Protein AF-A0A316YXL4-F1 (afdb_monomer)

Secondary structure (DSSP, 8-state):
----PPPHHHHHHHHHHH-GGGG--PPPP-----TTHHHHHHHHHHHHHHHHHHHHHHHHHHHHHHHHGGGS-PPPP---------SS-TTTHHHHHHHHHHHHHHHHHHHHHHHHHHHHHS--PPPSTT----PPP---HHHHHHHHHHHHHHHHHHHHHHHHHHTSS---PPPHHHHHHHHHHHHHHTT----GGGS-TTTHHHHHHHHHTTTTSPPPPHHHHHHHS-GGGTHHHHHHHHHHTT------SSS---------------SEEE-TT----HHHHHHHTTS--SEEE-TT-GGG-STTTHHHHHHHHHHH-TT--EEE-TT---S-HHHHHHHHHHH-TT--EEE-TT-TT--HHHHHHHTSSS-S-TT--EEE-TT-TTTS-HHHHHHHHHHHHHHHTS-BTTB-HHHHHHHHHHHHHHHHHHHHHHHHHTT-S-PPP---------PPPP------B-TTT--B--HHHHHHHHHHHHHHTTS-S-TTTGGGT--

pLDDT: mean 70.02, std 17.42, range [36.0, 95.75]

Radius of gyration: 32.8 Å; Cα contacts (8 Å, |Δi|>4): 434; chains: 1; bounding box: 102×80×100 Å

InterPro domains:
  IPR032675 Leucine-rich repeat domain superfamily [G3DSA:3.80.10.10] (214-410)

Solvent-accessible surface area (backbone atoms only — not comparable to full-atom values): 30570 Å² total; per-residue (Å²): 135,86,81,79,70,85,52,72,68,58,51,51,50,53,53,55,69,74,39,75,80,72,80,74,69,81,77,81,79,92,69,93,79,65,89,67,57,62,59,56,54,51,54,52,50,53,53,53,52,54,55,53,51,55,52,52,49,51,54,50,51,53,52,54,55,57,60,61,63,68,77,76,70,81,81,83,88,81,89,82,89,86,85,92,78,93,81,90,64,84,75,63,60,62,57,53,54,54,51,50,52,49,53,49,52,51,52,51,53,50,51,53,54,51,51,56,50,51,66,68,70,48,70,88,72,76,76,76,88,81,56,101,63,79,82,79,75,86,71,62,71,67,64,55,54,54,52,50,52,51,53,52,50,49,50,52,36,46,54,49,52,51,55,61,47,71,69,65,74,69,82,70,76,70,54,74,64,54,50,50,44,49,36,51,46,55,44,40,49,69,71,47,88,53,73,56,82,74,55,55,77,87,49,37,64,54,42,40,43,48,56,28,73,40,59,88,56,73,44,49,41,45,69,55,50,59,59,60,45,65,70,80,54,52,68,55,49,68,56,51,57,62,55,62,78,74,61,100,77,86,85,70,87,83,64,81,84,74,78,83,82,70,83,68,75,88,71,88,61,76,38,64,47,55,45,24,30,19,45,45,43,66,72,54,50,65,53,63,32,77,49,83,33,30,32,43,31,44,18,35,29,58,65,26,82,50,100,79,50,37,50,55,48,54,28,53,47,28,52,49,22,53,62,21,31,32,42,31,39,10,28,38,69,54,96,51,45,65,64,29,50,56,42,33,27,75,22,22,56,48,25,27,32,41,31,42,12,35,13,75,61,50,40,66,67,56,53,49,59,48,66,35,100,68,48,47,39,86,46,56,78,42,78,41,58,55,76,14,63,65,79,41,55,80,74,49,54,71,62,39,64,68,54,50,52,62,64,30,65,64,55,51,96,90,46,58,57,46,47,39,19,54,48,24,49,52,53,49,51,52,50,54,52,49,52,52,50,52,70,64,63,74,78,81,75,80,81,82,85,78,90,76,91,77,93,75,96,70,84,79,76,79,86,73,78,75,72,56,51,40,92,87,77,67,45,78,46,59,69,68,57,56,51,52,49,52,56,50,50,71,68,54,73,84,59,99,77,68,90,78,62,64,68,71,80,79,111

Foldseek 3Di:
DDPDDDDPVVVVVVVCVVDVPVVDDPDDPPDDDDPPVVVVVVVVVVVVVVVVVVVVVVVVVVVVVVVVVVVPDDDDDDDDDDDDDDDDDPPVVVVVVVVVVVVVVVVVVVVVVVVVVVCVPPPDDPPPPPDPDDDDDDDDPVVVVVVVVVVVLLVVLQVVVVVLVVVLPPPDDDPPLLSVLSSLQLCQLVVHPRVLVPQPLVCLQVSQVSLLLPLVGRARAQVNVVSSDDCVLCVVVVVVVVVVVPDPDDDDPVPDDDDPPPDQDPPPDDLADERHSHQHELVSLLSVLSDQHAHYEHFLHPNQVDQPCNLVSLLSSLQSHQNHQYYEHALPEYPCPLSSVLSNLVSHLNHQEYEHAQYQPDAPVSVCVCPPPPNSHPRHNYYHHHNHPRVADPVRSVVCVVVLSVVLPPADPRHNRSSSNVSSVVVVVVVVVVVVVVVVPVPDDDDDDDDDDDDDDDDDDPPPPDFDADPVPRDGDDPVVVVVVVVVCVVPVPDPDDPPPPVPPRD

Nearest PDB structures (foldseek):
  8bya-assembly1_E  TM=7.756E-01  e=2.614E-02  Homo sapiens
  6brp-assembly1_B  TM=5.977E-01  e=8.532E-02  Oryza sativa Japonica Group

Mean predicted aligned error: 18.35 Å

Sequence (507 aa):
MSSHGPTMEERERALTALIPSLARRPAPDDGQRGAGDGSQRLAARLAKMRIEDRRRLRNLEGRASSSSSLLQQQPGSSSVVGGAFPGSETLALMGDEERATRRQREQEALARRRNVLRSRFAGPLPPGSWLDEEPPRPGTPERKEQNQGWDQRRKRALSRSVRHMLGDGDGRLPSLVDAALLAIVDDASSGAEADLEWIPPHLQPRLMALSGRLAQGRPLTDAVLRRLLPPSLHSLEEQVEHERGSSSRADSWEDDEAPLSRSTTRATGSRLLDLSFSSASHATLSRLLGVHLRILSLAGSELIKGDGPASRTVALVAGACPQLEQLSLAGLETSSGLALLRKLCRATPRLASLDLSHCDWVDGTLVACLFSEHSAWPRLQSLYLVGCASFYGHEQLAAHDSTAAELALQPSPLFVGPWHAHHAANSRRRRQAKSRAQAQGTGWEEGPGSSSSSSSSSRSPASSSYPTRCTVTGKRVEAHQWERARALDAVSCSAPRDRAMFCQVYF

Structure (mmCIF, N/CA/C/O backbone):
data_AF-A0A316YXL4-F1
#
_entry.id   AF-A0A316YXL4-F1
#
loop_
_atom_site.group_PDB
_atom_site.id
_atom_site.type_symbol
_atom_site.label_atom_id
_atom_site.label_alt_id
_atom_site.label_comp_id
_atom_site.label_asym_id
_atom_site.label_entity_id
_atom_site.label_seq_id
_atom_site.pdbx_PDB_ins_code
_atom_site.Cartn_x
_atom_site.Cartn_y
_atom_site.Cartn_z
_atom_site.occupancy
_atom_site.B_iso_or_equiv
_atom_site.auth_seq_id
_atom_site.auth_comp_id
_atom_site.auth_asym_id
_atom_site.auth_atom_id
_atom_site.pdbx_PDB_model_num
ATOM 1 N N . MET A 1 1 ? 44.176 1.477 -20.687 1.00 43.44 1 MET A N 1
ATOM 2 C CA . MET A 1 1 ? 44.137 0.622 -19.484 1.00 43.44 1 MET A CA 1
ATOM 3 C C . MET A 1 1 ? 42.715 0.113 -19.348 1.00 43.44 1 MET A C 1
ATOM 5 O O . MET A 1 1 ? 41.837 0.896 -19.013 1.00 43.44 1 MET A O 1
ATOM 9 N N . SER A 1 2 ? 42.463 -1.134 -19.743 1.00 45.53 2 SER A N 1
ATOM 10 C CA . SER A 1 2 ? 41.120 -1.721 -19.714 1.00 45.53 2 SER A CA 1
ATOM 11 C C . SER A 1 2 ? 40.763 -2.070 -18.274 1.00 45.53 2 SER A C 1
ATOM 13 O O . SER A 1 2 ? 41.329 -2.998 -17.702 1.00 45.53 2 SER A O 1
ATOM 15 N N . SER A 1 3 ? 39.864 -1.298 -17.667 1.00 50.97 3 SER A N 1
ATOM 16 C CA . SER A 1 3 ? 39.318 -1.591 -16.345 1.00 50.97 3 SER A CA 1
ATOM 17 C C . SER A 1 3 ? 38.290 -2.715 -16.471 1.00 50.97 3 SER A C 1
ATOM 19 O O . SER A 1 3 ? 37.108 -2.467 -16.712 1.00 50.97 3 SER A O 1
ATOM 21 N N . HIS A 1 4 ? 38.737 -3.962 -16.346 1.00 65.56 4 HIS A N 1
ATOM 22 C CA . HIS A 1 4 ? 37.819 -5.070 -16.122 1.00 65.56 4 HIS A CA 1
ATOM 23 C C . HIS A 1 4 ? 37.229 -4.920 -14.719 1.00 65.56 4 HIS A C 1
ATOM 25 O O . HIS A 1 4 ? 37.944 -4.980 -13.722 1.00 65.56 4 HIS A O 1
ATOM 31 N N . GLY A 1 5 ? 35.929 -4.631 -14.657 1.00 73.88 5 GLY A N 1
ATOM 32 C CA . GLY A 1 5 ? 35.193 -4.613 -13.399 1.00 73.88 5 GLY A CA 1
ATOM 33 C C . GLY A 1 5 ? 35.144 -6.009 -12.762 1.00 73.88 5 GLY A C 1
ATOM 34 O O . GLY A 1 5 ? 35.319 -7.004 -13.467 1.00 73.88 5 GLY A O 1
ATOM 35 N N . PRO A 1 6 ? 34.881 -6.087 -11.446 1.00 73.69 6 PRO A N 1
ATOM 36 C CA . PRO A 1 6 ? 34.881 -7.345 -10.712 1.00 73.69 6 PRO A CA 1
ATOM 37 C C . PRO A 1 6 ? 33.815 -8.295 -11.254 1.00 73.69 6 PRO A C 1
ATOM 39 O O . PRO A 1 6 ? 32.668 -7.892 -11.505 1.00 73.69 6 PRO A O 1
ATOM 42 N N . THR A 1 7 ? 34.223 -9.548 -11.418 1.00 84.31 7 THR A N 1
ATOM 43 C CA . THR A 1 7 ? 33.405 -10.651 -11.923 1.00 84.31 7 THR A CA 1
ATOM 44 C C . THR A 1 7 ? 32.266 -10.981 -10.951 1.00 84.31 7 THR A C 1
ATOM 46 O O . THR A 1 7 ? 32.306 -10.644 -9.767 1.00 84.31 7 THR A O 1
ATOM 49 N N . MET A 1 8 ? 31.205 -11.624 -11.446 1.00 68.44 8 MET A N 1
ATOM 50 C CA . MET A 1 8 ? 30.026 -11.983 -10.641 1.00 68.44 8 MET A CA 1
ATOM 51 C C . MET A 1 8 ? 30.396 -12.825 -9.409 1.00 68.44 8 MET A C 1
ATOM 53 O O . MET A 1 8 ? 29.872 -12.577 -8.327 1.00 68.44 8 MET A O 1
ATOM 57 N N . GLU A 1 9 ? 31.364 -13.736 -9.548 1.00 75.25 9 GLU A N 1
ATOM 58 C CA . GLU A 1 9 ? 31.869 -14.544 -8.433 1.00 75.25 9 GLU A CA 1
ATOM 59 C C . GLU A 1 9 ? 32.553 -13.706 -7.346 1.00 75.25 9 GLU A C 1
ATOM 61 O O . GLU A 1 9 ? 32.429 -14.006 -6.159 1.00 75.25 9 GLU A O 1
ATOM 66 N N . GLU A 1 10 ? 33.266 -12.640 -7.720 1.00 83.38 10 GLU A N 1
ATOM 67 C CA . GLU A 1 10 ? 33.895 -11.732 -6.753 1.00 83.38 10 GLU A CA 1
ATOM 68 C C . GLU A 1 10 ? 32.840 -10.923 -5.993 1.00 83.38 10 GLU A C 1
ATOM 70 O O . GLU A 1 10 ? 32.983 -10.699 -4.790 1.00 83.38 10 GLU A O 1
ATOM 75 N N . ARG A 1 11 ? 31.739 -10.552 -6.660 1.00 79.56 11 ARG A N 1
ATOM 76 C CA . ARG A 1 11 ? 30.602 -9.872 -6.021 1.00 79.56 11 ARG A CA 1
ATOM 77 C C . ARG A 1 11 ? 29.832 -10.803 -5.083 1.00 79.56 11 ARG A C 1
ATOM 79 O O . ARG A 1 11 ? 29.515 -10.394 -3.970 1.00 79.56 11 ARG A O 1
ATOM 86 N N . GLU A 1 12 ? 29.575 -12.049 -5.481 1.00 71.12 12 GLU A N 1
ATOM 87 C CA . GLU A 1 12 ? 28.927 -13.040 -4.611 1.00 71.12 12 GLU A CA 1
ATOM 88 C C . GLU A 1 12 ? 29.800 -13.412 -3.410 1.00 71.12 12 GLU A C 1
ATOM 90 O O . GLU A 1 12 ? 29.291 -13.462 -2.287 1.00 71.12 12 GLU A O 1
ATOM 95 N N . ARG A 1 13 ? 31.118 -13.592 -3.586 1.00 77.06 13 ARG A N 1
ATOM 96 C CA . ARG A 1 13 ? 32.030 -13.802 -2.446 1.00 77.06 13 ARG A CA 1
ATOM 97 C C . ARG A 1 13 ? 32.037 -12.604 -1.500 1.00 77.06 13 ARG A C 1
ATOM 99 O O . ARG A 1 13 ? 31.983 -12.808 -0.289 1.00 77.06 13 ARG A O 1
ATOM 106 N N . ALA A 1 14 ? 32.042 -11.376 -2.023 1.00 76.75 14 ALA A N 1
ATOM 107 C CA . ALA A 1 14 ? 31.980 -10.168 -1.198 1.00 76.75 14 ALA A CA 1
ATOM 108 C C . ALA A 1 14 ? 30.661 -10.067 -0.409 1.00 76.75 14 ALA A C 1
ATOM 110 O O . ALA A 1 14 ? 30.678 -9.759 0.782 1.00 76.75 14 ALA A O 1
ATOM 111 N N . LEU A 1 15 ? 29.523 -10.394 -1.031 1.00 67.81 15 LEU A N 1
ATOM 112 C CA . LEU A 1 15 ? 28.217 -10.413 -0.361 1.00 67.81 15 LEU A CA 1
ATOM 113 C C . LEU A 1 15 ? 28.115 -11.524 0.694 1.00 67.81 15 LEU A C 1
ATOM 115 O O . LEU A 1 15 ? 27.575 -11.298 1.775 1.00 67.81 15 LEU A O 1
ATOM 119 N N . THR A 1 16 ? 28.680 -12.701 0.417 1.00 71.31 16 THR A N 1
ATOM 120 C CA . THR A 1 16 ? 28.692 -13.830 1.362 1.00 71.31 16 THR A CA 1
ATOM 121 C C . THR A 1 16 ? 29.597 -13.546 2.567 1.00 71.31 16 THR A C 1
ATOM 123 O O . THR A 1 16 ? 29.278 -13.949 3.683 1.00 71.31 16 THR A O 1
ATOM 126 N N . ALA A 1 17 ? 30.691 -12.801 2.370 1.00 71.88 17 ALA A N 1
ATOM 127 C CA . ALA A 1 17 ? 31.569 -12.347 3.449 1.00 71.88 17 ALA A CA 1
ATOM 128 C C . ALA A 1 17 ? 30.927 -11.258 4.333 1.00 71.88 17 ALA A C 1
ATOM 130 O O . ALA A 1 17 ? 31.188 -11.213 5.533 1.00 71.88 17 ALA A O 1
ATOM 131 N N . LEU A 1 18 ? 30.071 -10.401 3.762 1.00 67.81 18 LEU A N 1
ATOM 132 C CA . LEU A 1 18 ? 29.404 -9.303 4.475 1.00 67.81 18 LEU A CA 1
ATOM 133 C C . LEU A 1 18 ? 28.186 -9.743 5.302 1.00 67.81 18 LEU A C 1
ATOM 135 O O . LEU A 1 18 ? 27.762 -9.006 6.191 1.00 67.81 18 LEU A O 1
ATOM 139 N N . ILE A 1 19 ? 27.622 -10.930 5.048 1.00 63.91 19 ILE A N 1
ATOM 140 C CA . ILE A 1 19 ? 26.409 -11.411 5.726 1.00 63.91 19 ILE A CA 1
ATOM 141 C C . ILE A 1 19 ? 26.666 -12.796 6.358 1.00 63.91 19 ILE A C 1
ATOM 143 O O . ILE A 1 19 ? 26.285 -13.825 5.793 1.00 63.91 19 ILE A O 1
ATOM 147 N N . PRO A 1 20 ? 27.258 -12.858 7.572 1.00 54.78 20 PRO A N 1
ATOM 148 C CA . PRO A 1 20 ? 27.559 -14.117 8.269 1.00 54.78 20 PRO A CA 1
ATOM 149 C C . PRO A 1 20 ? 26.338 -15.020 8.530 1.00 54.78 20 PRO A C 1
ATOM 151 O O . PRO A 1 20 ? 26.484 -16.213 8.793 1.00 54.78 20 PRO A O 1
ATOM 154 N N . SER A 1 21 ? 25.119 -14.476 8.455 1.00 46.03 21 SER A N 1
ATOM 155 C CA . SER A 1 21 ? 23.865 -15.202 8.683 1.00 46.03 21 SER A CA 1
ATOM 156 C C . SER A 1 21 ? 23.426 -16.102 7.519 1.00 46.03 21 SER A C 1
ATOM 158 O O . SER A 1 21 ? 22.577 -16.967 7.733 1.00 46.03 21 SER A O 1
ATOM 160 N N . LEU A 1 22 ? 24.012 -15.974 6.321 1.00 46.12 22 LEU A N 1
ATOM 161 C CA . LEU A 1 22 ? 23.696 -16.842 5.173 1.00 46.12 22 LEU A CA 1
ATOM 162 C C . LEU A 1 22 ? 24.467 -18.176 5.180 1.00 46.12 22 LEU A C 1
ATOM 164 O O . LEU A 1 22 ? 24.037 -19.133 4.543 1.00 46.12 22 LEU A O 1
ATOM 168 N N . ALA A 1 23 ? 25.553 -18.287 5.952 1.00 49.38 23 ALA A N 1
ATOM 169 C CA . ALA A 1 23 ? 26.423 -19.469 5.976 1.00 49.38 23 ALA A CA 1
ATOM 170 C C . ALA A 1 23 ? 25.894 -20.652 6.821 1.00 49.38 23 ALA A C 1
ATOM 172 O O . ALA A 1 23 ? 26.519 -21.709 6.869 1.00 49.38 23 ALA A O 1
ATOM 173 N N . ARG A 1 24 ? 24.749 -20.512 7.506 1.00 41.34 24 ARG A N 1
ATOM 174 C CA . ARG A 1 24 ? 24.174 -21.563 8.367 1.00 41.34 24 ARG A CA 1
ATOM 175 C C . ARG A 1 24 ? 22.785 -21.983 7.905 1.00 41.34 24 ARG A C 1
ATOM 177 O O . ARG A 1 24 ? 21.792 -21.747 8.590 1.00 41.34 24 ARG A O 1
ATOM 184 N N . ARG A 1 25 ? 22.709 -22.678 6.775 1.00 36.03 25 ARG A N 1
ATOM 185 C CA . ARG A 1 25 ? 21.564 -23.549 6.498 1.00 36.03 25 ARG A CA 1
ATOM 186 C C . ARG A 1 25 ? 22.096 -24.948 6.188 1.00 36.03 25 ARG A C 1
ATOM 188 O O . ARG A 1 25 ? 22.620 -25.144 5.097 1.00 36.03 25 ARG A O 1
ATOM 195 N N . PRO A 1 26 ? 22.053 -25.893 7.147 1.00 43.34 26 PRO A N 1
ATOM 196 C CA . PRO A 1 26 ? 22.452 -27.265 6.866 1.00 43.34 26 PRO A CA 1
ATOM 197 C C . PRO A 1 26 ? 21.530 -27.821 5.779 1.00 43.34 26 PRO A C 1
ATOM 199 O O . PRO A 1 26 ? 20.313 -27.615 5.829 1.00 43.34 26 PRO A O 1
ATOM 202 N N . ALA A 1 27 ? 22.130 -28.461 4.776 1.00 41.31 27 ALA A N 1
ATOM 203 C CA . ALA A 1 27 ? 21.404 -29.162 3.730 1.00 41.31 27 ALA A CA 1
ATOM 204 C C . ALA A 1 27 ? 20.430 -30.166 4.378 1.00 41.31 27 ALA A C 1
ATOM 206 O O . ALA A 1 27 ? 20.815 -30.836 5.340 1.00 41.31 27 ALA A O 1
ATOM 207 N N . PRO A 1 28 ? 19.165 -30.238 3.930 1.00 46.84 28 PRO A N 1
ATOM 208 C CA . PRO A 1 28 ? 18.241 -31.231 4.447 1.00 46.84 28 PRO A CA 1
ATOM 209 C C . PRO A 1 28 ? 18.713 -32.622 4.015 1.00 46.84 28 PRO A C 1
ATOM 211 O O . PRO A 1 28 ? 18.838 -32.891 2.825 1.00 46.84 28 PRO A O 1
ATOM 214 N N . ASP A 1 29 ? 18.984 -33.479 5.000 1.00 48.00 29 ASP A N 1
ATOM 215 C CA . ASP A 1 29 ? 19.214 -34.910 4.812 1.00 48.00 29 ASP A CA 1
ATOM 216 C C . ASP A 1 29 ? 18.008 -35.533 4.092 1.00 48.00 29 ASP A C 1
ATOM 218 O O . ASP A 1 29 ? 16.891 -35.573 4.625 1.00 48.00 29 ASP A O 1
ATOM 222 N N . ASP A 1 30 ? 18.249 -36.040 2.885 1.00 48.72 30 ASP A N 1
ATOM 223 C CA . ASP A 1 30 ? 17.309 -36.827 2.091 1.00 48.72 30 ASP A CA 1
ATOM 224 C C . ASP A 1 30 ? 17.119 -38.219 2.721 1.00 48.72 30 ASP A C 1
ATOM 226 O O . ASP A 1 30 ? 17.653 -39.235 2.278 1.00 48.72 30 ASP A O 1
ATOM 230 N N . GLY A 1 31 ? 16.344 -38.267 3.805 1.00 48.66 31 GLY A N 1
ATOM 231 C CA . GLY A 1 31 ? 15.948 -39.490 4.496 1.00 48.66 31 GLY A CA 1
ATOM 232 C C . GLY A 1 31 ? 14.489 -39.851 4.230 1.00 48.66 31 GLY A C 1
ATOM 233 O O . GLY A 1 31 ? 13.583 -39.346 4.893 1.00 48.66 31 GLY A O 1
ATOM 234 N N . GLN A 1 32 ? 14.264 -40.773 3.291 1.00 52.94 32 GLN A N 1
ATOM 235 C CA . GLN A 1 32 ? 13.006 -41.493 3.056 1.00 52.94 32 GLN A CA 1
ATOM 236 C C . GLN A 1 32 ? 12.260 -41.829 4.364 1.00 52.94 32 GLN A C 1
ATOM 238 O O . GLN A 1 32 ? 12.699 -42.700 5.112 1.00 52.94 32 GLN A O 1
ATOM 243 N N . ARG A 1 33 ? 11.093 -41.217 4.618 1.00 48.25 33 ARG A N 1
ATOM 244 C CA . ARG A 1 33 ? 10.068 -41.750 5.542 1.00 48.25 33 ARG A CA 1
ATOM 245 C C . ARG A 1 33 ? 8.695 -41.099 5.312 1.00 48.25 33 ARG A C 1
ATOM 247 O O . ARG A 1 33 ? 8.451 -39.963 5.693 1.00 48.25 33 ARG A O 1
ATOM 254 N N . GLY A 1 34 ? 7.771 -41.885 4.751 1.00 55.94 34 GLY A N 1
ATOM 255 C CA . GLY A 1 34 ? 6.351 -41.855 5.130 1.00 55.94 34 GLY A CA 1
ATOM 256 C C . GLY A 1 34 ? 5.418 -40.839 4.458 1.00 55.94 34 GLY A C 1
ATOM 257 O O . GLY A 1 34 ? 4.739 -40.090 5.154 1.00 55.94 34 GLY A O 1
ATOM 258 N N . ALA A 1 35 ? 5.251 -40.894 3.132 1.00 55.66 35 ALA A N 1
ATOM 259 C CA . ALA A 1 35 ? 4.221 -40.126 2.408 1.00 55.66 35 ALA A CA 1
ATOM 260 C C . ALA A 1 35 ? 2.755 -40.443 2.822 1.00 55.66 35 ALA A C 1
ATOM 262 O O . ALA A 1 35 ? 1.835 -39.725 2.436 1.00 55.66 35 ALA A O 1
ATOM 263 N N . GLY A 1 36 ? 2.515 -41.484 3.629 1.00 55.84 36 GLY A N 1
ATOM 264 C CA . GLY A 1 36 ? 1.174 -41.866 4.098 1.00 55.84 36 GLY A CA 1
ATOM 265 C C . GLY A 1 36 ? 0.672 -41.124 5.346 1.00 55.84 36 GLY A C 1
ATOM 266 O O . GLY A 1 36 ? -0.538 -40.996 5.532 1.00 55.84 36 GLY A O 1
ATOM 267 N N . ASP A 1 37 ? 1.567 -40.594 6.188 1.00 63.22 37 ASP A N 1
ATOM 268 C CA . ASP A 1 37 ? 1.182 -40.101 7.523 1.00 63.22 37 ASP A CA 1
ATOM 269 C C . ASP A 1 37 ? 0.648 -38.652 7.490 1.00 63.22 37 ASP A C 1
ATOM 271 O O . ASP A 1 37 ? -0.190 -38.240 8.295 1.00 63.22 37 ASP A O 1
ATOM 275 N N . GLY A 1 38 ? 1.055 -37.867 6.486 1.00 76.19 38 GLY A N 1
ATOM 276 C CA . GLY A 1 38 ? 0.594 -36.485 6.308 1.00 76.19 38 GLY A CA 1
ATOM 277 C C . GLY A 1 38 ? -0.897 -36.378 5.968 1.00 76.19 38 GLY A C 1
ATOM 278 O O . GLY A 1 38 ? -1.596 -35.518 6.508 1.00 76.19 38 GLY A O 1
ATOM 279 N N . SER A 1 39 ? -1.404 -37.286 5.127 1.00 72.75 39 SER A N 1
ATOM 280 C CA . SER A 1 39 ? -2.815 -37.300 4.716 1.00 72.75 39 SER A CA 1
ATOM 281 C C . SER A 1 39 ? -3.740 -37.651 5.887 1.00 72.75 39 SER A C 1
ATOM 283 O O . SER A 1 39 ? -4.734 -36.963 6.131 1.00 72.75 39 SER A O 1
ATOM 285 N N . GLN A 1 40 ? -3.359 -38.647 6.696 1.00 77.81 40 GLN A N 1
ATOM 286 C CA . GLN A 1 40 ? -4.131 -39.050 7.875 1.00 77.81 40 GLN A CA 1
ATOM 287 C C . GLN A 1 40 ? -4.148 -37.954 8.951 1.00 77.81 40 GLN A C 1
ATOM 289 O O . GLN A 1 40 ? -5.202 -37.659 9.521 1.00 77.81 40 GLN A O 1
ATOM 294 N N . ARG A 1 41 ? -3.020 -37.263 9.169 1.00 81.50 41 ARG A N 1
ATOM 295 C CA . ARG A 1 41 ? -2.952 -36.111 10.086 1.00 81.50 41 ARG A CA 1
ATOM 296 C C . ARG A 1 41 ? -3.825 -34.945 9.627 1.00 81.50 41 ARG A C 1
ATOM 298 O O . ARG A 1 41 ? -4.457 -34.291 10.460 1.00 81.50 41 ARG A O 1
ATOM 305 N N . LEU A 1 42 ? -3.892 -34.685 8.322 1.00 81.94 42 LEU A N 1
ATOM 306 C CA . LEU A 1 42 ? -4.711 -33.607 7.763 1.00 81.94 42 LEU A CA 1
ATOM 307 C C . LEU A 1 42 ? -6.209 -33.945 7.840 1.00 81.94 42 LEU A C 1
ATOM 309 O O . LEU A 1 42 ? -7.003 -33.104 8.270 1.00 81.94 42 LEU A O 1
ATOM 313 N N . ALA A 1 43 ? -6.585 -35.193 7.546 1.00 86.56 43 ALA A N 1
ATOM 314 C CA . ALA A 1 43 ? -7.951 -35.689 7.712 1.00 86.56 43 ALA A CA 1
ATOM 315 C C . ALA A 1 43 ? -8.419 -35.621 9.179 1.00 86.56 43 ALA A C 1
ATOM 317 O O . ALA A 1 43 ? -9.512 -35.117 9.456 1.00 86.56 43 ALA A O 1
ATOM 318 N N . ALA A 1 44 ? -7.571 -36.027 10.130 1.00 87.81 44 ALA A N 1
ATOM 319 C CA . ALA A 1 44 ? -7.860 -35.926 11.562 1.00 87.81 44 ALA A CA 1
ATOM 320 C C . ALA A 1 44 ? -8.033 -34.464 12.021 1.00 87.81 44 ALA A C 1
ATOM 322 O O . ALA A 1 44 ? -8.939 -34.148 12.798 1.00 87.81 44 ALA A O 1
ATOM 323 N N . ARG A 1 45 ? -7.216 -33.540 11.493 1.00 92.31 45 ARG A N 1
ATOM 324 C CA . ARG A 1 45 ? -7.347 -32.096 11.756 1.00 92.31 45 ARG A CA 1
ATOM 325 C C . ARG A 1 45 ? -8.670 -31.532 11.238 1.00 92.31 45 ARG A C 1
ATOM 327 O O . ARG A 1 45 ? -9.336 -30.793 11.963 1.00 92.31 45 ARG A O 1
ATOM 334 N N . LEU A 1 46 ? -9.075 -31.900 10.021 1.00 90.94 46 LEU A N 1
ATOM 335 C CA . LEU A 1 46 ? -10.352 -31.477 9.436 1.00 90.94 46 LEU A CA 1
ATOM 336 C C . LEU A 1 46 ? -11.551 -32.026 10.219 1.00 90.94 46 LEU A C 1
ATOM 338 O O . LEU A 1 46 ? -12.507 -31.290 10.466 1.00 90.94 46 LEU A O 1
ATOM 342 N N . ALA A 1 47 ? -11.493 -33.285 10.661 1.00 92.38 47 ALA A N 1
ATOM 343 C CA . ALA A 1 47 ? -12.534 -33.879 11.497 1.00 92.38 47 ALA A CA 1
ATOM 344 C C . ALA A 1 47 ? -12.683 -33.129 12.832 1.00 92.38 47 ALA A C 1
ATOM 346 O O . ALA A 1 47 ? -13.798 -32.777 13.220 1.00 92.38 47 ALA A O 1
ATOM 347 N N . LYS A 1 48 ? -11.562 -32.792 13.487 1.00 95.19 48 LYS A N 1
ATOM 348 C CA . LYS A 1 48 ? -11.564 -32.014 14.734 1.00 95.19 48 LYS A CA 1
ATOM 349 C C . LYS A 1 48 ? -12.159 -30.614 14.544 1.00 95.19 48 LYS A C 1
ATOM 351 O O . LYS A 1 48 ? -12.968 -30.190 15.365 1.00 95.19 48 LYS A O 1
ATOM 356 N N . MET A 1 49 ? -11.828 -29.921 13.449 1.00 88.81 49 MET A N 1
ATOM 357 C CA . MET A 1 49 ? -12.412 -28.603 13.153 1.00 88.81 49 MET A CA 1
ATOM 358 C C . MET A 1 49 ? -13.925 -28.673 12.912 1.00 88.81 49 MET A C 1
ATOM 360 O O . MET A 1 49 ? -14.651 -27.829 13.425 1.00 88.81 49 MET A O 1
ATOM 364 N N . ARG A 1 50 ? -14.425 -29.699 12.208 1.00 94.69 50 ARG A N 1
ATOM 365 C CA . ARG A 1 50 ? -15.874 -29.878 11.974 1.00 94.69 50 ARG A CA 1
ATOM 366 C C . ARG A 1 50 ? -16.660 -30.118 13.264 1.00 94.69 50 ARG A C 1
ATOM 368 O O . ARG A 1 50 ? -17.792 -29.653 13.385 1.00 94.69 50 ARG A O 1
ATOM 375 N N . ILE A 1 51 ? -16.080 -30.850 14.217 1.00 94.75 51 ILE A N 1
ATOM 376 C CA . ILE A 1 51 ? -16.699 -31.083 15.531 1.00 94.75 51 ILE A CA 1
ATOM 377 C C . ILE A 1 51 ? -16.787 -29.768 16.315 1.00 94.75 51 ILE A C 1
ATOM 379 O O . ILE A 1 51 ? -17.844 -29.453 16.862 1.00 94.75 51 ILE A O 1
ATOM 383 N N . GLU A 1 52 ? -15.708 -28.983 16.324 1.00 94.19 52 GLU A N 1
ATOM 384 C CA . GLU A 1 52 ? -15.665 -27.691 17.015 1.00 94.19 52 GLU A CA 1
ATOM 385 C C . GLU A 1 52 ? -16.667 -26.690 16.415 1.00 94.19 52 GLU A C 1
ATOM 387 O O . GLU A 1 52 ? -17.391 -26.021 17.151 1.00 94.19 52 GLU A O 1
ATOM 392 N N . ASP A 1 53 ? -16.791 -26.642 15.087 1.00 91.44 53 ASP A N 1
ATOM 393 C CA . ASP A 1 53 ? -17.758 -25.768 14.411 1.00 91.44 53 ASP A CA 1
ATOM 394 C C . ASP A 1 53 ? -19.210 -26.149 14.724 1.00 91.44 53 ASP A C 1
ATOM 396 O O . ASP A 1 53 ? -20.026 -25.284 15.046 1.00 91.44 53 ASP A O 1
ATOM 400 N N . ARG A 1 54 ? -19.539 -27.449 14.745 1.00 93.50 54 ARG A N 1
ATOM 401 C CA . ARG A 1 54 ? -20.868 -27.913 15.188 1.00 93.50 54 ARG A CA 1
ATOM 402 C C . ARG A 1 54 ? -21.162 -27.511 16.632 1.00 93.50 54 ARG A C 1
ATOM 404 O O . ARG A 1 54 ? -22.306 -27.198 16.955 1.00 93.50 54 ARG A O 1
ATOM 411 N N . ARG A 1 55 ? -20.149 -27.504 17.502 1.00 94.69 55 ARG A N 1
ATOM 412 C CA . ARG A 1 55 ? -20.295 -27.054 18.893 1.00 94.69 55 ARG A CA 1
ATOM 413 C C . ARG A 1 55 ? -20.553 -25.547 18.972 1.00 94.69 55 ARG A C 1
ATOM 415 O O . ARG A 1 55 ? -21.414 -25.122 19.738 1.00 94.69 55 ARG A O 1
ATOM 422 N N . ARG A 1 56 ? -19.864 -24.747 18.151 1.00 91.94 56 ARG A N 1
ATOM 423 C CA . ARG A 1 56 ? -20.091 -23.294 18.043 1.00 91.94 56 ARG A CA 1
ATOM 424 C C . ARG A 1 56 ? -21.500 -22.971 17.552 1.00 91.94 56 ARG A C 1
ATOM 426 O O . ARG A 1 56 ? -22.135 -22.096 18.132 1.00 91.94 56 ARG A O 1
ATOM 433 N N . LEU A 1 57 ? -22.001 -23.701 16.555 1.00 92.31 57 LEU A N 1
ATOM 434 C CA . LEU A 1 57 ? -23.361 -23.517 16.038 1.00 92.31 57 LEU A CA 1
ATOM 435 C C . LEU A 1 57 ? -24.427 -23.806 17.102 1.00 92.31 57 LEU A C 1
ATOM 437 O O . LEU A 1 57 ? -25.273 -22.950 17.337 1.00 92.31 57 LEU A O 1
ATOM 441 N N . ARG A 1 58 ? -24.319 -24.917 17.847 1.00 93.06 58 ARG A N 1
ATOM 442 C CA . ARG A 1 58 ? -25.251 -25.199 18.959 1.00 93.06 58 ARG A CA 1
ATOM 443 C C . ARG A 1 58 ? -25.224 -24.124 20.046 1.00 93.06 58 ARG A C 1
ATOM 445 O O . ARG A 1 58 ? -26.264 -23.771 20.590 1.00 93.06 58 ARG A O 1
ATOM 452 N N . ASN A 1 59 ? -24.047 -23.579 20.363 1.00 89.06 59 ASN A N 1
ATOM 453 C CA . ASN A 1 59 ? -23.934 -22.499 21.347 1.00 89.06 59 ASN A CA 1
ATOM 454 C C . ASN A 1 59 ? -24.594 -21.196 20.860 1.00 89.06 59 ASN A C 1
ATOM 456 O O . ASN A 1 59 ? -25.149 -20.451 21.669 1.00 89.06 59 ASN A O 1
ATOM 460 N N . LEU A 1 60 ? -24.538 -20.910 19.555 1.00 86.81 60 LEU A N 1
ATOM 461 C CA . LEU A 1 60 ? -25.224 -19.762 18.958 1.00 86.81 60 LEU A CA 1
ATOM 462 C C . LEU A 1 60 ? -26.744 -19.963 18.930 1.00 86.81 60 LEU A C 1
ATOM 464 O O . LEU A 1 60 ? -27.475 -19.046 19.294 1.00 86.81 60 LEU A O 1
ATOM 468 N N . GLU A 1 61 ? -27.214 -21.161 18.580 1.00 89.06 61 GLU A N 1
ATOM 469 C CA . GLU A 1 61 ? -28.639 -21.523 18.606 1.00 89.06 61 GLU A CA 1
ATOM 470 C C . GLU A 1 61 ? -29.219 -21.468 20.027 1.00 89.06 61 GLU A C 1
ATOM 472 O O . GLU A 1 61 ? -30.302 -20.916 20.235 1.00 89.06 61 GLU A O 1
ATOM 477 N N . GLY A 1 62 ? -28.470 -21.950 21.026 1.00 87.75 62 GLY A N 1
ATOM 478 C CA . GLY A 1 62 ? -28.851 -21.840 22.435 1.00 87.75 62 GLY A CA 1
ATOM 479 C C . GLY A 1 62 ? -28.992 -20.384 22.883 1.00 87.75 62 GLY A C 1
ATOM 480 O O . GLY A 1 62 ? -29.984 -20.023 23.510 1.00 87.75 62 GLY A O 1
ATOM 481 N N . ARG A 1 63 ? -28.056 -19.512 22.482 1.00 83.06 63 ARG A N 1
ATOM 482 C CA . ARG A 1 63 ? -28.126 -18.072 22.780 1.00 83.06 63 ARG A CA 1
ATOM 483 C C . ARG A 1 63 ? -29.294 -17.371 22.089 1.00 83.06 63 ARG A C 1
ATOM 485 O O . ARG A 1 63 ? -29.955 -16.560 22.729 1.00 83.06 63 ARG A O 1
ATOM 492 N N . ALA A 1 64 ? -29.561 -17.695 20.824 1.00 77.88 64 ALA A N 1
ATOM 493 C CA . ALA A 1 64 ? -30.689 -17.134 20.080 1.00 77.88 64 ALA A CA 1
ATOM 494 C C . ALA A 1 64 ? -32.040 -17.543 20.694 1.00 77.88 64 ALA A C 1
ATOM 496 O O . ALA A 1 64 ? -32.954 -16.723 20.804 1.00 77.88 64 ALA A O 1
ATOM 497 N N . SER A 1 65 ? -32.138 -18.789 21.167 1.00 80.88 65 SER A N 1
ATOM 498 C CA . SER A 1 65 ? -33.334 -19.306 21.840 1.00 80.88 65 SER A CA 1
ATOM 499 C C . SER A 1 65 ? -33.563 -18.620 23.193 1.00 80.88 65 SER A C 1
ATOM 501 O O . SER A 1 65 ? -34.684 -18.224 23.505 1.00 80.88 65 SER A O 1
ATOM 503 N N . SER A 1 66 ? -32.498 -18.379 23.966 1.00 79.31 66 SER A N 1
ATOM 504 C CA . SER A 1 66 ? -32.578 -17.645 25.238 1.00 79.31 66 SER A CA 1
ATOM 505 C C . SER A 1 66 ? -32.964 -16.172 25.064 1.00 79.31 66 SER A C 1
ATOM 507 O O . SER A 1 66 ? -33.716 -15.641 25.876 1.00 79.31 66 SER A O 1
ATOM 509 N N . SER A 1 67 ? -32.503 -15.503 24.001 1.00 71.38 67 SER A N 1
ATOM 510 C CA . SER A 1 67 ? -32.867 -14.103 23.736 1.00 71.38 67 SER A CA 1
ATOM 511 C C . SER A 1 67 ? -34.311 -13.933 23.256 1.00 71.38 67 SER A C 1
ATOM 513 O O . SER A 1 67 ? -34.912 -12.890 23.498 1.00 71.38 67 SER A O 1
ATOM 515 N N . SER A 1 68 ? -34.897 -14.958 22.625 1.00 64.06 68 SER A N 1
ATOM 516 C CA . SER A 1 68 ? -36.298 -14.918 22.181 1.00 64.06 68 SER A CA 1
ATOM 517 C C . SER A 1 68 ? -37.293 -15.055 23.340 1.00 64.06 68 SER A C 1
ATOM 519 O O . SER A 1 68 ? -38.412 -14.561 23.242 1.00 64.06 68 SER A O 1
ATOM 521 N N . SER A 1 69 ? -36.888 -15.681 24.449 1.00 59.50 69 SER A N 1
ATOM 522 C CA . SER A 1 69 ? -37.722 -15.860 25.647 1.00 59.50 69 SER A CA 1
ATOM 523 C C . SER A 1 69 ? -37.896 -14.579 26.477 1.00 59.50 69 SER A C 1
ATOM 525 O O . SER A 1 69 ? -38.822 -14.505 27.280 1.00 59.50 69 SER A O 1
ATOM 527 N N . LEU A 1 70 ? -37.020 -13.583 26.318 1.00 56.31 70 LEU A N 1
ATOM 528 C CA . LEU A 1 70 ? -36.991 -12.375 27.159 1.00 56.31 70 LEU A CA 1
ATOM 529 C C . LEU A 1 70 ? -37.859 -11.223 26.628 1.00 56.31 70 LEU A C 1
ATOM 531 O O . LEU A 1 70 ? -38.070 -10.244 27.334 1.00 56.31 70 LEU A O 1
ATOM 535 N N . LEU A 1 71 ? -38.401 -11.347 25.414 1.00 56.28 71 LEU A N 1
ATOM 536 C CA . LEU A 1 71 ? -39.299 -10.352 24.811 1.00 56.28 71 LEU A CA 1
ATOM 537 C C . LEU A 1 71 ? -40.793 -10.658 25.024 1.00 56.28 71 LEU A C 1
ATOM 539 O O . LEU A 1 71 ? -41.638 -9.905 24.550 1.00 56.28 71 LEU A O 1
ATOM 543 N N . GLN A 1 72 ? -41.131 -11.726 25.757 1.00 55.03 72 GLN A N 1
ATOM 544 C CA . GLN A 1 72 ? -42.516 -12.131 26.031 1.00 55.03 72 GLN A CA 1
ATOM 545 C C . GLN A 1 72 ? -42.890 -12.034 27.521 1.00 55.03 72 GLN A C 1
ATOM 547 O O . GLN A 1 72 ? -43.667 -12.832 28.034 1.00 55.03 72 GLN A O 1
ATOM 552 N N . GLN A 1 73 ? -42.353 -11.036 28.226 1.00 45.62 73 GLN A N 1
ATOM 553 C CA . GLN A 1 73 ? -42.908 -10.566 29.498 1.00 45.62 73 GLN A CA 1
ATOM 554 C C . GLN A 1 73 ? -43.222 -9.074 29.378 1.00 45.62 73 GLN A C 1
ATOM 556 O O . GLN A 1 73 ? -42.356 -8.220 29.550 1.00 45.62 73 GLN A O 1
ATOM 561 N N . GLN A 1 74 ? -44.476 -8.766 29.039 1.00 46.56 74 GLN A N 1
ATOM 562 C CA . GLN A 1 74 ? -45.030 -7.428 29.228 1.00 46.56 74 GLN A CA 1
ATOM 563 C C . GLN A 1 74 ? -45.274 -7.188 30.726 1.00 46.56 74 GLN A C 1
ATOM 565 O O . GLN A 1 74 ? -45.895 -8.037 31.370 1.00 46.56 74 GLN A O 1
ATOM 570 N N . PRO A 1 75 ? -44.852 -6.045 31.292 1.00 48.53 75 PRO A N 1
ATOM 571 C CA . PRO A 1 75 ? -45.321 -5.619 32.597 1.00 48.53 75 PRO A CA 1
ATOM 572 C C . PRO A 1 75 ? -46.708 -4.979 32.466 1.00 48.53 75 PRO A C 1
ATOM 574 O O . PRO A 1 75 ? -46.948 -4.121 31.616 1.00 48.53 75 PRO A O 1
ATOM 577 N N . GLY A 1 76 ? -47.616 -5.436 33.326 1.00 42.59 76 GLY A N 1
ATOM 578 C CA . GLY A 1 76 ? -48.972 -4.930 33.453 1.00 42.59 76 GLY A CA 1
ATOM 579 C C . GLY A 1 76 ? -49.015 -3.447 33.815 1.00 42.59 76 GLY A C 1
ATOM 580 O O . GLY A 1 76 ? -48.263 -2.946 34.647 1.00 42.59 76 GLY A O 1
ATOM 581 N N . SER A 1 77 ? -49.950 -2.780 33.157 1.00 44.50 77 SER A N 1
ATOM 582 C CA . SER A 1 77 ? -50.425 -1.419 33.349 1.00 44.50 77 SER A CA 1
ATOM 583 C C . SER A 1 77 ? -50.860 -1.121 34.788 1.00 44.50 77 SER A C 1
ATOM 585 O O . SER A 1 77 ? -51.776 -1.766 35.301 1.00 44.50 77 SER A O 1
ATOM 587 N N . SER A 1 78 ? -50.298 -0.071 35.389 1.00 43.56 78 SER A N 1
ATOM 588 C CA . SER A 1 78 ? -50.873 0.609 36.553 1.00 43.56 78 SER A CA 1
ATOM 589 C C . SER A 1 78 ? -51.251 2.042 36.183 1.00 43.56 78 SER A C 1
ATOM 591 O O . SER A 1 78 ? -50.401 2.859 35.832 1.00 43.56 78 SER A O 1
ATOM 593 N N . SER A 1 79 ? -52.549 2.313 36.267 1.00 44.25 79 SER A N 1
ATOM 594 C CA . SER A 1 79 ? -53.203 3.609 36.131 1.00 44.25 79 SER A CA 1
ATOM 595 C C . SER A 1 79 ? -52.759 4.601 37.208 1.00 44.25 79 SER A C 1
ATOM 597 O O . SER A 1 79 ? -52.838 4.281 38.395 1.00 44.25 79 SER A O 1
ATOM 599 N N . VAL A 1 80 ? -52.426 5.833 36.819 1.00 43.91 80 VAL A N 1
ATOM 600 C CA . VAL A 1 80 ? -52.507 6.998 37.710 1.00 43.91 80 VAL A CA 1
ATOM 601 C C . VAL A 1 80 ? -53.320 8.081 37.010 1.00 43.91 80 VAL A C 1
ATOM 603 O O . VAL A 1 80 ? -53.019 8.496 35.895 1.00 43.91 80 VAL A O 1
ATOM 606 N N . VAL A 1 81 ? -54.398 8.463 37.686 1.00 47.38 81 VAL A N 1
ATOM 607 C CA . VAL A 1 81 ? -55.363 9.506 37.341 1.00 47.38 81 VAL A CA 1
ATOM 608 C C . VAL A 1 81 ? -54.821 10.858 37.803 1.00 47.38 81 VAL A C 1
ATOM 610 O O . VAL A 1 81 ? -54.351 10.961 38.934 1.00 47.38 81 VAL A O 1
ATOM 613 N N . GLY A 1 82 ? -54.995 11.904 36.991 1.00 42.25 82 GLY A N 1
ATOM 614 C CA . GLY A 1 82 ? -55.130 13.267 37.509 1.00 42.25 82 GLY A CA 1
ATOM 615 C C . GLY A 1 82 ? -54.529 14.365 36.636 1.00 42.25 82 GLY A C 1
ATOM 616 O O . GLY A 1 82 ? -53.334 14.363 36.373 1.00 42.25 82 GLY A O 1
ATOM 617 N N . GLY A 1 83 ? -55.356 15.357 36.294 1.00 40.28 83 GLY A N 1
ATOM 618 C CA . GLY A 1 83 ? -54.889 16.708 35.968 1.00 40.28 83 GLY A CA 1
ATOM 619 C C . GLY A 1 83 ? -55.409 17.264 34.651 1.00 40.28 83 GLY A C 1
ATOM 620 O O . GLY A 1 83 ? -54.767 17.132 33.620 1.00 40.28 83 GLY A O 1
ATOM 621 N N . ALA A 1 84 ? -56.569 17.912 34.705 1.00 50.62 84 ALA A N 1
ATOM 622 C CA . ALA A 1 84 ? -57.199 18.602 33.591 1.00 50.62 84 ALA A CA 1
ATOM 623 C C . ALA A 1 84 ? -56.479 19.914 33.225 1.00 50.62 84 ALA A C 1
ATOM 625 O O . ALA A 1 84 ? -56.288 20.764 34.089 1.00 50.62 84 ALA A O 1
ATOM 626 N N . PHE A 1 85 ? -56.205 20.111 31.933 1.00 45.03 85 PHE A N 1
ATOM 627 C CA . PHE A 1 85 ? -56.101 21.422 31.283 1.00 45.03 85 PHE A CA 1
ATOM 628 C C . PHE A 1 85 ? -56.657 21.300 29.853 1.00 45.03 85 PHE A C 1
ATOM 630 O O . PHE A 1 85 ? -56.130 20.507 29.073 1.00 45.03 85 PHE A O 1
ATOM 637 N N . PRO A 1 86 ? -57.722 22.032 29.475 1.00 56.44 86 PRO A N 1
ATOM 638 C CA . PRO A 1 86 ? -58.219 22.035 28.110 1.00 56.44 86 PRO A CA 1
ATOM 639 C C . PRO A 1 86 ? -57.644 23.240 27.362 1.00 56.44 86 PRO A C 1
ATOM 641 O O . PRO A 1 86 ? -58.023 24.381 27.616 1.00 56.44 86 PRO A O 1
ATOM 644 N N . GLY A 1 87 ? -56.743 22.993 26.416 1.00 51.03 87 GLY A N 1
ATOM 645 C CA . GLY A 1 87 ? -56.359 24.012 25.445 1.00 51.03 87 GLY A CA 1
ATOM 646 C C . GLY A 1 87 ? -55.025 23.735 24.772 1.00 51.03 87 GLY A C 1
ATOM 647 O O . GLY A 1 87 ? -53.983 23.933 25.379 1.00 51.03 87 GLY A O 1
ATOM 648 N N . SER A 1 88 ? -55.077 23.390 23.482 1.00 50.22 88 SER A N 1
ATOM 649 C CA . SER A 1 88 ? -53.950 23.469 22.536 1.00 50.22 88 SER A CA 1
ATOM 650 C C . SER A 1 88 ? -52.967 22.283 22.441 1.00 50.22 88 SER A C 1
ATOM 652 O O . SER A 1 88 ? -51.773 22.505 22.264 1.00 50.22 88 SER A O 1
ATOM 654 N N . GLU A 1 89 ? -53.437 21.029 22.439 1.00 50.84 89 GLU A N 1
ATOM 655 C CA . GLU A 1 89 ? -52.583 19.851 22.132 1.00 50.84 89 GLU A CA 1
ATOM 656 C C . GLU A 1 89 ? -52.965 19.063 20.863 1.00 50.84 89 GLU A C 1
ATOM 658 O O . GLU A 1 89 ? -52.232 18.178 20.424 1.00 50.84 89 GLU A O 1
ATOM 663 N N . THR A 1 90 ? -54.064 19.400 20.186 1.00 53.75 90 THR A N 1
ATOM 664 C CA . THR A 1 90 ? -54.597 18.568 19.090 1.00 53.75 90 THR A CA 1
ATOM 665 C C . THR A 1 90 ? -53.852 18.675 17.753 1.00 53.75 90 THR A C 1
ATOM 667 O O . THR A 1 90 ? -54.144 17.904 16.845 1.00 53.75 90 THR A O 1
ATOM 670 N N . LEU A 1 91 ? -52.877 19.580 17.610 1.00 54.16 91 LEU A N 1
ATOM 671 C CA . LEU A 1 91 ? -52.085 19.734 16.375 1.00 54.16 91 LEU A CA 1
ATOM 672 C C . LEU A 1 91 ? -50.682 19.107 16.441 1.00 54.16 91 LEU A C 1
ATOM 674 O O . LEU A 1 91 ? -50.065 18.910 15.397 1.00 54.16 91 LEU A O 1
ATOM 678 N N . ALA A 1 92 ? -50.181 18.751 17.629 1.00 54.94 92 ALA A N 1
ATOM 679 C CA . ALA A 1 92 ? -48.861 18.127 17.772 1.00 54.94 92 ALA A CA 1
ATOM 680 C C . ALA A 1 92 ? -48.896 16.600 17.561 1.00 54.94 92 ALA A C 1
ATOM 682 O O . ALA A 1 92 ? -47.934 16.029 17.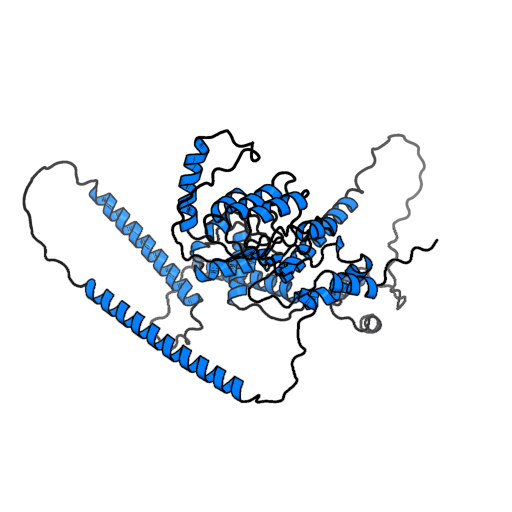053 1.00 54.94 92 ALA A O 1
ATOM 683 N N . LEU A 1 93 ? -50.024 15.945 17.864 1.00 55.25 93 LEU A N 1
ATOM 684 C CA . LEU A 1 93 ? -50.160 14.484 17.785 1.00 55.25 93 LEU A CA 1
ATOM 685 C C . LEU A 1 93 ? -50.263 13.933 16.348 1.00 55.25 93 LEU A C 1
ATOM 687 O O . LEU A 1 93 ? -49.789 12.828 16.096 1.00 55.25 93 LEU A O 1
ATOM 691 N N . MET 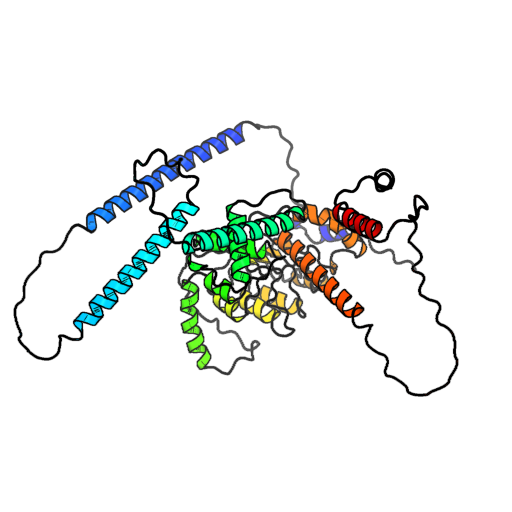A 1 94 ? -50.783 14.700 15.378 1.00 60.06 94 MET A N 1
ATOM 692 C CA . MET A 1 94 ? -50.824 14.255 13.969 1.00 60.06 94 MET A CA 1
ATOM 693 C C . MET A 1 94 ? -49.428 14.166 13.328 1.00 60.06 94 MET A C 1
ATOM 695 O O . MET A 1 94 ? -49.190 13.314 12.473 1.00 60.06 94 MET A O 1
ATOM 699 N N . GLY A 1 95 ? -48.481 15.009 13.756 1.00 68.50 95 GLY A N 1
ATOM 700 C CA . GLY A 1 95 ? -47.126 15.014 13.200 1.00 68.50 95 GLY A CA 1
ATOM 701 C C . GLY A 1 95 ? -46.303 13.781 13.584 1.00 68.50 95 GLY A C 1
ATOM 702 O O . GLY A 1 95 ? -45.420 13.368 12.828 1.00 68.50 95 GLY A O 1
ATOM 703 N N . ASP A 1 96 ? -46.590 13.167 14.731 1.00 73.56 96 ASP A N 1
ATOM 704 C CA . ASP A 1 96 ? -45.833 12.012 15.214 1.00 73.56 96 ASP A CA 1
ATOM 705 C C . ASP A 1 96 ? -46.310 10.691 14.597 1.00 73.56 96 ASP A C 1
ATOM 707 O O . ASP A 1 96 ? -45.474 9.836 14.290 1.00 73.56 96 ASP A O 1
ATOM 711 N N . GLU A 1 97 ? -47.601 10.553 14.279 1.00 80.19 97 GLU A N 1
ATOM 712 C CA . GLU A 1 97 ? -48.099 9.419 13.484 1.00 80.19 97 GLU A CA 1
ATOM 713 C C . GLU A 1 97 ? -47.567 9.447 12.045 1.00 80.19 97 GLU A C 1
ATOM 715 O O . GLU A 1 97 ? -47.174 8.412 11.496 1.00 80.19 97 GLU A O 1
ATOM 720 N N . GLU A 1 98 ? -47.468 10.626 11.429 1.00 82.81 98 GLU A N 1
ATOM 721 C CA . GLU A 1 98 ? -46.936 10.744 10.069 1.00 82.81 98 GLU A CA 1
ATOM 722 C C . GLU A 1 98 ? -45.425 10.443 10.020 1.00 82.81 98 GLU A C 1
ATOM 724 O O . GLU A 1 98 ? -44.933 9.757 9.118 1.00 82.81 98 GLU A O 1
ATOM 729 N N . ARG A 1 99 ? -44.669 10.850 11.048 1.00 82.44 99 ARG A N 1
ATOM 730 C CA . ARG A 1 99 ? -43.254 10.464 11.193 1.00 82.44 99 ARG A CA 1
ATOM 731 C C . ARG A 1 99 ? -43.091 8.970 11.467 1.00 82.44 99 ARG A C 1
ATOM 733 O O . ARG A 1 99 ? -42.166 8.361 10.925 1.00 82.44 99 ARG A O 1
ATOM 740 N N . ALA A 1 100 ? -43.962 8.368 12.278 1.00 82.56 100 ALA A N 1
ATOM 741 C CA . ALA A 1 100 ? -43.926 6.938 12.576 1.00 82.56 100 ALA A CA 1
ATOM 742 C C . ALA A 1 100 ? -44.237 6.095 11.330 1.00 82.56 100 ALA A C 1
ATOM 744 O O . ALA A 1 100 ? -43.479 5.182 10.997 1.00 82.56 100 ALA A O 1
ATOM 745 N N . THR A 1 101 ? -45.280 6.456 10.580 1.00 87.38 101 THR A N 1
ATOM 746 C CA . THR A 1 101 ? -45.642 5.783 9.323 1.00 87.38 101 THR A CA 1
ATOM 747 C C . THR A 1 101 ? -44.577 5.974 8.243 1.00 87.38 101 THR A C 1
ATOM 749 O O . THR A 1 101 ? -44.272 5.030 7.510 1.00 87.38 101 THR A O 1
ATOM 752 N N . ARG A 1 102 ? -43.927 7.145 8.171 1.00 88.62 102 ARG A N 1
ATOM 753 C CA . ARG A 1 102 ? -42.791 7.375 7.265 1.00 88.62 102 ARG A CA 1
ATOM 754 C C . ARG A 1 102 ? -41.582 6.507 7.620 1.00 88.62 102 ARG A C 1
ATOM 756 O O . ARG A 1 102 ? -41.059 5.829 6.738 1.00 88.62 102 ARG A O 1
ATOM 763 N N . ARG A 1 103 ? -41.201 6.432 8.901 1.00 89.31 103 ARG A N 1
ATOM 764 C CA . ARG A 1 103 ? -40.130 5.533 9.377 1.00 89.31 103 ARG A CA 1
ATOM 765 C C . ARG A 1 103 ? -40.461 4.066 9.112 1.00 89.31 103 ARG A C 1
ATOM 767 O O . ARG A 1 103 ? -39.581 3.309 8.714 1.00 89.31 103 ARG A O 1
ATOM 774 N N . GLN A 1 104 ? -41.721 3.668 9.280 1.00 91.50 104 GLN A N 1
ATOM 775 C CA . GLN A 1 104 ? -42.168 2.307 8.995 1.00 91.50 104 GLN A CA 1
ATOM 776 C C . GLN A 1 104 ? -42.077 1.986 7.497 1.00 91.50 104 GLN A C 1
ATOM 778 O O . GLN A 1 104 ? -41.551 0.937 7.133 1.00 91.50 104 GLN A O 1
ATOM 783 N N . ARG A 1 105 ? -42.504 2.902 6.616 1.00 92.12 105 ARG A N 1
ATOM 784 C CA . ARG A 1 105 ? -42.366 2.746 5.157 1.00 92.12 105 ARG A CA 1
ATOM 785 C C . ARG A 1 105 ? -40.902 2.677 4.722 1.00 92.12 105 ARG A C 1
ATOM 787 O O . ARG A 1 105 ? -40.566 1.853 3.873 1.00 92.12 105 ARG A O 1
ATOM 794 N N . GLU A 1 106 ? -40.033 3.492 5.316 1.00 89.50 106 GLU A N 1
ATOM 795 C CA . GLU A 1 106 ? -38.587 3.456 5.071 1.00 89.50 106 GLU A CA 1
ATOM 796 C C . GLU A 1 106 ? -37.975 2.127 5.539 1.00 89.50 106 GLU A C 1
ATOM 798 O O . GLU A 1 106 ? -37.275 1.470 4.767 1.00 89.50 106 GLU A O 1
ATOM 803 N N . GLN A 1 107 ? -38.310 1.654 6.744 1.00 89.12 107 GLN A N 1
ATOM 804 C CA . GLN A 1 107 ? -37.865 0.347 7.242 1.00 89.12 107 GLN A CA 1
ATOM 805 C C . GLN A 1 107 ? -38.360 -0.812 6.370 1.00 89.12 107 GLN A C 1
ATOM 807 O O . GLN A 1 107 ? -37.602 -1.738 6.078 1.00 89.12 107 GLN A O 1
ATOM 812 N N . GLU A 1 108 ? -39.604 -0.761 5.902 1.00 91.56 108 GLU A N 1
ATOM 813 C CA . GLU A 1 108 ? -40.179 -1.795 5.047 1.00 91.56 108 GLU A CA 1
ATOM 814 C C . GLU A 1 108 ? -39.566 -1.773 3.633 1.00 91.56 108 GLU A C 1
ATOM 816 O O . GLU A 1 108 ? -39.307 -2.821 3.033 1.00 91.56 108 GLU A O 1
ATOM 821 N N . ALA A 1 109 ? -39.250 -0.588 3.099 1.00 84.62 109 ALA A N 1
ATOM 822 C CA . ALA A 1 109 ? -38.490 -0.439 1.859 1.00 84.62 109 ALA A CA 1
ATOM 823 C C . ALA A 1 109 ? -37.063 -1.003 1.992 1.00 84.62 109 ALA A C 1
ATOM 825 O O . ALA A 1 109 ? -36.604 -1.733 1.104 1.00 84.62 109 ALA A O 1
ATOM 826 N N . LEU A 1 110 ? -36.391 -0.747 3.119 1.00 82.81 110 LEU A N 1
ATOM 827 C CA . LEU A 1 110 ? -35.077 -1.313 3.437 1.00 82.81 110 LEU A CA 1
ATOM 828 C C . LEU A 1 110 ? -35.141 -2.841 3.583 1.00 82.81 110 LEU A C 1
ATOM 830 O O . LEU A 1 110 ? -34.292 -3.548 3.035 1.00 82.81 110 LEU A O 1
ATOM 834 N N . ALA A 1 111 ? -36.174 -3.376 4.240 1.00 79.25 111 ALA A N 1
ATOM 835 C CA . ALA A 1 111 ? -36.388 -4.817 4.379 1.00 79.25 111 ALA A CA 1
ATOM 836 C C . ALA A 1 111 ? -36.614 -5.497 3.018 1.00 79.25 111 ALA A C 1
ATOM 838 O O . ALA A 1 111 ? -35.997 -6.529 2.728 1.00 79.25 111 ALA A O 1
ATOM 839 N N . ARG A 1 112 ? -37.425 -4.887 2.140 1.00 85.38 112 ARG A N 1
ATOM 840 C CA . ARG A 1 112 ? -37.635 -5.360 0.763 1.00 85.38 112 ARG A CA 1
ATOM 841 C C . ARG A 1 112 ? -36.332 -5.363 -0.040 1.00 85.38 112 ARG A C 1
ATOM 843 O O . ARG A 1 112 ? -36.017 -6.376 -0.668 1.00 85.38 112 ARG A O 1
ATOM 850 N N . ARG A 1 113 ? -35.531 -4.291 0.025 1.00 72.12 113 ARG A N 1
ATOM 851 C CA . ARG A 1 113 ? -34.203 -4.238 -0.625 1.00 72.12 113 ARG A CA 1
ATOM 852 C C . ARG A 1 113 ? -33.256 -5.315 -0.083 1.00 72.12 113 ARG A C 1
ATOM 854 O O . ARG A 1 113 ? -32.615 -6.012 -0.872 1.00 72.12 113 ARG A O 1
ATOM 861 N N . ARG A 1 114 ? -33.229 -5.531 1.238 1.00 73.00 114 ARG A N 1
ATOM 862 C CA . ARG A 1 114 ? -32.409 -6.571 1.885 1.00 73.00 114 ARG A CA 1
ATOM 863 C C . ARG A 1 114 ? -32.778 -7.979 1.416 1.00 73.00 114 ARG A C 1
ATOM 865 O O . ARG A 1 114 ? -31.885 -8.788 1.167 1.00 73.00 114 ARG A O 1
ATOM 872 N N . ASN A 1 115 ? -34.069 -8.274 1.269 1.00 70.38 115 ASN A N 1
ATOM 873 C CA . ASN A 1 115 ? -34.535 -9.583 0.804 1.00 70.38 115 ASN A CA 1
ATOM 874 C C . ASN A 1 115 ? -34.175 -9.836 -0.667 1.00 70.38 115 ASN A C 1
ATOM 876 O O . ASN A 1 115 ? -33.725 -10.933 -0.997 1.00 70.38 115 ASN A O 1
ATOM 880 N N . VAL A 1 116 ? -34.255 -8.814 -1.529 1.00 72.25 116 VAL A N 1
ATOM 881 C CA . VAL A 1 116 ? -33.788 -8.914 -2.924 1.00 72.25 116 VAL A CA 1
ATOM 882 C C . VAL A 1 116 ? -32.295 -9.243 -2.974 1.00 72.25 116 VAL A C 1
ATOM 884 O O . VAL A 1 116 ? -31.889 -10.134 -3.713 1.00 72.25 116 VAL A O 1
ATOM 887 N N . LEU A 1 117 ? -31.465 -8.599 -2.153 1.00 65.06 117 LEU A N 1
ATOM 888 C CA . LEU A 1 117 ? -30.029 -8.890 -2.120 1.00 65.06 117 LEU A CA 1
ATOM 889 C C . LEU A 1 117 ? -29.723 -10.273 -1.527 1.00 65.06 117 LEU A C 1
ATOM 891 O O . LEU A 1 117 ? -28.915 -11.002 -2.092 1.00 65.06 117 LEU A O 1
ATOM 895 N N . ARG A 1 118 ? -30.412 -10.699 -0.459 1.00 64.62 118 ARG A N 1
ATOM 896 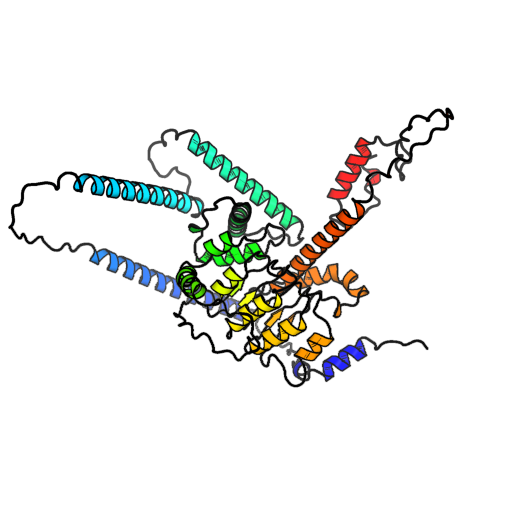C CA . ARG A 1 118 ? -30.270 -12.068 0.075 1.00 64.62 118 ARG A CA 1
ATOM 897 C C . ARG A 1 118 ? -30.597 -13.129 -0.972 1.00 64.62 118 ARG A C 1
ATOM 899 O O . ARG A 1 118 ? -29.831 -14.076 -1.114 1.00 64.62 118 ARG A O 1
ATOM 906 N N . SER A 1 119 ? -31.658 -12.926 -1.753 1.00 62.72 119 SER A N 1
ATOM 907 C CA . SER A 1 119 ? -31.998 -13.818 -2.870 1.00 62.72 119 SER A CA 1
ATOM 908 C C . SER A 1 119 ? -30.961 -13.812 -4.004 1.00 62.72 119 SER A C 1
ATOM 910 O O . SER A 1 119 ? -30.889 -14.769 -4.763 1.00 62.72 119 SER A O 1
ATOM 912 N N . ARG A 1 120 ? -30.129 -12.762 -4.108 1.00 60.84 120 ARG A N 1
ATOM 913 C CA . ARG A 1 120 ? -29.042 -12.643 -5.098 1.00 60.84 120 ARG A CA 1
ATOM 914 C C . ARG A 1 120 ? -27.714 -13.267 -4.642 1.00 60.84 120 ARG A C 1
ATOM 916 O O . ARG A 1 120 ? -26.875 -13.543 -5.495 1.00 60.84 120 ARG A O 1
ATOM 923 N N . PHE A 1 121 ? -27.507 -13.452 -3.334 1.00 55.06 121 PHE A N 1
ATOM 924 C CA . PHE A 1 121 ? -26.271 -14.010 -2.755 1.00 55.06 121 PHE A CA 1
ATOM 925 C C . PHE A 1 121 ? -26.426 -15.432 -2.201 1.00 55.06 121 PHE A C 1
ATOM 927 O O . PHE A 1 121 ? -25.425 -16.136 -2.068 1.00 55.06 121 PHE A O 1
ATOM 934 N N . ALA A 1 122 ? -27.645 -15.876 -1.891 1.00 46.06 122 ALA A N 1
ATOM 935 C CA . ALA A 1 122 ? -27.915 -17.297 -1.726 1.00 46.06 122 ALA A CA 1
ATOM 936 C C . ALA A 1 122 ? -27.783 -17.967 -3.105 1.00 46.06 122 ALA A C 1
ATOM 938 O O . ALA A 1 122 ? -28.260 -17.421 -4.098 1.00 46.06 122 ALA A O 1
ATOM 939 N N . GLY A 1 123 ? -27.088 -19.107 -3.186 1.00 47.34 123 GLY A N 1
ATOM 940 C CA . GLY A 1 123 ? -26.982 -19.901 -4.417 1.00 47.34 123 GLY A CA 1
ATOM 941 C C . GLY A 1 123 ? -28.355 -20.283 -4.996 1.00 47.34 123 GLY A C 1
ATOM 942 O O . GLY A 1 123 ? -29.378 -19.953 -4.397 1.00 47.34 123 GLY A O 1
ATOM 943 N N . PRO A 1 124 ? -28.402 -20.968 -6.154 1.00 42.84 124 PRO A N 1
ATOM 944 C CA . PRO A 1 124 ? -29.651 -21.229 -6.864 1.00 42.84 124 PRO A CA 1
ATOM 945 C C . PRO A 1 124 ? -30.685 -21.849 -5.921 1.00 42.84 124 PRO A C 1
ATOM 947 O O . PRO A 1 124 ? -30.503 -22.960 -5.423 1.00 42.84 124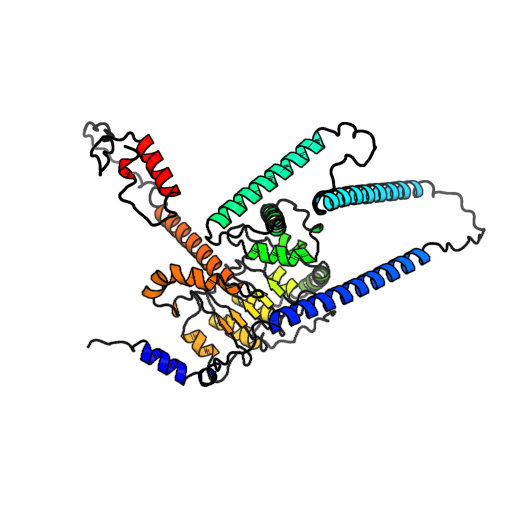 PRO A O 1
ATOM 950 N N . LEU A 1 125 ? -31.757 -21.100 -5.659 1.00 44.00 125 LEU A N 1
ATOM 951 C CA . LEU A 1 125 ? -32.970 -21.656 -5.080 1.00 44.00 125 LEU A CA 1
ATOM 952 C C . LEU A 1 125 ? -33.461 -22.761 -6.032 1.00 44.00 125 LEU A C 1
ATOM 954 O O . LEU A 1 125 ? -33.369 -22.582 -7.253 1.00 44.00 125 LEU A O 1
ATOM 958 N N . PRO A 1 126 ? -33.939 -23.905 -5.509 1.00 40.44 126 PRO A N 1
ATOM 959 C CA . PRO A 1 126 ? -34.504 -24.957 -6.344 1.00 40.44 126 PRO A CA 1
ATOM 960 C C . PRO A 1 126 ? -35.631 -24.384 -7.223 1.00 40.44 126 PRO A C 1
ATOM 962 O O . PRO A 1 126 ? -36.263 -23.395 -6.835 1.00 40.44 126 PRO A O 1
ATOM 965 N N . PRO A 1 127 ? -35.864 -24.954 -8.420 1.00 46.84 127 PRO A N 1
ATOM 966 C CA . PRO A 1 127 ? -36.862 -24.446 -9.353 1.00 46.84 127 PRO A CA 1
ATOM 967 C C . PRO A 1 127 ? -38.221 -24.301 -8.661 1.00 46.84 127 PRO A C 1
ATOM 969 O O . PRO A 1 127 ? -38.624 -25.166 -7.885 1.00 46.84 127 PRO A O 1
ATOM 972 N N . GLY A 1 128 ? -38.912 -23.194 -8.954 1.00 45.03 128 GLY A N 1
ATOM 973 C CA . GLY A 1 128 ? -40.145 -22.730 -8.300 1.00 45.03 128 GLY A CA 1
ATOM 974 C C . GLY A 1 128 ? -41.372 -23.645 -8.407 1.00 45.03 128 GLY A C 1
ATOM 975 O O . GLY A 1 128 ? -42.474 -23.200 -8.139 1.00 45.03 128 GLY A O 1
ATOM 976 N N . SER A 1 129 ? -41.200 -24.916 -8.762 1.00 40.31 129 SER A N 1
ATOM 977 C CA . SER A 1 129 ? -42.236 -25.952 -8.808 1.00 40.31 129 SER A CA 1
ATOM 978 C C . SER A 1 129 ? -42.665 -26.500 -7.433 1.00 40.31 129 SER A C 1
ATOM 980 O O . SER A 1 129 ? -43.354 -27.508 -7.389 1.00 40.31 129 SER A O 1
ATOM 982 N N . TRP A 1 130 ? -42.204 -25.924 -6.315 1.00 45.34 130 TRP A N 1
ATOM 983 C CA . TRP A 1 130 ? -42.493 -26.409 -4.946 1.00 45.34 130 TRP A CA 1
ATOM 984 C C . TRP A 1 130 ? -43.228 -25.381 -4.070 1.00 45.34 130 TRP A C 1
ATOM 986 O O . TRP A 1 130 ? -43.439 -25.618 -2.884 1.00 45.34 130 TRP A O 1
ATOM 996 N N . LEU A 1 131 ? -43.621 -24.242 -4.640 1.00 40.91 131 LEU A N 1
ATOM 997 C CA . LEU A 1 131 ? -44.531 -23.300 -3.999 1.00 40.91 131 LEU A CA 1
ATOM 998 C C . LEU A 1 131 ? -45.765 -23.188 -4.892 1.00 40.91 131 LEU A C 1
ATOM 1000 O O . LEU A 1 131 ? -45.714 -22.525 -5.925 1.00 40.91 131 LEU A O 1
ATOM 1004 N N . ASP A 1 132 ? -46.851 -23.849 -4.488 1.00 43.09 132 ASP A N 1
ATOM 1005 C CA . ASP A 1 132 ? -48.207 -23.566 -4.969 1.00 43.09 132 ASP A CA 1
ATOM 1006 C C . ASP A 1 132 ? -48.649 -22.191 -4.432 1.00 43.09 132 ASP A C 1
ATOM 1008 O O . ASP A 1 132 ? -49.520 -22.081 -3.574 1.00 43.09 132 ASP A O 1
ATOM 1012 N N . GLU A 1 133 ? -48.012 -21.121 -4.906 1.00 41.56 133 GLU A N 1
ATOM 1013 C CA . GLU A 1 13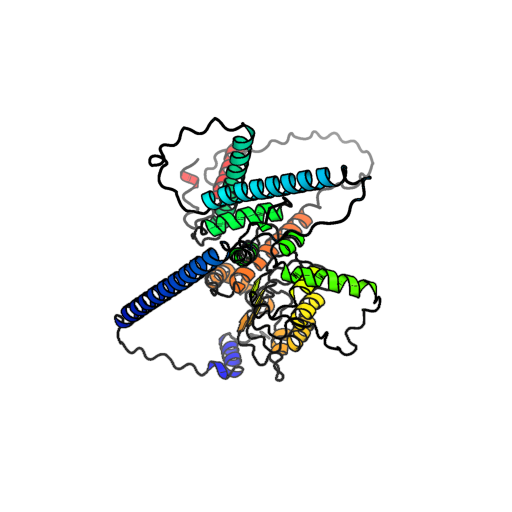3 ? -48.546 -19.766 -4.792 1.00 41.56 133 GLU A CA 1
ATOM 1014 C C . GLU A 1 133 ? -48.696 -19.153 -6.184 1.00 41.56 133 GLU A C 1
ATOM 1016 O O . GLU A 1 133 ? -47.846 -19.319 -7.062 1.00 41.56 133 GLU A O 1
ATOM 1021 N N . GLU A 1 134 ? -49.830 -18.475 -6.364 1.00 39.84 134 GLU A N 1
ATOM 1022 C CA . GLU A 1 134 ? -50.298 -17.848 -7.597 1.00 39.84 134 GLU A CA 1
ATOM 1023 C C . GLU A 1 134 ? -49.198 -17.131 -8.401 1.00 39.84 134 GLU A C 1
ATOM 1025 O O . GLU A 1 134 ? -48.301 -16.495 -7.834 1.00 39.84 134 GLU A O 1
ATOM 1030 N N . PRO A 1 135 ? -49.299 -17.137 -9.745 1.00 41.03 135 PRO A N 1
ATOM 1031 C CA . PRO A 1 135 ? -48.363 -16.419 -10.594 1.00 41.03 135 PRO A CA 1
ATOM 1032 C C . PRO A 1 135 ? -48.306 -14.932 -10.198 1.00 41.03 135 PRO A C 1
ATOM 1034 O O . PRO A 1 135 ? -49.348 -14.281 -10.059 1.00 41.03 135 PRO A O 1
ATOM 1037 N N . PRO A 1 136 ? -47.103 -14.348 -10.047 1.00 44.66 136 PRO A N 1
ATOM 1038 C CA . PRO A 1 136 ? -46.973 -12.959 -9.649 1.00 44.66 136 PRO A CA 1
ATOM 1039 C C . PRO A 1 136 ? -47.590 -12.060 -10.721 1.00 44.66 136 PRO A C 1
ATOM 1041 O O . PRO A 1 136 ? -47.245 -12.145 -11.904 1.00 44.66 136 PRO A O 1
ATOM 1044 N N . ARG A 1 137 ? -48.491 -11.167 -10.291 1.00 53.06 137 ARG A N 1
ATOM 1045 C CA . ARG A 1 137 ? -49.079 -10.122 -11.139 1.00 53.06 137 ARG A CA 1
ATOM 1046 C C . ARG A 1 137 ? -47.972 -9.377 -11.902 1.00 53.06 137 ARG A C 1
ATOM 1048 O O . ARG A 1 137 ? -46.923 -9.093 -11.313 1.00 53.06 137 ARG A O 1
ATOM 1055 N N . PRO A 1 138 ? -48.182 -9.042 -13.189 1.00 50.19 138 PRO A N 1
ATOM 1056 C CA . PRO A 1 138 ? -47.179 -8.386 -14.018 1.00 50.19 138 PRO A CA 1
ATOM 1057 C C . PRO A 1 138 ? -46.725 -7.078 -13.361 1.00 50.19 138 PRO A C 1
ATOM 1059 O O . PRO A 1 138 ? -47.470 -6.106 -13.275 1.00 50.19 138 PRO A O 1
ATOM 1062 N N . GLY A 1 139 ? -45.490 -7.088 -12.855 1.00 50.25 139 GLY A N 1
ATOM 1063 C CA . GLY A 1 139 ? -44.851 -5.918 -12.269 1.00 50.25 139 GLY A CA 1
ATOM 1064 C C . GLY A 1 139 ? -44.663 -4.806 -13.300 1.00 50.25 139 GLY A C 1
ATOM 1065 O O . GLY A 1 139 ? -44.457 -5.069 -14.487 1.00 50.25 139 GLY A O 1
ATOM 1066 N N . THR A 1 140 ? -44.719 -3.571 -12.810 1.00 53.22 140 THR A N 1
ATOM 1067 C CA . THR A 1 140 ? -44.561 -2.327 -13.567 1.00 53.22 140 THR A CA 1
ATOM 1068 C C . THR A 1 140 ? -43.301 -2.326 -14.454 1.00 53.22 140 THR A C 1
ATOM 1070 O O . THR A 1 140 ? -42.266 -2.884 -14.064 1.00 53.22 140 THR A O 1
ATOM 1073 N N . PRO A 1 141 ? -43.359 -1.709 -15.653 1.00 62.56 141 PRO A N 1
ATOM 1074 C CA . PRO A 1 141 ? -42.267 -1.720 -16.635 1.00 62.56 141 PRO A CA 1
ATOM 1075 C C . PRO A 1 141 ? -40.929 -1.196 -16.081 1.00 62.56 141 PRO A C 1
ATOM 1077 O O . PRO A 1 141 ? -39.880 -1.747 -16.420 1.00 62.56 141 PRO A O 1
ATOM 1080 N N . GLU A 1 142 ? -40.952 -0.255 -15.131 1.00 55.69 142 GLU A N 1
ATOM 1081 C CA . GLU A 1 142 ? -39.749 0.294 -14.481 1.00 55.69 142 GLU A CA 1
ATOM 1082 C C . GLU A 1 142 ? -38.847 -0.776 -13.848 1.00 55.69 142 GLU A C 1
ATOM 1084 O O . GLU A 1 142 ? -37.618 -0.693 -13.910 1.00 55.69 142 GLU A O 1
ATOM 1089 N N . ARG A 1 143 ? -39.424 -1.834 -13.261 1.00 53.56 143 ARG A N 1
ATOM 1090 C CA . ARG A 1 143 ? -38.632 -2.858 -12.559 1.00 53.56 143 ARG A CA 1
ATOM 1091 C C . ARG A 1 143 ? -37.875 -3.770 -13.528 1.00 53.56 143 ARG A C 1
ATOM 1093 O O . ARG A 1 143 ? -36.834 -4.324 -13.167 1.00 53.56 143 ARG A O 1
ATOM 1100 N N . LYS A 1 144 ? -38.380 -3.933 -14.758 1.00 65.12 144 LYS A N 1
ATOM 1101 C CA . LYS A 1 144 ? -37.696 -4.688 -15.819 1.00 65.12 144 LYS A CA 1
ATOM 1102 C C . LYS A 1 144 ? -36.542 -3.879 -16.406 1.00 65.12 144 LYS A C 1
ATOM 1104 O O . LYS A 1 144 ? -35.459 -4.438 -16.565 1.00 65.12 144 LYS A O 1
ATOM 1109 N N . GLU A 1 145 ? -36.732 -2.582 -16.640 1.00 67.00 145 GLU A N 1
ATOM 1110 C CA . GLU A 1 145 ? -35.674 -1.698 -17.150 1.00 67.00 145 GLU A CA 1
ATOM 1111 C C . GLU A 1 145 ? -34.511 -1.569 -16.162 1.00 67.00 145 GLU A C 1
ATOM 1113 O O . GLU A 1 145 ? -33.346 -1.712 -16.543 1.00 67.00 145 GLU A O 1
ATOM 1118 N N . GLN A 1 146 ? -34.811 -1.413 -14.869 1.00 65.69 146 GLN A N 1
ATOM 1119 C CA . GLN A 1 146 ? -33.774 -1.300 -13.847 1.00 65.69 146 GLN A CA 1
ATOM 1120 C C . GLN A 1 146 ? -32.939 -2.589 -13.742 1.00 65.69 146 GLN A C 1
ATOM 1122 O O . GLN A 1 146 ? -31.710 -2.529 -13.719 1.00 65.69 146 GLN A O 1
ATOM 1127 N N . ASN A 1 147 ? -33.576 -3.768 -13.760 1.00 64.12 147 ASN A N 1
ATOM 1128 C CA . ASN A 1 147 ? -32.863 -5.051 -13.735 1.00 64.12 147 ASN A CA 1
ATOM 1129 C C . ASN A 1 147 ? -32.038 -5.300 -15.014 1.00 64.12 147 ASN A C 1
ATOM 1131 O O . ASN A 1 147 ? -30.912 -5.789 -14.915 1.00 64.12 147 ASN A O 1
ATOM 1135 N N . GLN A 1 148 ? -32.535 -4.912 -16.196 1.00 73.31 148 GLN A N 1
ATOM 1136 C CA . GLN A 1 148 ? -31.771 -5.018 -17.448 1.00 73.31 148 GLN A CA 1
ATOM 1137 C C . GLN A 1 148 ? -30.533 -4.113 -17.454 1.00 73.31 148 GLN A C 1
ATOM 1139 O O . GLN A 1 148 ? -29.466 -4.533 -17.910 1.00 73.31 148 GLN A O 1
ATOM 1144 N N . GLY A 1 149 ? -30.644 -2.899 -16.906 1.00 74.69 149 GLY A N 1
ATOM 1145 C CA . GLY A 1 149 ? -29.508 -1.993 -16.745 1.00 74.69 149 GLY A CA 1
ATOM 1146 C C . GLY A 1 149 ? -28.407 -2.595 -15.867 1.00 74.69 149 GLY A C 1
ATOM 1147 O O . GLY A 1 149 ? -27.228 -2.541 -16.225 1.00 74.69 149 GLY A O 1
ATOM 1148 N N . TRP A 1 150 ? -28.782 -3.234 -14.756 1.00 63.50 150 TRP A N 1
ATOM 1149 C CA . TRP A 1 150 ? -27.844 -3.931 -13.871 1.00 63.50 150 TRP A CA 1
ATOM 1150 C C . TRP A 1 150 ? -27.161 -5.120 -14.550 1.00 63.50 150 TRP A C 1
ATOM 1152 O O . TRP A 1 150 ? -25.939 -5.252 -14.461 1.00 63.50 150 TRP A O 1
ATOM 1162 N N . ASP A 1 151 ? -27.907 -5.947 -15.281 1.00 70.94 151 ASP A N 1
ATOM 1163 C CA . ASP A 1 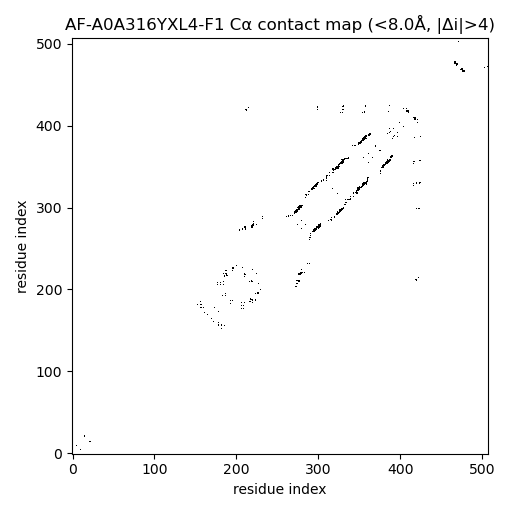151 ? -27.330 -7.082 -16.005 1.00 70.94 151 ASP A CA 1
ATOM 1164 C C . ASP A 1 151 ? -26.379 -6.634 -17.119 1.00 70.94 151 ASP A C 1
ATOM 1166 O O . ASP A 1 151 ? -25.324 -7.242 -17.314 1.00 70.94 151 ASP A O 1
ATOM 1170 N N . GLN A 1 152 ? -26.690 -5.543 -17.826 1.00 71.94 152 GLN A N 1
ATOM 1171 C CA . GLN A 1 152 ? -25.782 -4.969 -18.821 1.00 71.94 152 GLN A CA 1
ATOM 1172 C C . GLN A 1 152 ? -24.510 -4.399 -18.184 1.00 71.94 152 GLN A C 1
ATOM 1174 O O . GLN A 1 152 ? -23.418 -4.641 -18.704 1.00 71.94 152 GLN A O 1
ATOM 1179 N N . ARG A 1 153 ? -24.612 -3.690 -17.052 1.00 68.12 153 ARG A N 1
ATOM 1180 C CA . ARG A 1 153 ? -23.437 -3.199 -16.305 1.00 68.12 153 ARG A CA 1
ATOM 1181 C C . ARG A 1 153 ? -22.573 -4.355 -15.820 1.00 68.12 153 ARG A C 1
ATOM 1183 O O . ARG A 1 153 ? -21.374 -4.365 -16.091 1.00 68.12 153 ARG A O 1
ATOM 1190 N N . ARG A 1 154 ? -23.186 -5.388 -15.233 1.00 64.12 154 ARG A N 1
ATOM 1191 C CA . ARG A 1 154 ? -22.502 -6.609 -14.790 1.00 64.12 154 ARG A CA 1
ATOM 1192 C C . ARG A 1 154 ? -21.802 -7.314 -15.949 1.00 64.12 154 ARG A C 1
ATOM 1194 O O . ARG A 1 15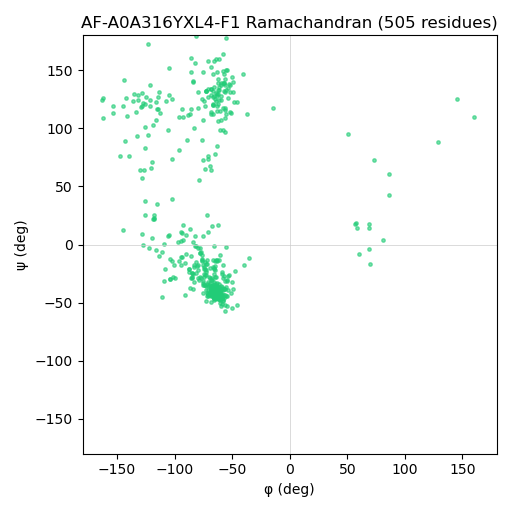4 ? -20.631 -7.653 -15.827 1.00 64.12 154 ARG A O 1
ATOM 1201 N N . LYS A 1 155 ? -22.470 -7.475 -17.097 1.00 72.19 155 LYS A N 1
ATOM 1202 C CA . LYS A 1 155 ? -21.866 -8.047 -18.313 1.00 72.19 155 LYS A CA 1
ATOM 1203 C C . LYS A 1 155 ? -20.701 -7.203 -18.828 1.00 72.19 155 LYS A C 1
ATOM 1205 O O . LYS A 1 155 ? -19.685 -7.774 -19.214 1.00 72.19 155 LYS A O 1
ATOM 1210 N N . ARG A 1 156 ? -20.798 -5.868 -18.812 1.00 71.44 156 ARG A N 1
ATOM 1211 C CA . ARG A 1 156 ? -19.708 -4.963 -19.230 1.00 71.44 156 ARG A CA 1
ATOM 1212 C C . ARG A 1 156 ? -18.521 -5.009 -18.273 1.00 71.44 156 ARG A C 1
ATOM 1214 O O . ARG A 1 156 ? -17.390 -5.047 -18.747 1.00 71.44 156 ARG A O 1
ATOM 1221 N N . ALA A 1 157 ? -18.764 -5.016 -16.964 1.00 61.25 157 ALA A N 1
ATOM 1222 C CA . ALA A 1 157 ? -17.723 -5.135 -15.947 1.00 61.25 157 ALA A CA 1
ATOM 1223 C C . ALA A 1 157 ? -17.026 -6.498 -16.032 1.00 61.25 157 ALA A C 1
ATOM 1225 O O . ALA A 1 157 ? -15.803 -6.549 -16.104 1.00 61.25 157 ALA A O 1
ATOM 1226 N N . LEU A 1 158 ? -17.793 -7.588 -16.161 1.00 64.12 158 LEU A N 1
ATOM 1227 C CA . LEU A 1 158 ? -17.258 -8.927 -16.414 1.00 64.12 158 LEU A CA 1
ATOM 1228 C C . LEU A 1 158 ? -16.453 -8.969 -17.712 1.00 64.12 158 LEU A C 1
ATOM 1230 O O . LEU A 1 158 ? -15.335 -9.456 -17.710 1.00 64.12 158 LEU A O 1
ATOM 1234 N N . SER A 1 159 ? -16.962 -8.404 -18.807 1.00 70.94 159 SER A N 1
ATOM 1235 C CA . SER A 1 159 ? -16.261 -8.404 -20.100 1.00 70.94 159 SER A CA 1
ATOM 1236 C C . SER A 1 159 ? -14.971 -7.582 -20.079 1.00 70.94 159 SER A C 1
ATOM 1238 O O . SER A 1 159 ? -14.023 -7.928 -20.781 1.00 70.94 159 SER A O 1
ATOM 1240 N N . ARG A 1 160 ? -14.930 -6.483 -19.312 1.00 67.38 160 ARG A N 1
ATOM 1241 C CA . ARG A 1 160 ? -13.718 -5.676 -19.107 1.00 67.38 160 ARG A CA 1
ATOM 1242 C C . ARG A 1 160 ? -12.731 -6.402 -18.203 1.00 67.38 160 ARG A C 1
ATOM 1244 O O . ARG A 1 160 ? -11.578 -6.543 -18.582 1.00 67.38 160 ARG A O 1
ATOM 1251 N N . SER A 1 161 ? -13.193 -6.925 -17.071 1.00 60.16 161 SER A N 1
ATOM 1252 C CA . SER A 1 161 ? -12.369 -7.685 -16.129 1.00 60.16 161 SER A CA 1
ATOM 1253 C C . SER A 1 161 ? -11.775 -8.933 -16.794 1.00 60.16 161 SER A C 1
ATOM 1255 O O . SER A 1 161 ? -10.566 -9.117 -16.764 1.00 60.16 161 SER A O 1
ATOM 1257 N N . VAL A 1 162 ? -12.579 -9.710 -17.527 1.00 65.12 162 VAL A N 1
ATOM 1258 C CA . VAL A 1 162 ? -12.120 -10.864 -18.317 1.00 65.12 162 VAL A CA 1
ATOM 1259 C C . VAL A 1 162 ? -11.112 -10.445 -19.391 1.00 65.12 162 VAL A C 1
ATOM 1261 O O . VAL A 1 162 ? -10.091 -11.107 -19.527 1.00 65.12 162 VAL A O 1
ATOM 1264 N N . ARG A 1 163 ? -11.318 -9.329 -20.111 1.00 68.50 163 ARG A N 1
ATOM 1265 C CA . ARG A 1 163 ? -10.319 -8.821 -21.075 1.00 68.50 163 ARG A CA 1
ATOM 1266 C C . ARG A 1 163 ? -9.006 -8.407 -20.416 1.00 68.50 163 ARG A C 1
ATOM 1268 O O . ARG A 1 163 ? -7.952 -8.695 -20.967 1.00 68.50 163 ARG A O 1
ATOM 1275 N N . HIS A 1 164 ? -9.068 -7.744 -19.264 1.00 63.81 164 HIS A N 1
ATOM 1276 C CA . HIS A 1 164 ? -7.871 -7.344 -18.527 1.00 63.81 164 HIS A CA 1
ATOM 1277 C C . HIS A 1 164 ? -7.099 -8.556 -18.001 1.00 63.81 164 HIS A C 1
ATOM 1279 O O . HIS A 1 164 ? -5.877 -8.541 -18.045 1.00 63.81 164 HIS A O 1
ATOM 1285 N N . MET A 1 165 ? -7.792 -9.617 -17.579 1.00 61.38 165 MET A N 1
ATOM 1286 C CA . MET A 1 165 ? -7.134 -10.801 -17.023 1.00 61.38 165 MET A CA 1
ATOM 1287 C C . MET A 1 165 ? -6.678 -11.820 -18.069 1.00 61.38 165 MET A C 1
ATOM 1289 O O . MET A 1 165 ? -5.676 -12.490 -17.856 1.00 61.38 165 MET A O 1
ATOM 1293 N N . LEU A 1 166 ? -7.352 -11.917 -19.221 1.00 60.00 166 LEU A N 1
ATOM 1294 C CA . LEU A 1 166 ? -6.856 -12.717 -20.349 1.00 60.00 166 LEU A CA 1
ATOM 1295 C C . LEU A 1 166 ? -5.544 -12.156 -20.927 1.00 60.00 166 LEU A C 1
ATOM 1297 O O . LEU A 1 166 ? -4.826 -12.886 -21.601 1.00 60.00 166 LEU A O 1
ATOM 1301 N N . GLY A 1 167 ? -5.219 -10.887 -20.651 1.00 61.56 167 GLY A N 1
ATOM 1302 C CA . GLY A 1 167 ? -3.933 -10.285 -21.006 1.00 61.56 167 GLY A CA 1
ATOM 1303 C C . GLY A 1 167 ? -2.776 -10.634 -20.061 1.00 61.56 167 GLY A C 1
ATOM 1304 O O . GLY A 1 167 ? -1.632 -10.550 -20.492 1.00 61.56 167 GLY A O 1
ATOM 1305 N N . ASP A 1 168 ? -3.049 -11.044 -18.815 1.00 56.12 168 ASP A N 1
ATOM 1306 C CA . ASP A 1 168 ? -2.025 -11.273 -17.772 1.00 56.12 168 ASP A CA 1
ATOM 1307 C C . ASP A 1 168 ? -1.470 -12.715 -17.755 1.00 56.12 168 ASP A C 1
ATOM 1309 O O . ASP A 1 168 ? -0.724 -13.082 -16.856 1.00 56.12 168 ASP A O 1
ATOM 1313 N N . GLY A 1 169 ? -1.811 -13.558 -18.739 1.00 60.56 169 GLY A N 1
ATOM 1314 C CA . GLY A 1 169 ? -1.213 -14.892 -18.937 1.00 60.56 169 GLY A CA 1
ATOM 1315 C C . GLY A 1 169 ? -1.566 -15.961 -17.889 1.00 60.56 169 GLY A C 1
ATOM 1316 O O . GLY A 1 169 ? -1.444 -17.150 -18.167 1.00 60.56 169 GLY A O 1
ATOM 1317 N N . ASP A 1 170 ? -2.085 -15.568 -16.727 1.00 57.03 170 ASP A N 1
ATOM 1318 C CA . ASP A 1 170 ? -2.236 -16.451 -15.564 1.00 57.03 170 ASP A CA 1
ATOM 1319 C C . ASP A 1 170 ? -3.406 -17.449 -15.660 1.00 57.03 170 ASP A C 1
ATOM 1321 O O . ASP A 1 170 ? -3.551 -18.334 -14.815 1.00 57.03 170 ASP A O 1
ATOM 1325 N N . GLY A 1 171 ? -4.276 -17.321 -16.672 1.00 66.12 171 GLY A N 1
ATOM 1326 C CA . GLY A 1 171 ? -5.346 -18.275 -17.016 1.00 66.12 171 GLY A CA 1
ATOM 1327 C C . GLY A 1 171 ? -6.415 -18.537 -15.939 1.00 66.12 171 GLY A C 1
ATOM 1328 O O . GLY A 1 171 ? -7.424 -19.192 -16.208 1.00 66.12 171 GLY A O 1
ATOM 1329 N N . ARG A 1 172 ? -6.238 -18.034 -14.714 1.00 72.25 172 ARG A N 1
ATOM 1330 C CA . ARG A 1 172 ? -7.150 -18.236 -13.590 1.00 72.25 172 ARG A CA 1
ATOM 1331 C C . ARG A 1 172 ? -8.244 -17.187 -13.624 1.00 72.25 172 ARG A C 1
ATOM 1333 O O . ARG A 1 172 ? -8.020 -16.005 -13.380 1.00 72.25 172 ARG A O 1
ATOM 1340 N N . LEU A 1 173 ? -9.460 -17.648 -13.897 1.00 72.69 173 LEU A N 1
ATOM 1341 C CA . LEU A 1 173 ? -10.646 -16.815 -13.775 1.00 72.69 173 LEU A CA 1
ATOM 1342 C C . LEU A 1 173 ? -10.821 -16.371 -12.313 1.00 72.69 173 LEU A C 1
ATOM 1344 O O . LEU A 1 173 ? -10.568 -17.158 -11.393 1.00 72.69 173 LEU A O 1
ATOM 1348 N N . PRO A 1 174 ? -11.263 -15.125 -12.078 1.00 76.81 174 PRO A N 1
ATOM 1349 C CA . PRO A 1 174 ? -11.471 -14.634 -10.732 1.00 76.81 174 PRO A CA 1
ATOM 1350 C C . PRO A 1 174 ? -12.660 -15.387 -10.141 1.00 76.81 174 PRO A C 1
ATOM 1352 O O . PRO A 1 174 ? -13.565 -15.820 -10.866 1.00 76.81 174 PRO A O 1
ATOM 1355 N N . SER A 1 175 ? -12.700 -15.530 -8.817 1.00 85.38 175 SER A N 1
ATOM 1356 C CA . SER A 1 175 ? -13.915 -16.061 -8.204 1.00 85.38 175 SER A CA 1
ATOM 1357 C C . SER A 1 175 ? -15.101 -15.158 -8.573 1.00 85.38 175 SER A C 1
ATOM 1359 O O . SER A 1 175 ? -14.943 -13.949 -8.755 1.00 85.38 175 SER A O 1
ATOM 1361 N N . LEU A 1 176 ? -16.308 -15.722 -8.671 1.00 84.50 176 LEU A N 1
ATOM 1362 C CA . LEU A 1 176 ? -17.513 -14.940 -8.979 1.00 84.50 176 LEU A CA 1
ATOM 1363 C C . LEU A 1 176 ? -17.698 -13.758 -8.006 1.00 84.50 176 LEU A C 1
ATOM 1365 O O . LEU A 1 176 ? -18.205 -12.707 -8.394 1.00 84.50 176 LEU A O 1
ATOM 1369 N N . VAL A 1 177 ? -17.254 -13.933 -6.755 1.00 86.50 177 VAL A N 1
ATOM 1370 C CA . VAL A 1 177 ? -17.242 -12.892 -5.721 1.00 86.50 177 VAL A CA 1
ATOM 1371 C C . VAL A 1 177 ? -16.276 -11.772 -6.089 1.00 86.50 177 VAL A C 1
ATOM 1373 O O . VAL A 1 177 ? -16.673 -10.613 -6.052 1.00 86.50 177 VAL A O 1
ATOM 1376 N N . ASP A 1 178 ? -15.047 -12.098 -6.492 1.00 85.12 178 ASP A N 1
ATOM 1377 C CA . ASP A 1 178 ? -14.073 -11.090 -6.920 1.00 85.12 178 ASP A CA 1
ATOM 1378 C C . ASP A 1 178 ? -14.605 -10.320 -8.124 1.00 85.12 178 ASP A C 1
ATOM 1380 O O .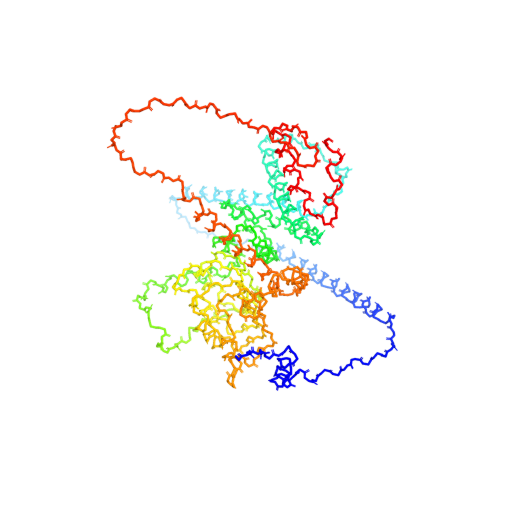 ASP A 1 178 ? -14.638 -9.098 -8.102 1.00 85.12 178 ASP A O 1
ATOM 1384 N N . ALA A 1 179 ? -15.143 -11.013 -9.127 1.00 84.19 179 ALA A N 1
ATOM 1385 C CA . ALA A 1 179 ? -15.719 -10.366 -10.299 1.00 84.19 179 ALA A CA 1
ATOM 1386 C C . ALA A 1 179 ? -16.878 -9.404 -9.956 1.00 84.19 179 ALA A C 1
ATOM 1388 O O . ALA A 1 179 ? -17.011 -8.344 -10.569 1.00 84.19 179 ALA A O 1
ATOM 1389 N N . ALA A 1 180 ? -17.709 -9.749 -8.966 1.00 87.31 180 ALA A N 1
ATOM 1390 C CA . ALA A 1 180 ? -18.777 -8.877 -8.480 1.00 87.31 180 ALA A CA 1
ATOM 1391 C C . ALA A 1 180 ? -18.233 -7.665 -7.705 1.00 87.31 180 ALA A C 1
ATOM 1393 O O . ALA A 1 180 ? -18.676 -6.546 -7.949 1.00 87.31 180 ALA A O 1
ATOM 1394 N N . LEU A 1 181 ? -17.255 -7.866 -6.814 1.00 88.62 181 LEU A N 1
ATOM 1395 C CA . LEU A 1 181 ? -16.604 -6.773 -6.081 1.00 88.62 181 LEU A CA 1
ATOM 1396 C C . LEU A 1 181 ? -15.897 -5.805 -7.035 1.00 88.62 181 LEU A C 1
ATOM 1398 O O . LEU A 1 181 ? -15.973 -4.597 -6.850 1.00 88.62 181 LEU A O 1
ATOM 1402 N N . LEU A 1 182 ? -15.279 -6.325 -8.092 1.00 84.81 182 LEU A N 1
ATOM 1403 C CA . LEU A 1 182 ? -14.628 -5.529 -9.127 1.00 84.81 182 LEU A CA 1
ATOM 1404 C C . LEU A 1 182 ? -15.610 -4.685 -9.936 1.00 84.81 182 LEU A C 1
ATOM 1406 O O . LEU A 1 182 ? -15.308 -3.538 -10.253 1.00 84.81 182 LEU A O 1
ATOM 1410 N N . ALA A 1 183 ? -16.799 -5.215 -10.231 1.00 85.12 183 ALA A N 1
ATOM 1411 C CA . ALA A 1 183 ? -17.860 -4.426 -10.849 1.00 85.12 183 ALA A CA 1
ATOM 1412 C C . ALA A 1 183 ? -18.313 -3.275 -9.937 1.00 85.12 183 ALA A C 1
ATOM 1414 O O . ALA A 1 183 ? -18.492 -2.157 -10.411 1.00 85.12 183 ALA A O 1
ATOM 1415 N N . ILE A 1 184 ? -18.434 -3.534 -8.630 1.00 87.62 184 ILE A N 1
ATOM 1416 C CA . ILE A 1 184 ? -18.778 -2.504 -7.640 1.00 87.62 184 ILE A CA 1
ATOM 1417 C C . ILE A 1 184 ? -17.680 -1.434 -7.565 1.00 87.62 184 ILE A C 1
ATOM 1419 O O . ILE A 1 184 ? -17.996 -0.252 -7.483 1.00 87.62 184 ILE A O 1
ATOM 1423 N N . VAL A 1 185 ? -16.404 -1.829 -7.630 1.00 84.94 185 VAL A N 1
ATOM 1424 C CA . VAL A 1 185 ? -15.271 -0.889 -7.647 1.00 84.94 185 VAL A CA 1
ATOM 1425 C C . VAL A 1 185 ? -15.284 -0.016 -8.899 1.00 84.94 185 VAL A C 1
ATOM 1427 O O . VAL A 1 185 ? -15.124 1.191 -8.773 1.00 84.94 185 VAL A O 1
ATOM 1430 N N . ASP A 1 186 ? -15.497 -0.585 -10.091 1.00 84.69 186 ASP A N 1
ATOM 1431 C CA . ASP A 1 186 ? -15.553 0.198 -11.340 1.00 84.69 186 ASP A CA 1
ATOM 1432 C C . ASP A 1 186 ? -16.696 1.226 -11.299 1.00 84.69 186 ASP A C 1
ATOM 1434 O O . ASP A 1 186 ? -16.498 2.392 -11.647 1.00 84.69 186 ASP A O 1
ATOM 1438 N N . ASP A 1 187 ? -17.867 0.820 -10.796 1.00 85.25 187 ASP A N 1
ATOM 1439 C CA . ASP A 1 187 ? -19.007 1.718 -10.608 1.00 85.25 187 ASP A CA 1
ATOM 1440 C C . ASP A 1 187 ? -18.689 2.810 -9.569 1.00 85.25 187 ASP A C 1
ATOM 1442 O O . ASP A 1 187 ? -18.900 3.992 -9.846 1.00 85.25 187 ASP A O 1
ATOM 1446 N N . ALA A 1 188 ? -18.101 2.465 -8.419 1.00 85.12 188 ALA A N 1
ATOM 1447 C CA . ALA A 1 188 ? -17.736 3.431 -7.378 1.00 85.12 188 ALA A CA 1
ATOM 1448 C C . ALA A 1 188 ? -16.664 4.433 -7.845 1.00 85.12 188 ALA A C 1
ATOM 1450 O O . ALA A 1 188 ? -16.780 5.638 -7.616 1.00 85.12 188 ALA A O 1
ATOM 1451 N N . SER A 1 189 ? -15.644 3.964 -8.567 1.00 81.88 189 SER A N 1
ATOM 1452 C CA . SER A 1 189 ? -14.586 4.813 -9.130 1.00 81.88 189 SER A CA 1
ATOM 1453 C C . SER A 1 189 ? -15.067 5.678 -10.303 1.00 81.88 189 SER A C 1
ATOM 1455 O O . SER A 1 189 ? -14.373 6.610 -10.719 1.00 81.88 189 SER A O 1
ATOM 1457 N N . SER A 1 190 ? -16.248 5.401 -10.862 1.00 82.94 190 SER A N 1
ATOM 1458 C CA . SER A 1 190 ? -16.869 6.256 -11.879 1.00 82.94 190 SER A CA 1
ATOM 1459 C C . SER A 1 190 ? -17.542 7.506 -11.298 1.00 82.94 190 SER A C 1
ATOM 1461 O O . SER A 1 190 ? -17.944 8.378 -12.065 1.00 82.94 190 SER A O 1
ATOM 1463 N N . GLY A 1 191 ? -17.630 7.619 -9.966 1.00 78.25 191 GLY A N 1
ATOM 1464 C CA . GLY A 1 191 ? -18.357 8.693 -9.287 1.00 78.25 191 GLY A CA 1
ATOM 1465 C C . GLY A 1 191 ? -19.863 8.446 -9.208 1.00 78.25 191 GLY A C 1
ATOM 1466 O O . GLY A 1 191 ? -20.592 9.301 -8.713 1.00 78.25 191 GLY A O 1
ATOM 1467 N N . ALA A 1 192 ? -20.342 7.284 -9.667 1.00 79.50 192 ALA A N 1
ATOM 1468 C CA . ALA A 1 192 ? -21.684 6.843 -9.332 1.00 79.50 192 ALA A CA 1
ATOM 1469 C C . ALA A 1 192 ? -21.766 6.657 -7.814 1.00 79.50 192 ALA A C 1
ATOM 1471 O O . ALA A 1 192 ? -20.836 6.124 -7.202 1.00 79.50 192 ALA A O 1
ATOM 1472 N N . GLU A 1 193 ? -22.882 7.068 -7.211 1.00 73.19 193 GLU A N 1
ATOM 1473 C CA . GLU A 1 193 ? -23.219 6.681 -5.844 1.00 73.19 193 GLU A CA 1
ATOM 1474 C C . GLU A 1 193 ? -23.458 5.170 -5.810 1.00 73.19 193 GLU A C 1
ATOM 1476 O O . GLU A 1 193 ? -24.580 4.676 -5.851 1.00 73.19 193 GLU A O 1
ATOM 1481 N N . ALA A 1 194 ? -22.372 4.406 -5.817 1.00 74.69 194 ALA A N 1
ATOM 1482 C CA . ALA A 1 194 ? -22.425 3.017 -5.445 1.00 74.69 194 ALA A CA 1
ATOM 1483 C C . ALA A 1 194 ? -22.814 2.999 -3.968 1.00 74.69 194 ALA A C 1
ATOM 1485 O O . ALA A 1 194 ? -22.151 3.634 -3.137 1.00 74.69 194 ALA A O 1
ATOM 1486 N N . ASP A 1 195 ? -23.887 2.280 -3.647 1.00 81.75 195 ASP A N 1
ATOM 1487 C CA . ASP A 1 195 ? -24.298 2.058 -2.269 1.00 81.75 195 ASP A CA 1
ATOM 1488 C C . ASP A 1 195 ? -23.285 1.102 -1.592 1.00 81.75 195 ASP A C 1
ATOM 1490 O O . ASP A 1 195 ? -23.529 -0.090 -1.383 1.00 81.75 195 ASP A O 1
ATOM 1494 N N . LEU A 1 196 ? -22.091 1.617 -1.292 1.00 86.44 196 LEU A N 1
ATOM 1495 C CA . LEU A 1 196 ? -20.987 0.878 -0.671 1.00 86.44 196 LEU A CA 1
ATOM 1496 C C . LEU A 1 196 ? -21.327 0.431 0.757 1.00 86.44 196 LEU A C 1
ATOM 1498 O O . LEU A 1 196 ? -20.744 -0.528 1.259 1.00 86.44 196 LEU A O 1
ATOM 1502 N N . GLU A 1 197 ? -22.317 1.079 1.373 1.00 85.12 197 GLU A N 1
ATOM 1503 C CA . GLU A 1 197 ? -22.857 0.755 2.696 1.00 85.12 197 GLU A CA 1
ATOM 1504 C C . GLU A 1 197 ? -23.406 -0.677 2.784 1.00 85.12 197 GLU A C 1
ATOM 1506 O O . GLU A 1 197 ? -23.420 -1.272 3.861 1.00 85.12 197 GLU A O 1
ATOM 1511 N N . TRP A 1 198 ? -23.818 -1.275 1.658 1.00 83.69 198 TRP A N 1
ATOM 1512 C CA . TRP A 1 198 ? -24.336 -2.648 1.643 1.00 83.69 198 TRP A CA 1
ATOM 1513 C C . TRP A 1 198 ? -23.258 -3.713 1.521 1.00 83.69 198 TRP A C 1
ATOM 1515 O O . TRP A 1 198 ? -23.576 -4.898 1.653 1.00 83.69 198 TRP A O 1
ATOM 1525 N N . ILE A 1 199 ? -22.006 -3.336 1.244 1.00 88.94 199 ILE A N 1
ATOM 1526 C CA . ILE A 1 199 ? -20.921 -4.311 1.192 1.00 88.94 199 ILE A CA 1
ATOM 1527 C C . ILE A 1 199 ? -20.724 -4.843 2.613 1.00 88.94 199 ILE A C 1
ATOM 1529 O O . ILE A 1 199 ? -20.401 -4.068 3.516 1.00 88.94 199 ILE A O 1
ATOM 1533 N N . PRO A 1 200 ? -20.876 -6.162 2.838 1.00 89.62 200 PRO A N 1
ATOM 1534 C CA . PRO A 1 200 ? -20.626 -6.744 4.143 1.00 89.62 200 PRO A CA 1
ATOM 1535 C C . PRO A 1 200 ? -19.235 -6.345 4.666 1.00 89.62 200 PRO A C 1
ATOM 1537 O O . PRO A 1 200 ? -18.269 -6.441 3.905 1.00 89.62 200 PRO A O 1
ATOM 1540 N N . PRO A 1 201 ? -19.080 -5.986 5.954 1.00 84.44 201 PRO A N 1
ATOM 1541 C CA . PRO A 1 201 ? -17.804 -5.506 6.496 1.00 84.44 201 PRO A CA 1
ATOM 1542 C C . PRO A 1 201 ? -16.621 -6.456 6.262 1.00 84.44 201 PRO A C 1
ATOM 1544 O O . PRO A 1 201 ? -15.492 -6.023 6.073 1.00 84.44 201 PRO A O 1
ATOM 1547 N N . HIS A 1 202 ? -16.869 -7.767 6.206 1.00 85.19 202 HIS A N 1
ATOM 1548 C CA . HIS A 1 202 ? -15.833 -8.766 5.925 1.00 85.19 202 HIS A CA 1
ATOM 1549 C C . HIS A 1 202 ? -15.359 -8.783 4.457 1.00 85.19 202 HIS A C 1
ATOM 1551 O O . HIS A 1 202 ? -14.305 -9.347 4.168 1.00 85.19 202 HIS A O 1
ATOM 1557 N N . LEU A 1 203 ? -16.114 -8.183 3.529 1.00 89.12 203 LEU A N 1
ATOM 1558 C CA . LEU A 1 203 ? -15.743 -8.034 2.119 1.00 89.12 203 LEU A CA 1
ATOM 1559 C C . LEU A 1 203 ? -15.074 -6.691 1.817 1.00 89.12 203 LEU A C 1
ATOM 1561 O O . LEU A 1 203 ? -14.397 -6.598 0.799 1.00 89.12 203 LEU A O 1
ATOM 1565 N N . GLN A 1 204 ? -15.198 -5.680 2.683 1.00 88.19 204 GLN A N 1
ATOM 1566 C CA . GLN A 1 204 ? -14.560 -4.372 2.478 1.00 88.19 204 GLN A CA 1
ATOM 1567 C C . GLN A 1 204 ? -13.025 -4.475 2.356 1.00 88.19 204 GLN A C 1
ATOM 1569 O O . GLN A 1 204 ? -12.491 -3.942 1.383 1.00 88.19 204 GLN A O 1
ATOM 1574 N N . PRO A 1 205 ? -12.293 -5.225 3.215 1.00 82.62 205 PRO A N 1
ATOM 1575 C CA . PRO A 1 205 ? -10.850 -5.407 3.045 1.00 82.62 205 PRO A CA 1
ATOM 1576 C C . PRO A 1 205 ? -10.498 -6.115 1.739 1.00 82.62 205 PRO A C 1
ATOM 1578 O O . PRO A 1 205 ? -9.523 -5.759 1.086 1.00 82.62 205 PRO A O 1
ATOM 1581 N N . ARG A 1 206 ? -11.312 -7.099 1.331 1.00 85.81 206 ARG A N 1
ATOM 1582 C CA . ARG A 1 206 ? -11.122 -7.813 0.064 1.00 85.81 206 ARG A CA 1
ATOM 1583 C C . ARG A 1 206 ? -11.362 -6.892 -1.125 1.00 85.81 206 ARG A C 1
ATOM 1585 O O . ARG A 1 206 ? -10.610 -6.964 -2.082 1.00 85.81 206 ARG A O 1
ATOM 1592 N N . LEU A 1 207 ? -12.363 -6.018 -1.063 1.00 88.25 207 LEU A N 1
ATOM 1593 C CA . LEU A 1 207 ? -12.640 -5.032 -2.102 1.00 88.25 207 LEU A CA 1
ATOM 1594 C C . LEU A 1 207 ? -11.516 -3.995 -2.212 1.00 88.25 207 LEU A C 1
ATOM 1596 O O . LEU A 1 207 ? -11.076 -3.717 -3.322 1.00 88.25 207 LEU A O 1
ATOM 1600 N N . MET A 1 208 ? -11.003 -3.487 -1.086 1.00 83.69 208 MET A N 1
ATOM 1601 C CA . MET A 1 208 ? -9.831 -2.601 -1.079 1.00 83.69 208 MET A CA 1
ATOM 1602 C C . MET A 1 208 ? -8.603 -3.308 -1.666 1.00 83.69 208 MET A C 1
ATOM 1604 O O . MET A 1 208 ? -7.989 -2.792 -2.598 1.00 83.69 208 MET A O 1
ATOM 1608 N N . ALA A 1 209 ? -8.314 -4.538 -1.235 1.00 78.81 209 ALA A N 1
ATOM 1609 C CA . ALA A 1 209 ? -7.220 -5.329 -1.795 1.00 78.81 209 ALA A CA 1
ATOM 1610 C C . ALA A 1 209 ? -7.405 -5.604 -3.297 1.00 78.81 209 ALA A C 1
ATOM 1612 O O . ALA A 1 209 ? -6.445 -5.533 -4.052 1.00 78.81 209 ALA A O 1
ATOM 1613 N N . LEU A 1 210 ? -8.629 -5.888 -3.757 1.00 81.75 210 LEU A N 1
ATOM 1614 C CA . LEU A 1 210 ? -8.946 -6.077 -5.177 1.00 81.75 210 LEU A CA 1
ATOM 1615 C C . LEU A 1 210 ? -8.794 -4.790 -5.989 1.00 81.75 210 LEU A C 1
ATOM 1617 O O . LEU A 1 210 ? -8.368 -4.850 -7.137 1.00 81.75 210 LEU A O 1
ATOM 1621 N N . SER A 1 211 ? -9.127 -3.640 -5.404 1.00 80.44 211 SER A N 1
ATOM 1622 C CA . SER A 1 211 ? -8.953 -2.343 -6.056 1.00 80.44 211 SER A CA 1
ATOM 1623 C C . SER A 1 211 ? -7.473 -2.005 -6.256 1.00 80.44 211 SER A C 1
ATOM 1625 O O . SER A 1 211 ? -7.096 -1.579 -7.346 1.00 80.44 211 SER A O 1
ATOM 1627 N N . GLY A 1 212 ? -6.622 -2.314 -5.268 1.00 68.69 212 GLY A N 1
ATOM 1628 C CA . GLY A 1 212 ? -5.169 -2.243 -5.417 1.00 68.69 212 GLY A CA 1
ATOM 1629 C C . GLY A 1 212 ? -4.662 -3.270 -6.427 1.00 68.69 212 GLY A C 1
ATOM 1630 O O . GLY A 1 212 ? -3.948 -2.914 -7.361 1.00 68.69 212 GLY A O 1
ATOM 1631 N N . ARG A 1 213 ? -5.145 -4.517 -6.327 1.00 67.62 213 ARG A N 1
ATOM 1632 C CA . ARG A 1 213 ? -4.881 -5.629 -7.258 1.00 67.62 213 ARG A CA 1
ATOM 1633 C C . ARG A 1 213 ? -5.431 -5.461 -8.669 1.00 67.62 213 ARG A C 1
ATOM 1635 O O . ARG A 1 213 ? -5.238 -6.337 -9.495 1.00 67.62 213 ARG A O 1
ATOM 1642 N N . LEU A 1 214 ? -6.127 -4.386 -8.990 1.00 64.38 214 LEU A N 1
ATOM 1643 C CA . LEU A 1 214 ? -6.489 -4.082 -10.368 1.00 64.38 214 LEU A CA 1
ATOM 1644 C C . LEU A 1 214 ? -6.031 -2.682 -10.737 1.00 64.38 214 LEU A C 1
ATOM 1646 O O . LEU A 1 214 ? -6.712 -2.030 -11.512 1.00 64.38 214 LEU A O 1
ATOM 1650 N N . ALA A 1 215 ? -4.867 -2.243 -10.256 1.00 53.22 215 ALA A N 1
ATOM 1651 C CA . ALA A 1 215 ? -4.144 -1.009 -10.603 1.00 53.22 215 ALA A CA 1
ATOM 1652 C C . ALA A 1 215 ? -4.209 -0.505 -12.069 1.00 53.22 215 ALA A C 1
ATOM 1654 O O . ALA A 1 215 ? -3.780 0.605 -12.368 1.00 53.22 215 ALA A O 1
ATOM 1655 N N . GLN A 1 216 ? -4.702 -1.304 -13.019 1.00 59.09 216 GLN A N 1
ATOM 1656 C CA . GLN A 1 216 ? -5.079 -0.848 -14.356 1.00 59.09 216 GLN A CA 1
ATOM 1657 C C . GLN A 1 216 ? -6.381 -0.013 -14.399 1.00 59.09 216 GLN A C 1
ATOM 1659 O O . GLN A 1 216 ? -6.596 0.702 -15.379 1.00 59.09 216 GLN A O 1
ATOM 1664 N N . GLY A 1 217 ? -7.253 -0.134 -13.396 1.00 66.38 217 GLY A N 1
ATOM 1665 C CA . GLY A 1 217 ? -8.503 0.603 -13.233 1.00 66.38 217 GLY A CA 1
ATOM 1666 C C . GLY A 1 217 ? -8.299 1.993 -12.628 1.00 66.38 217 GLY A C 1
ATOM 1667 O O . GLY A 1 217 ? -7.182 2.413 -12.333 1.00 66.38 217 GLY A O 1
ATOM 1668 N N . ARG A 1 218 ? -9.394 2.740 -12.464 1.00 75.69 218 ARG A N 1
ATOM 1669 C CA . ARG A 1 218 ? -9.344 4.048 -11.799 1.00 75.69 218 ARG A CA 1
ATOM 1670 C C . ARG A 1 218 ? -9.034 3.857 -10.306 1.00 75.69 218 ARG A C 1
ATOM 1672 O O . ARG A 1 218 ? -9.682 3.007 -9.688 1.00 75.69 218 ARG A O 1
ATOM 1679 N N . PRO A 1 219 ? -8.101 4.640 -9.733 1.00 79.00 219 PRO A N 1
ATOM 1680 C CA . PRO A 1 219 ? -7.771 4.562 -8.314 1.00 79.00 219 PRO A CA 1
ATOM 1681 C C . PRO A 1 219 ? -9.023 4.799 -7.464 1.00 79.00 219 PRO A C 1
ATOM 1683 O O . PRO A 1 219 ? -9.897 5.581 -7.854 1.00 79.00 219 PRO A O 1
ATOM 1686 N N . LEU A 1 220 ? -9.114 4.142 -6.302 1.00 82.75 220 LEU A N 1
ATOM 1687 C CA . LEU A 1 220 ? -10.175 4.458 -5.346 1.00 82.75 220 LEU A CA 1
ATOM 1688 C C . LEU A 1 220 ? -10.050 5.921 -4.933 1.00 82.75 220 LEU A C 1
ATOM 1690 O O . LEU A 1 220 ? -9.000 6.348 -4.440 1.00 82.75 220 LEU A O 1
ATOM 1694 N N . THR A 1 221 ? -11.135 6.665 -5.123 1.00 85.69 221 THR A N 1
ATOM 1695 C CA . THR A 1 221 ? -11.215 8.057 -4.700 1.00 85.69 221 THR A CA 1
ATOM 1696 C C . THR A 1 221 ? -11.296 8.146 -3.181 1.00 85.69 221 THR A C 1
ATOM 1698 O O . THR A 1 221 ? -11.728 7.219 -2.492 1.00 85.69 221 THR A O 1
ATOM 1701 N N . ASP A 1 222 ? -10.918 9.304 -2.651 1.00 84.12 222 ASP A N 1
ATOM 1702 C CA . ASP A 1 222 ? -10.946 9.577 -1.216 1.00 84.12 222 ASP A CA 1
ATOM 1703 C C . ASP A 1 222 ? -12.345 9.382 -0.602 1.00 84.12 222 ASP A C 1
ATOM 1705 O O . ASP A 1 222 ? -12.485 8.817 0.479 1.00 84.12 222 ASP A O 1
ATOM 1709 N N . ALA A 1 223 ? -13.396 9.776 -1.330 1.00 85.81 223 ALA A N 1
ATOM 1710 C CA . ALA A 1 223 ? -14.784 9.598 -0.910 1.00 85.81 223 ALA A CA 1
ATOM 1711 C C . ALA A 1 223 ? -15.182 8.116 -0.807 1.00 85.81 223 ALA A C 1
ATOM 1713 O O . ALA A 1 223 ? -15.855 7.717 0.144 1.00 85.81 223 ALA A O 1
ATOM 1714 N N . VAL A 1 224 ? -14.738 7.290 -1.760 1.00 88.00 224 VAL A N 1
ATOM 1715 C CA . VAL A 1 224 ? -14.997 5.844 -1.754 1.00 88.00 224 VAL A CA 1
ATOM 1716 C C . VAL A 1 224 ? -14.251 5.170 -0.609 1.00 88.00 224 VAL A C 1
ATOM 1718 O O . VAL A 1 224 ? -14.840 4.359 0.102 1.00 88.00 224 VAL A O 1
ATOM 1721 N N . LEU A 1 225 ? -12.991 5.549 -0.377 1.00 87.31 225 LEU A N 1
ATOM 1722 C CA . LEU A 1 225 ? -12.229 5.062 0.771 1.00 87.31 225 LEU A CA 1
ATOM 1723 C C . LEU A 1 225 ? -12.937 5.391 2.083 1.00 87.31 225 LEU A C 1
ATOM 1725 O O . LEU A 1 225 ? -13.148 4.487 2.880 1.00 87.31 225 LEU A O 1
ATOM 1729 N N . ARG A 1 226 ? -13.381 6.638 2.281 1.00 86.44 226 ARG A N 1
ATOM 1730 C CA . ARG A 1 226 ? -14.132 7.029 3.485 1.00 86.44 226 ARG A CA 1
ATOM 1731 C C . ARG A 1 226 ? -15.356 6.140 3.713 1.00 86.44 226 ARG A C 1
ATOM 1733 O O . ARG A 1 226 ? -15.542 5.672 4.821 1.00 86.44 226 ARG A O 1
ATOM 1740 N N . ARG A 1 227 ? -16.138 5.830 2.674 1.00 87.75 227 ARG A N 1
ATOM 1741 C CA . ARG A 1 227 ? -17.318 4.948 2.796 1.00 87.75 227 ARG A CA 1
ATOM 1742 C C . ARG A 1 227 ? -16.972 3.479 3.080 1.00 87.75 227 ARG A C 1
ATOM 1744 O O . ARG A 1 227 ? -17.776 2.768 3.675 1.00 87.75 227 ARG A O 1
ATOM 1751 N N . LEU A 1 228 ? -15.813 3.003 2.626 1.00 86.31 228 LEU A N 1
ATOM 1752 C CA . LEU A 1 228 ? -15.360 1.622 2.841 1.00 86.31 228 LEU A CA 1
ATOM 1753 C C . LEU A 1 228 ? -14.720 1.400 4.210 1.00 86.31 228 LEU A C 1
ATOM 1755 O O . LEU A 1 228 ? -14.512 0.253 4.608 1.00 86.31 228 LEU A O 1
ATOM 1759 N N . LEU A 1 229 ? -14.372 2.477 4.905 1.00 84.12 229 LEU A N 1
ATOM 1760 C CA . LEU A 1 229 ? -13.712 2.406 6.191 1.00 84.12 229 LEU A CA 1
ATOM 1761 C C . LEU A 1 229 ? -14.728 2.255 7.325 1.00 84.12 229 LEU A C 1
ATOM 1763 O O . LEU A 1 229 ? -15.855 2.738 7.227 1.00 84.12 229 LEU A O 1
ATOM 1767 N N . PRO A 1 230 ? -14.360 1.560 8.417 1.00 80.81 230 PRO A N 1
ATOM 1768 C CA . PRO A 1 230 ? -15.270 1.370 9.533 1.00 80.81 230 PRO A CA 1
ATOM 1769 C C . PRO A 1 230 ? -15.774 2.713 10.093 1.00 80.81 230 PRO A C 1
ATOM 1771 O O . PRO A 1 230 ? -14.951 3.600 10.334 1.00 80.81 230 PRO A O 1
ATOM 1774 N N . PRO A 1 231 ? -17.078 2.841 10.419 1.00 76.12 231 PRO A N 1
ATOM 1775 C CA . PRO A 1 231 ? -17.673 4.056 10.991 1.00 76.12 231 PRO A CA 1
ATOM 1776 C C . PRO A 1 231 ? -16.953 4.545 12.257 1.00 76.12 231 PRO A C 1
ATOM 1778 O O . PRO A 1 231 ? -16.904 5.739 12.533 1.00 76.12 231 PRO A O 1
ATOM 1781 N N . SER A 1 232 ? -16.310 3.640 13.003 1.00 72.19 232 SER A N 1
ATOM 1782 C CA . SER A 1 232 ? -15.495 3.979 14.175 1.00 72.19 232 SER A CA 1
ATOM 1783 C C . SER A 1 232 ? -14.334 4.933 13.873 1.00 72.19 232 SER A C 1
ATOM 1785 O O . SER A 1 232 ? -13.872 5.619 14.777 1.00 72.19 232 SER A O 1
ATOM 1787 N N . LEU A 1 233 ? -13.857 4.983 12.625 1.00 68.38 233 LEU A N 1
ATOM 1788 C CA . LEU A 1 233 ? -12.815 5.922 12.202 1.00 68.38 233 LEU A CA 1
ATOM 1789 C C . LEU A 1 233 ? -13.370 7.323 11.901 1.00 68.38 233 LEU A C 1
ATOM 1791 O O . LEU A 1 233 ? -12.607 8.283 11.924 1.00 68.38 233 LEU A O 1
ATOM 1795 N N . HIS A 1 234 ? -14.682 7.458 11.684 1.00 68.62 234 HIS A N 1
ATOM 1796 C CA . HIS A 1 234 ? -15.330 8.749 11.437 1.00 68.62 234 HIS A CA 1
ATOM 1797 C C . HIS A 1 234 ? -15.581 9.538 12.721 1.00 68.62 234 HIS A C 1
ATOM 1799 O O . HIS A 1 234 ? -15.536 10.757 12.699 1.00 68.62 234 HIS A O 1
ATOM 1805 N N . SER A 1 235 ? -15.766 8.880 13.870 1.00 64.06 235 SER A N 1
ATOM 1806 C CA . SER A 1 235 ? -15.961 9.599 15.141 1.00 64.06 235 SER A CA 1
ATOM 1807 C C . SER A 1 235 ? -14.727 10.410 15.572 1.00 64.06 235 SER A C 1
ATOM 1809 O O . SER A 1 235 ? -14.863 11.361 16.333 1.00 64.06 235 SER A O 1
ATOM 1811 N N . LEU A 1 236 ? -13.531 10.062 15.078 1.00 59.94 236 LEU A N 1
ATOM 1812 C CA . LEU A 1 236 ? -12.314 10.862 15.267 1.00 59.94 236 LEU A CA 1
ATOM 1813 C C . LEU A 1 236 ? -12.278 12.116 14.371 1.00 59.94 236 LEU A C 1
ATOM 1815 O O . LEU A 1 236 ? -11.489 13.021 14.632 1.00 59.94 236 LEU A O 1
ATOM 1819 N N . GLU A 1 237 ? -13.094 12.167 13.315 1.00 60.56 237 GLU A N 1
ATOM 1820 C CA . GLU A 1 237 ? -13.139 13.258 12.334 1.00 60.56 237 GLU A CA 1
ATOM 1821 C C . GLU A 1 237 ? -13.689 14.542 12.964 1.00 60.56 237 GLU A C 1
ATOM 1823 O O . GLU A 1 237 ? -13.020 15.573 12.920 1.00 60.56 237 GLU A O 1
ATOM 1828 N N . GLU A 1 238 ? -14.832 14.448 13.653 1.00 64.69 238 GLU A N 1
ATOM 1829 C CA . GLU A 1 238 ? -15.454 15.588 14.343 1.00 64.69 238 GLU A CA 1
ATOM 1830 C C . GLU A 1 238 ? -14.545 16.169 15.435 1.00 64.69 238 GLU A C 1
ATOM 1832 O O . GLU A 1 238 ? -14.498 17.381 15.635 1.00 64.69 238 GLU A O 1
ATOM 1837 N N . GLN A 1 239 ? -13.762 15.318 16.104 1.00 61.69 239 GLN A N 1
ATOM 1838 C CA . GLN A 1 239 ? -12.854 15.748 17.167 1.00 61.69 239 GLN A CA 1
ATOM 1839 C C . GLN A 1 239 ? -11.648 16.534 16.630 1.00 61.69 239 GLN A C 1
ATOM 1841 O O . GLN A 1 239 ? -11.282 17.565 17.191 1.00 61.69 239 GLN A O 1
ATOM 1846 N N . VAL A 1 240 ? -11.043 16.086 15.524 1.00 62.84 240 VAL A N 1
ATOM 1847 C CA . VAL A 1 240 ? -9.843 16.730 14.956 1.00 62.84 240 VAL A CA 1
ATOM 1848 C C . VAL A 1 240 ? -10.175 18.040 14.239 1.00 62.84 240 VAL A C 1
ATOM 1850 O O . VAL A 1 240 ? -9.375 18.976 14.281 1.00 62.84 240 VAL A O 1
ATOM 1853 N N . GLU A 1 241 ? -11.332 18.137 13.580 1.00 65.56 241 GLU A N 1
ATOM 1854 C CA . GLU A 1 241 ? -11.757 19.397 12.956 1.00 65.56 241 GLU A CA 1
ATOM 1855 C C . GLU A 1 241 ? -12.040 20.486 14.000 1.00 65.56 241 GLU A C 1
ATOM 1857 O O . GLU A 1 241 ? -11.714 21.651 13.764 1.00 65.56 241 GLU A O 1
ATOM 1862 N N . HIS A 1 242 ? -12.527 20.106 15.186 1.00 64.88 242 HIS A N 1
ATOM 1863 C CA . HIS A 1 242 ? -12.713 21.035 16.300 1.00 64.88 242 HIS A CA 1
ATOM 1864 C C . HIS A 1 242 ? -11.379 21.575 16.847 1.00 64.88 242 HIS A C 1
ATOM 1866 O O . HIS A 1 242 ? -11.263 22.763 17.138 1.00 64.88 242 HIS A O 1
ATOM 1872 N N . GLU A 1 243 ? -10.337 20.739 16.915 1.00 59.03 243 GLU A N 1
ATOM 1873 C CA . GLU A 1 243 ? -9.000 21.155 17.370 1.00 59.03 243 GLU A CA 1
ATOM 1874 C C . GLU A 1 243 ? -8.255 22.009 16.327 1.00 59.03 243 GLU A C 1
ATOM 1876 O O . GLU A 1 243 ? -7.553 22.962 16.676 1.00 59.03 243 GLU A O 1
ATOM 1881 N N . ARG A 1 244 ? -8.435 21.726 15.028 1.00 56.62 244 ARG A N 1
ATOM 1882 C CA . ARG A 1 244 ? -7.782 22.480 13.940 1.00 56.62 244 ARG A CA 1
ATOM 1883 C C . ARG A 1 244 ? -8.237 23.929 13.822 1.00 56.62 244 ARG A C 1
ATOM 1885 O O . ARG A 1 244 ? -7.458 24.749 13.340 1.00 56.62 244 ARG A O 1
ATOM 1892 N N . GLY A 1 245 ? -9.445 24.255 14.278 1.00 57.88 245 GLY A N 1
ATOM 1893 C CA . GLY A 1 245 ? -9.924 25.638 14.335 1.00 57.88 245 GLY A CA 1
ATOM 1894 C C . GLY A 1 245 ? -9.114 26.537 15.279 1.00 57.88 245 GLY A C 1
ATOM 1895 O O . GLY A 1 245 ? -9.231 27.755 15.191 1.00 57.88 245 GLY A O 1
ATOM 1896 N N . SER A 1 246 ? -8.272 25.965 16.154 1.00 51.91 246 SER A N 1
ATOM 1897 C CA . SER A 1 246 ? -7.653 26.697 17.263 1.00 51.91 246 SER A CA 1
ATOM 1898 C C . SER A 1 246 ? -6.134 26.930 17.166 1.00 51.91 246 SER A C 1
ATOM 1900 O O . SER A 1 246 ? -5.605 27.647 18.015 1.00 51.91 246 SER A O 1
ATOM 1902 N N . SER A 1 247 ? -5.392 26.388 16.187 1.00 46.25 247 SER A N 1
ATOM 1903 C CA . SER A 1 247 ? -3.919 26.546 16.176 1.00 46.25 247 SER A CA 1
ATOM 1904 C C . SER A 1 247 ? -3.296 26.728 14.783 1.00 46.25 247 SER A C 1
ATOM 1906 O O . SER A 1 247 ? -2.820 25.785 14.150 1.00 46.25 247 SER A O 1
ATOM 1908 N N . SER A 1 248 ? -3.208 27.981 14.334 1.00 43.22 248 SER A N 1
ATOM 1909 C CA . SER A 1 248 ? -2.447 28.415 13.149 1.00 43.22 248 SER A CA 1
ATOM 1910 C C . SER A 1 248 ? -0.936 28.540 13.438 1.00 43.22 248 SER A C 1
ATOM 1912 O O . SER A 1 248 ? -0.343 29.606 13.265 1.00 43.22 248 SER A O 1
ATOM 1914 N N . ARG A 1 249 ? -0.289 27.473 13.923 1.00 48.47 249 ARG A N 1
ATOM 1915 C CA . ARG A 1 249 ? 1.163 27.475 14.182 1.00 48.47 249 ARG A CA 1
ATOM 1916 C C . ARG A 1 249 ? 1.756 26.085 13.950 1.00 48.47 249 ARG A C 1
ATOM 1918 O O . ARG A 1 249 ? 1.998 25.344 14.891 1.00 48.47 249 ARG A O 1
ATOM 1925 N N . ALA A 1 250 ? 1.931 25.705 12.687 1.00 45.97 250 ALA A N 1
ATOM 1926 C CA . ALA A 1 250 ? 2.433 24.384 12.318 1.00 45.97 250 ALA A CA 1
ATOM 1927 C C . ALA A 1 250 ? 3.415 24.471 11.146 1.00 45.97 250 ALA A C 1
ATOM 1929 O O . ALA A 1 250 ? 3.055 24.112 10.031 1.00 45.97 250 ALA A O 1
ATOM 1930 N N . ASP A 1 251 ? 4.648 24.916 11.401 1.00 43.44 251 ASP A N 1
ATOM 1931 C CA . ASP A 1 251 ? 5.724 24.766 10.406 1.00 43.44 251 ASP A CA 1
ATOM 1932 C C . ASP A 1 251 ? 7.130 24.499 10.967 1.00 43.44 251 ASP A C 1
ATOM 1934 O O . ASP A 1 251 ? 8.093 24.482 10.211 1.00 43.44 251 ASP A O 1
ATOM 1938 N N . SER A 1 252 ? 7.261 24.165 12.255 1.00 45.59 252 SER A N 1
ATOM 1939 C CA . SER A 1 252 ? 8.519 23.634 12.796 1.00 45.59 252 SER A CA 1
ATOM 1940 C C . SER A 1 252 ? 8.297 22.203 13.277 1.00 45.59 252 SER A C 1
ATOM 1942 O O . SER A 1 252 ? 7.587 21.978 14.249 1.00 45.59 252 SER A O 1
ATOM 1944 N N . TRP A 1 253 ? 8.828 21.233 12.528 1.00 51.34 253 TRP A N 1
ATOM 1945 C CA . TRP A 1 253 ? 8.843 19.799 12.882 1.00 51.34 253 TRP A CA 1
ATOM 1946 C C . TRP A 1 253 ? 10.239 19.340 13.322 1.00 51.34 253 TRP A C 1
ATOM 1948 O O . TRP A 1 253 ? 10.475 18.142 13.467 1.00 51.34 253 TRP A O 1
ATOM 1958 N N . GLU A 1 254 ? 11.172 20.283 13.473 1.00 46.69 254 GLU A N 1
ATOM 1959 C CA . GLU A 1 254 ? 12.477 20.041 14.097 1.00 46.69 254 GLU A CA 1
ATOM 1960 C C . GLU A 1 254 ? 12.472 20.378 15.595 1.00 46.69 254 GLU A C 1
ATOM 1962 O O . GLU A 1 254 ? 13.391 19.967 16.295 1.00 46.69 254 GLU A O 1
ATOM 1967 N N . ASP A 1 255 ? 11.423 21.038 16.100 1.00 45.19 255 ASP A N 1
ATOM 1968 C CA . ASP A 1 255 ? 11.258 21.304 17.528 1.00 45.19 255 ASP A CA 1
ATOM 1969 C C . ASP A 1 255 ? 10.528 20.132 18.206 1.00 45.19 255 ASP A C 1
ATOM 1971 O O . ASP A 1 255 ? 9.360 19.855 17.932 1.00 45.19 255 ASP A O 1
ATOM 1975 N N . ASP A 1 256 ? 11.282 19.433 19.051 1.00 42.44 256 ASP A N 1
ATOM 1976 C CA . ASP A 1 256 ? 10.965 18.268 19.879 1.00 42.44 256 ASP A CA 1
ATOM 1977 C C . ASP A 1 256 ? 9.476 17.907 20.094 1.00 42.44 256 ASP A C 1
ATOM 1979 O O . ASP A 1 256 ? 8.682 18.600 20.732 1.00 42.44 256 ASP A O 1
ATOM 1983 N N . GLU A 1 257 ? 9.152 16.711 19.598 1.00 41.88 257 GLU A N 1
ATOM 1984 C CA . GLU A 1 257 ? 7.886 15.986 19.676 1.00 41.88 257 GLU A CA 1
ATOM 1985 C C . GLU A 1 257 ? 7.374 15.783 21.116 1.00 41.88 257 GLU A C 1
ATOM 1987 O O . GLU A 1 257 ? 7.883 14.952 21.873 1.00 41.88 257 GLU A O 1
ATOM 1992 N N . ALA A 1 258 ? 6.258 16.431 21.456 1.00 42.81 258 ALA A N 1
ATOM 1993 C CA . ALA A 1 258 ? 5.350 15.896 22.464 1.00 42.81 258 ALA A CA 1
ATOM 1994 C C . ALA A 1 258 ? 4.485 14.804 21.800 1.00 42.81 258 ALA A C 1
ATOM 1996 O O . ALA A 1 258 ? 3.715 15.118 20.886 1.00 42.81 258 ALA A O 1
ATOM 1997 N N . PRO A 1 259 ? 4.561 13.528 22.224 1.00 49.28 259 PRO A N 1
ATOM 1998 C CA . PRO A 1 259 ? 3.739 12.478 21.645 1.00 49.28 259 PRO A CA 1
ATOM 1999 C C . PRO A 1 259 ? 2.265 12.791 21.918 1.00 49.28 259 PRO A C 1
ATOM 2001 O O . PRO A 1 259 ? 1.820 12.790 23.070 1.00 49.28 259 PRO A O 1
ATOM 2004 N N . LEU A 1 260 ? 1.501 13.050 20.852 1.00 49.22 260 LEU A N 1
ATOM 2005 C CA . LEU A 1 260 ? 0.046 13.178 20.902 1.00 49.22 260 LEU A CA 1
ATOM 2006 C C . LEU A 1 260 ? -0.529 11.889 21.498 1.00 49.22 260 LEU A C 1
ATOM 2008 O O . LEU A 1 260 ? -0.696 10.877 20.816 1.00 49.22 260 LEU A O 1
ATOM 2012 N N . SER A 1 261 ? -0.808 11.920 22.799 1.00 46.31 261 SER A N 1
ATOM 2013 C CA . SER A 1 261 ? -1.334 10.795 23.565 1.00 46.31 261 SER A CA 1
ATOM 2014 C C . SER A 1 261 ? -2.816 10.617 23.241 1.00 46.31 261 SER A C 1
ATOM 2016 O O . SER A 1 261 ? -3.696 10.959 24.024 1.00 46.31 261 SER A O 1
ATOM 2018 N N . ARG A 1 262 ? -3.109 10.117 22.038 1.00 56.47 262 ARG A N 1
ATOM 2019 C CA . ARG A 1 262 ? -4.469 9.763 21.630 1.00 56.47 262 ARG A CA 1
ATOM 2020 C C . ARG A 1 262 ? -4.880 8.482 22.348 1.00 56.47 262 ARG A C 1
ATOM 2022 O O . ARG A 1 262 ? -4.249 7.436 22.193 1.00 56.47 262 ARG A O 1
ATOM 2029 N N . SER A 1 263 ? -5.942 8.578 23.145 1.00 44.31 263 SER A N 1
ATOM 2030 C CA . SER A 1 263 ? -6.526 7.443 23.858 1.00 44.31 263 SER A CA 1
ATOM 2031 C C . SER A 1 263 ? -7.038 6.414 22.847 1.00 44.31 263 SER A C 1
ATOM 2033 O O . SER A 1 263 ? -8.026 6.634 22.147 1.00 44.31 263 SER A O 1
ATOM 2035 N N . THR A 1 264 ? -6.314 5.304 22.717 1.00 51.53 264 THR A N 1
ATOM 2036 C CA . THR A 1 264 ? -6.621 4.229 21.771 1.00 51.53 264 THR A CA 1
ATOM 2037 C C . THR A 1 264 ? -7.674 3.315 22.385 1.00 51.53 264 THR A C 1
ATOM 2039 O O . THR A 1 264 ? -7.386 2.447 23.209 1.00 51.53 264 THR A O 1
ATOM 2042 N N . THR A 1 265 ? -8.933 3.492 21.987 1.00 50.09 265 THR A N 1
ATOM 2043 C CA . THR A 1 265 ? -9.957 2.480 22.252 1.00 50.09 265 THR A CA 1
ATOM 2044 C C . THR A 1 265 ? -9.577 1.207 21.495 1.00 50.09 265 THR A C 1
ATOM 2046 O O . THR A 1 265 ? -9.195 1.229 20.324 1.00 50.09 265 THR A O 1
ATOM 2049 N N . ARG A 1 266 ? -9.599 0.074 22.204 1.00 51.38 266 ARG A N 1
ATOM 2050 C CA . ARG A 1 266 ? -9.054 -1.221 21.770 1.00 51.38 266 ARG A CA 1
ATOM 2051 C C . ARG A 1 266 ? -9.952 -1.869 20.708 1.00 51.38 266 ARG A C 1
ATOM 2053 O O . ARG A 1 266 ? -10.559 -2.908 20.948 1.00 51.38 266 ARG A O 1
ATOM 2060 N N . ALA A 1 267 ? -10.065 -1.248 19.539 1.00 53.75 267 ALA A N 1
ATOM 2061 C CA . ALA A 1 267 ? -10.761 -1.817 18.400 1.00 53.75 267 ALA A CA 1
ATOM 2062 C C . ALA A 1 267 ? -9.982 -3.049 17.916 1.00 53.75 267 ALA A C 1
ATOM 2064 O O . ALA A 1 267 ? -8.817 -2.961 17.529 1.00 53.75 267 ALA A O 1
ATOM 2065 N N . THR A 1 268 ? -10.625 -4.215 17.901 1.00 55.72 268 THR A N 1
ATOM 2066 C CA . THR A 1 268 ? -10.105 -5.472 17.328 1.00 55.72 268 THR A CA 1
ATOM 2067 C C . THR A 1 268 ? -10.072 -5.451 15.791 1.00 55.72 268 THR A C 1
ATOM 2069 O O . THR A 1 268 ? -10.135 -6.497 15.145 1.00 55.72 268 THR A O 1
ATOM 2072 N N . GLY A 1 269 ? -9.983 -4.253 15.205 1.00 58.72 269 GLY A N 1
ATOM 2073 C CA . GLY A 1 269 ? -10.012 -4.007 13.773 1.00 58.72 269 GLY A CA 1
ATOM 2074 C C . GLY A 1 269 ? -8.856 -4.674 13.034 1.00 58.72 269 GLY A C 1
ATOM 2075 O O . GLY A 1 269 ? -7.830 -5.038 13.616 1.00 58.72 269 GLY A O 1
ATOM 2076 N N . SER A 1 270 ? -9.058 -4.852 11.728 1.00 65.81 270 SER A N 1
ATOM 2077 C CA . SER A 1 270 ? -8.064 -5.400 10.805 1.00 65.81 270 SER A CA 1
ATOM 2078 C C . SER A 1 270 ? -6.697 -4.752 11.032 1.00 65.81 270 SER A C 1
ATOM 2080 O O . SER A 1 270 ? -6.552 -3.538 10.932 1.00 65.81 270 SER A O 1
ATOM 2082 N N . ARG A 1 271 ? -5.680 -5.572 11.319 1.00 85.81 271 ARG A N 1
ATOM 2083 C CA . ARG A 1 271 ? -4.281 -5.123 11.451 1.00 85.81 271 ARG A CA 1
ATOM 2084 C C . ARG A 1 271 ? -3.600 -4.901 10.098 1.00 85.81 271 ARG A C 1
ATOM 2086 O O . ARG A 1 271 ? -2.426 -4.537 10.068 1.00 85.81 271 ARG A O 1
ATOM 2093 N N . LEU A 1 272 ? -4.316 -5.185 9.013 1.00 88.06 272 LEU A N 1
ATOM 2094 C CA . LEU A 1 272 ? -3.868 -5.058 7.637 1.00 88.06 272 LEU A CA 1
ATOM 2095 C C . LEU A 1 272 ? -4.697 -3.983 6.946 1.00 88.06 272 LEU A C 1
ATOM 2097 O O . LEU A 1 272 ? -5.931 -4.053 6.947 1.00 88.06 272 LEU A O 1
ATOM 2101 N N . LEU A 1 273 ? -3.998 -3.023 6.352 1.00 87.81 273 LEU A N 1
ATOM 2102 C CA . LEU A 1 273 ? -4.561 -1.965 5.532 1.00 87.81 273 LEU A CA 1
ATOM 2103 C C . LEU A 1 273 ? -3.794 -1.911 4.207 1.00 87.81 273 LEU A C 1
ATOM 2105 O O . LEU A 1 273 ? -2.589 -1.670 4.183 1.00 87.81 273 LEU A O 1
ATOM 2109 N N . ASP A 1 274 ? -4.497 -2.154 3.107 1.00 87.50 274 ASP A N 1
ATOM 2110 C CA . ASP A 1 274 ? -3.943 -2.079 1.758 1.00 87.50 274 ASP A CA 1
ATOM 2111 C C . ASP A 1 274 ? -4.600 -0.911 1.018 1.00 87.50 274 ASP A C 1
ATOM 2113 O O . ASP A 1 274 ? -5.807 -0.917 0.781 1.00 87.50 274 ASP A O 1
ATOM 2117 N N . LEU A 1 275 ? -3.801 0.112 0.722 1.00 87.62 275 LEU A N 1
ATOM 2118 C CA . LEU A 1 275 ? -4.185 1.332 0.008 1.00 87.62 275 LEU A CA 1
ATOM 2119 C C . LEU A 1 275 ? -3.411 1.462 -1.305 1.00 87.62 275 LEU A C 1
ATOM 2121 O O . LEU A 1 275 ? -3.236 2.571 -1.828 1.00 87.62 275 LEU A O 1
ATOM 2125 N N . SER A 1 276 ? -2.913 0.344 -1.824 1.00 87.50 276 SER A N 1
ATOM 2126 C CA . SER A 1 276 ? -2.134 0.334 -3.051 1.00 87.50 276 SER A CA 1
ATOM 2127 C C . SER A 1 276 ? -2.955 0.882 -4.209 1.00 87.50 276 SER A C 1
ATOM 2129 O O . SER A 1 276 ? -4.145 0.595 -4.333 1.00 87.50 276 SER A O 1
ATOM 2131 N N . PHE A 1 277 ? -2.328 1.719 -5.033 1.00 82.75 277 PHE A N 1
ATOM 2132 C CA . PHE A 1 277 ? -2.935 2.397 -6.178 1.00 82.75 277 PHE A CA 1
ATOM 2133 C C . PHE A 1 277 ? -4.163 3.244 -5.829 1.00 82.75 277 PHE A C 1
ATOM 2135 O O . PHE A 1 277 ? -4.939 3.601 -6.710 1.00 82.75 277 PHE A O 1
ATOM 2142 N N . SER A 1 278 ? -4.354 3.594 -4.556 1.00 84.25 278 SER A N 1
ATOM 2143 C CA . SER A 1 278 ? -5.394 4.535 -4.162 1.00 84.25 278 SER A CA 1
ATOM 2144 C C . SER A 1 278 ? -4.939 5.982 -4.355 1.00 84.25 278 SER A C 1
ATOM 2146 O O . SER A 1 278 ? -3.743 6.298 -4.338 1.00 84.25 278 SER A O 1
ATOM 2148 N N . SER A 1 279 ? -5.912 6.879 -4.514 1.00 83.81 279 SER A N 1
ATOM 2149 C CA . SER A 1 279 ? -5.696 8.326 -4.490 1.00 83.81 279 SER A CA 1
ATOM 2150 C C . SER A 1 279 ? -6.134 8.903 -3.143 1.00 83.81 279 SER A C 1
ATOM 2152 O O . SER A 1 279 ? -6.800 9.942 -3.111 1.00 83.81 279 SER A O 1
ATOM 2154 N N . ALA A 1 280 ? -5.861 8.195 -2.037 1.00 83.25 280 ALA A N 1
ATOM 2155 C CA . ALA A 1 280 ? -6.229 8.700 -0.718 1.00 83.25 280 ALA A CA 1
ATOM 2156 C C . ALA A 1 280 ? -5.614 10.093 -0.524 1.00 83.25 280 ALA A C 1
ATOM 2158 O O . ALA A 1 280 ? -4.591 10.425 -1.103 1.00 83.25 280 ALA A O 1
ATOM 2159 N N . SER A 1 281 ? -6.233 10.963 0.253 1.00 84.31 281 SER A N 1
ATOM 2160 C CA . SER A 1 281 ? -5.593 12.228 0.607 1.00 84.31 281 SER A CA 1
ATOM 2161 C C . SER A 1 281 ? -4.689 12.045 1.829 1.00 84.31 281 SER A C 1
ATOM 2163 O O . SER A 1 281 ? -4.888 11.126 2.629 1.00 84.31 281 SER A O 1
ATOM 2165 N N . HIS A 1 282 ? -3.739 12.964 2.042 1.00 82.12 282 HIS A N 1
ATOM 2166 C CA . HIS A 1 282 ? -3.017 13.051 3.318 1.00 82.12 282 HIS A CA 1
ATOM 2167 C C . HIS A 1 282 ? -3.998 13.090 4.500 1.00 82.12 282 HIS A C 1
ATOM 2169 O O . HIS A 1 282 ? -3.784 12.414 5.498 1.00 82.12 282 HIS A O 1
ATOM 2175 N N . ALA A 1 283 ? -5.102 13.837 4.381 1.00 81.62 283 ALA A N 1
ATOM 2176 C CA . ALA A 1 283 ? -6.107 13.942 5.434 1.00 81.62 283 ALA A CA 1
ATOM 2177 C C . ALA A 1 283 ? -6.779 12.596 5.746 1.00 81.62 283 ALA A C 1
ATOM 2179 O O . ALA A 1 283 ? -7.030 12.299 6.911 1.00 81.62 283 ALA A O 1
ATOM 2180 N N . THR A 1 284 ? -7.054 11.778 4.733 1.00 83.44 284 THR A N 1
ATOM 2181 C CA . THR A 1 284 ? -7.633 10.441 4.921 1.00 83.44 284 THR A CA 1
ATOM 2182 C C . THR A 1 284 ? -6.623 9.470 5.498 1.00 83.44 284 THR A C 1
ATOM 2184 O O . THR A 1 284 ? -6.963 8.723 6.410 1.00 83.44 284 THR A O 1
ATOM 2187 N N . LEU A 1 285 ? -5.362 9.532 5.065 1.00 84.88 285 LEU A N 1
ATOM 2188 C CA . LEU A 1 285 ? -4.295 8.779 5.718 1.00 84.88 285 LEU A CA 1
ATOM 2189 C C . LEU A 1 285 ? -4.157 9.185 7.186 1.00 84.88 285 LEU A C 1
ATOM 2191 O O . LEU A 1 285 ? -4.276 8.326 8.040 1.00 84.88 285 LEU A O 1
ATOM 2195 N N . SER A 1 286 ? -4.020 10.473 7.513 1.00 83.00 286 SER A N 1
ATOM 2196 C CA . SER A 1 286 ? -3.978 10.967 8.903 1.00 83.00 286 SER A CA 1
ATOM 2197 C C . SER A 1 286 ? -5.112 10.421 9.779 1.00 83.00 286 SER A C 1
ATOM 2199 O O . SER A 1 286 ? -4.883 10.092 10.942 1.00 83.00 286 SER A O 1
ATOM 2201 N N . ARG A 1 287 ? -6.322 10.287 9.219 1.00 78.38 287 ARG A N 1
ATOM 2202 C CA . ARG A 1 287 ? -7.491 9.707 9.901 1.00 78.38 287 ARG A CA 1
ATOM 2203 C C . ARG A 1 287 ? -7.374 8.202 10.119 1.00 78.38 287 ARG A C 1
ATOM 2205 O O . ARG A 1 287 ? -7.748 7.695 11.171 1.00 78.38 287 ARG A O 1
ATOM 2212 N N . LEU A 1 288 ? -6.828 7.495 9.137 1.00 77.00 288 LEU A N 1
ATOM 2213 C CA . LEU A 1 288 ? -6.644 6.048 9.174 1.00 77.00 288 LEU A CA 1
ATOM 2214 C C . LEU A 1 288 ? -5.632 5.584 10.218 1.00 77.00 288 LEU A C 1
ATOM 2216 O O . LEU A 1 288 ? -5.648 4.418 10.594 1.00 77.00 288 LEU A O 1
ATOM 2220 N N . LEU A 1 289 ? -4.757 6.462 10.701 1.00 74.50 289 LEU A N 1
ATOM 2221 C CA . LEU A 1 289 ? -3.580 6.060 11.474 1.00 74.50 289 LEU A CA 1
ATOM 2222 C C . LEU A 1 289 ? -3.778 6.044 12.993 1.00 74.50 289 LEU A C 1
ATOM 2224 O O . LEU A 1 289 ? -2.812 5.987 13.741 1.00 74.50 289 LEU A O 1
ATOM 2228 N N . GLY A 1 290 ? -5.019 6.053 13.477 1.00 66.88 290 GLY A N 1
ATOM 2229 C CA . GLY A 1 290 ? -5.321 5.856 14.903 1.00 66.88 290 GLY A CA 1
ATOM 2230 C C . GLY A 1 290 ? -5.349 4.388 15.351 1.00 66.88 290 GLY A C 1
ATOM 2231 O O . GLY A 1 290 ? -5.622 4.106 16.516 1.00 66.88 290 GLY A O 1
ATOM 2232 N N . VAL A 1 291 ? -5.126 3.440 14.438 1.00 66.62 291 VAL A N 1
ATOM 2233 C CA . VAL A 1 291 ? -5.291 1.998 14.676 1.00 66.62 291 VAL A CA 1
ATOM 2234 C C . VAL A 1 291 ? -3.953 1.279 14.825 1.00 66.62 291 VAL A C 1
ATOM 2236 O O . VAL A 1 291 ? -2.946 1.662 14.239 1.00 66.62 291 VAL A O 1
ATOM 2239 N N . HIS A 1 292 ? -3.959 0.173 15.578 1.00 83.69 292 HIS A N 1
ATOM 2240 C CA . HIS A 1 292 ? -2.833 -0.760 15.712 1.00 83.69 292 HIS A CA 1
ATOM 2241 C C . HIS A 1 292 ? -2.569 -1.534 14.405 1.00 83.69 292 HIS A C 1
ATOM 2243 O O . HIS A 1 292 ? -2.736 -2.759 14.339 1.00 83.69 292 HIS A O 1
ATOM 2249 N N . LEU A 1 293 ? -2.180 -0.817 13.352 1.00 89.25 293 LEU A N 1
ATOM 2250 C CA . LEU A 1 293 ? -1.793 -1.395 12.076 1.00 89.25 293 LEU A CA 1
ATOM 2251 C C . LEU A 1 293 ? -0.449 -2.107 12.222 1.00 89.25 293 LEU A C 1
ATOM 2253 O O . LEU A 1 293 ? 0.501 -1.585 12.804 1.00 89.25 293 LEU A O 1
ATOM 2257 N N . ARG A 1 294 ? -0.390 -3.325 11.684 1.00 92.19 294 ARG A N 1
ATOM 2258 C CA . ARG A 1 294 ? 0.842 -4.112 11.561 1.00 92.19 294 ARG A CA 1
ATOM 2259 C C . ARG A 1 294 ? 1.308 -4.213 10.123 1.00 92.19 294 ARG A C 1
ATOM 2261 O O . ARG A 1 294 ? 2.505 -4.315 9.895 1.00 92.19 294 ARG A O 1
ATOM 2268 N N . ILE A 1 295 ? 0.377 -4.206 9.176 1.00 92.38 295 ILE A N 1
ATOM 2269 C CA . ILE A 1 295 ? 0.657 -4.351 7.753 1.00 92.38 295 ILE A CA 1
ATOM 2270 C C . ILE A 1 295 ? 0.022 -3.165 7.041 1.00 92.38 295 ILE A C 1
ATOM 2272 O O . ILE A 1 295 ? -1.193 -2.974 7.126 1.00 92.38 295 ILE A O 1
ATOM 2276 N N . LEU A 1 296 ? 0.848 -2.383 6.352 1.00 92.31 296 LEU A N 1
ATOM 2277 C CA . LEU A 1 296 ? 0.417 -1.258 5.538 1.00 92.31 296 LEU A CA 1
ATOM 2278 C C . LEU A 1 296 ? 1.018 -1.374 4.139 1.00 92.31 296 LEU A C 1
ATOM 2280 O O . LEU A 1 296 ? 2.228 -1.535 3.984 1.00 92.31 296 LEU A O 1
ATOM 2284 N N . SER A 1 297 ? 0.188 -1.242 3.112 1.00 92.06 297 SER A N 1
ATOM 2285 C CA . SER A 1 297 ? 0.658 -1.145 1.731 1.00 92.06 297 SER A CA 1
ATOM 2286 C C . SER A 1 297 ? 0.178 0.162 1.108 1.00 92.06 297 SER A C 1
ATOM 2288 O O . SER A 1 297 ? -1.012 0.464 1.125 1.00 92.06 297 SER A O 1
ATOM 2290 N N . LEU A 1 298 ? 1.126 0.955 0.608 1.00 91.81 298 LEU A N 1
ATOM 2291 C CA . LEU A 1 298 ? 0.925 2.231 -0.090 1.00 91.81 298 LEU A CA 1
ATOM 2292 C C . LEU A 1 298 ? 1.463 2.159 -1.528 1.00 91.81 298 LEU A C 1
ATOM 2294 O O . LEU A 1 298 ? 1.824 3.181 -2.121 1.00 91.81 298 LEU A O 1
ATOM 2298 N N . ALA A 1 299 ? 1.585 0.948 -2.072 1.00 90.38 299 ALA A N 1
ATOM 2299 C CA . ALA A 1 299 ? 2.292 0.722 -3.318 1.00 90.38 299 ALA A CA 1
ATOM 2300 C C . ALA A 1 299 ? 1.584 1.397 -4.496 1.00 90.38 299 ALA A C 1
ATOM 2302 O O . ALA A 1 299 ? 0.363 1.349 -4.604 1.00 90.38 299 ALA A O 1
ATOM 2303 N N . GLY A 1 300 ? 2.336 2.067 -5.366 1.00 85.19 300 GLY A N 1
ATOM 2304 C CA . GLY A 1 300 ? 1.808 2.784 -6.525 1.00 85.19 300 GLY A CA 1
ATOM 2305 C C . GLY A 1 300 ? 0.786 3.874 -6.189 1.00 85.19 300 GLY A C 1
ATOM 2306 O O . GLY A 1 300 ? 0.068 4.321 -7.086 1.00 85.19 300 GLY A O 1
ATOM 2307 N N . SER A 1 301 ? 0.672 4.285 -4.920 1.00 82.56 301 SER A N 1
ATOM 2308 C CA . SER A 1 301 ? -0.286 5.314 -4.526 1.00 82.56 301 SER A CA 1
ATOM 2309 C C . SER A 1 301 ? 0.089 6.661 -5.146 1.00 82.56 301 SER A C 1
ATOM 2311 O O . SER A 1 301 ? 1.238 7.101 -5.108 1.00 82.56 301 SER A O 1
ATOM 2313 N N . GLU A 1 302 ? -0.899 7.330 -5.742 1.00 76.81 302 GLU A N 1
ATOM 2314 C CA . GLU A 1 302 ? -0.689 8.635 -6.387 1.00 76.81 302 GLU A CA 1
ATOM 2315 C C . GLU A 1 302 ? -0.704 9.802 -5.394 1.00 76.81 302 GLU A C 1
ATOM 2317 O O . GLU A 1 302 ? -0.444 10.939 -5.782 1.00 76.81 302 GLU A O 1
ATOM 2322 N N . LEU A 1 303 ? -0.934 9.495 -4.113 1.00 66.75 303 LEU A N 1
ATOM 2323 C CA . LEU A 1 303 ? -0.823 10.339 -2.913 1.00 66.75 303 LEU A CA 1
ATOM 2324 C C . LEU A 1 303 ? 0.379 11.294 -2.879 1.00 66.75 303 LEU A C 1
ATOM 2326 O O . LEU A 1 303 ? 0.433 12.216 -2.069 1.00 66.75 303 LEU A O 1
ATOM 2330 N N . ILE A 1 304 ? 1.368 11.014 -3.714 1.00 60.81 304 ILE A N 1
ATOM 2331 C CA . ILE A 1 304 ? 2.748 11.435 -3.593 1.00 60.81 304 ILE A CA 1
ATOM 2332 C C . ILE A 1 304 ? 3.236 12.233 -4.815 1.00 60.81 304 ILE A C 1
ATOM 2334 O O . ILE A 1 304 ? 4.324 12.795 -4.785 1.00 60.81 304 ILE A O 1
ATOM 2338 N N . LYS A 1 305 ? 2.405 12.407 -5.850 1.00 59.81 305 LYS A N 1
ATOM 2339 C CA . LYS A 1 305 ? 2.772 13.131 -7.084 1.00 59.81 305 LYS A CA 1
ATOM 2340 C C . LYS A 1 305 ? 2.935 14.656 -6.956 1.00 59.81 305 LYS A C 1
ATOM 2342 O O . LYS A 1 305 ? 3.023 15.343 -7.967 1.00 59.81 305 LYS A O 1
ATOM 2347 N N . GLY A 1 306 ? 2.949 15.206 -5.746 1.00 55.47 306 GLY A N 1
ATOM 2348 C CA . GLY A 1 306 ? 3.275 16.613 -5.515 1.00 55.47 306 GLY A CA 1
ATOM 2349 C C . GLY A 1 306 ? 4.682 16.737 -4.944 1.00 55.47 306 GLY A C 1
ATOM 2350 O O . GLY A 1 306 ? 4.967 16.108 -3.927 1.00 55.47 306 GLY A O 1
ATOM 2351 N N . ASP A 1 307 ? 5.520 17.587 -5.540 1.00 53.47 307 ASP A N 1
ATOM 2352 C CA . ASP A 1 307 ? 6.935 17.821 -5.187 1.00 53.47 307 ASP A CA 1
ATOM 2353 C C . ASP A 1 307 ? 7.218 18.215 -3.714 1.00 53.47 307 ASP A C 1
ATOM 2355 O O . ASP A 1 307 ? 8.373 18.365 -3.327 1.00 53.47 307 ASP A O 1
ATOM 2359 N N . GLY A 1 308 ? 6.204 18.373 -2.856 1.00 60.41 308 GLY A N 1
ATOM 2360 C CA . GLY A 1 308 ? 6.351 18.972 -1.522 1.00 60.41 308 GLY A CA 1
ATOM 2361 C C . GLY A 1 308 ? 6.178 18.050 -0.299 1.00 60.41 308 GLY A C 1
ATOM 2362 O O . GLY A 1 308 ? 6.978 18.165 0.627 1.00 60.41 308 GLY A O 1
ATOM 2363 N N . PRO A 1 309 ? 5.161 17.159 -0.199 1.00 65.69 309 PRO A N 1
ATOM 2364 C CA . PRO A 1 309 ? 4.852 16.510 1.088 1.00 65.69 309 PRO A CA 1
ATOM 2365 C C . PRO A 1 309 ? 4.753 14.976 1.091 1.00 65.69 309 PRO A C 1
ATOM 2367 O O . PRO A 1 309 ? 4.347 14.402 2.103 1.00 65.69 309 PRO A O 1
ATOM 2370 N N . ALA A 1 310 ? 5.115 14.270 0.022 1.00 71.38 310 ALA A N 1
ATOM 2371 C CA . ALA A 1 310 ? 5.022 12.807 -0.023 1.00 71.38 310 ALA A CA 1
ATOM 2372 C C . ALA A 1 310 ? 5.793 12.107 1.109 1.00 71.38 310 ALA A C 1
ATOM 2374 O O . ALA A 1 310 ? 5.238 11.325 1.884 1.00 71.38 310 ALA A O 1
ATOM 2375 N N . SER A 1 311 ? 7.071 12.473 1.251 1.00 76.88 311 SER A N 1
ATOM 2376 C CA . SER A 1 311 ? 7.947 11.988 2.319 1.00 76.88 311 SER A CA 1
ATOM 2377 C C . SER A 1 311 ? 7.378 12.310 3.707 1.00 76.88 311 SER A C 1
ATOM 2379 O O . SER A 1 311 ? 7.414 11.477 4.611 1.00 76.88 311 SER A O 1
ATOM 2381 N N . ARG A 1 312 ? 6.763 13.492 3.864 1.00 81.25 312 ARG A N 1
ATOM 2382 C CA . ARG A 1 312 ? 6.120 13.921 5.113 1.00 81.25 312 ARG A CA 1
ATOM 2383 C C . ARG A 1 312 ? 4.880 13.091 5.423 1.00 81.25 312 ARG A C 1
ATOM 2385 O O . ARG A 1 312 ? 4.725 12.651 6.551 1.00 81.25 312 ARG A O 1
ATOM 2392 N N . THR A 1 313 ? 4.047 12.818 4.425 1.00 84.38 313 THR A N 1
ATOM 2393 C CA . THR A 1 313 ? 2.834 12.006 4.575 1.00 84.38 313 THR A CA 1
ATOM 2394 C C . THR A 1 313 ? 3.178 10.601 5.047 1.00 84.38 313 THR A C 1
ATOM 2396 O O . THR A 1 313 ? 2.635 10.137 6.043 1.00 84.38 313 THR A O 1
ATOM 2399 N N . VAL A 1 314 ? 4.121 9.939 4.373 1.00 85.75 314 VAL A N 1
ATOM 2400 C CA . VAL A 1 314 ? 4.526 8.572 4.722 1.00 85.75 314 VAL A CA 1
ATOM 2401 C C . VAL A 1 314 ? 5.253 8.534 6.071 1.00 85.75 314 VAL A C 1
ATOM 2403 O O . VAL A 1 314 ? 5.048 7.605 6.847 1.00 85.75 314 VAL A O 1
ATOM 2406 N N . ALA A 1 315 ? 6.048 9.555 6.400 1.00 84.69 315 ALA A N 1
ATOM 2407 C CA . ALA A 1 315 ? 6.669 9.675 7.717 1.00 84.69 315 ALA A CA 1
ATOM 2408 C C . ALA A 1 315 ? 5.638 9.867 8.841 1.00 84.69 315 ALA A C 1
ATOM 2410 O O . ALA A 1 315 ? 5.742 9.207 9.869 1.00 84.69 315 ALA A O 1
ATOM 2411 N N . LEU A 1 316 ? 4.626 10.717 8.639 1.00 85.25 316 LEU A N 1
ATOM 2412 C CA . LEU A 1 316 ? 3.530 10.914 9.594 1.00 85.25 316 LEU A CA 1
ATOM 2413 C C . LEU A 1 316 ? 2.709 9.633 9.767 1.00 85.25 316 LEU A C 1
ATOM 2415 O O . LEU A 1 316 ? 2.372 9.252 10.885 1.00 85.25 316 LEU A O 1
ATOM 2419 N N . VAL A 1 317 ? 2.449 8.935 8.659 1.00 85.88 317 VAL A N 1
ATOM 2420 C CA . VAL A 1 317 ? 1.842 7.600 8.634 1.00 85.88 317 VAL A CA 1
ATOM 2421 C C . VAL A 1 317 ? 2.612 6.619 9.501 1.00 85.88 317 VAL A C 1
ATOM 2423 O O . VAL A 1 317 ? 2.052 5.985 10.393 1.00 85.88 317 VAL A O 1
ATOM 2426 N N . ALA A 1 318 ? 3.911 6.528 9.276 1.00 85.50 318 ALA A N 1
ATOM 2427 C CA . ALA A 1 318 ? 4.767 5.656 10.048 1.00 85.50 318 ALA A CA 1
ATOM 2428 C C . ALA A 1 318 ? 4.821 6.058 11.527 1.00 85.50 318 ALA A C 1
ATOM 2430 O O . ALA A 1 318 ? 4.745 5.182 12.385 1.00 85.50 318 ALA A O 1
ATOM 2431 N N . GLY A 1 319 ? 4.901 7.359 11.831 1.00 88.00 319 GLY A N 1
ATOM 2432 C CA . GLY A 1 319 ? 4.972 7.877 13.202 1.00 88.00 319 GLY A CA 1
ATOM 2433 C C . GLY A 1 319 ? 3.723 7.552 14.016 1.00 88.00 319 GLY A C 1
ATOM 2434 O O . GLY A 1 319 ? 3.806 7.199 15.189 1.00 88.00 319 GLY A O 1
ATOM 2435 N N . ALA A 1 320 ? 2.562 7.567 13.366 1.00 89.06 320 ALA A N 1
ATOM 2436 C CA . ALA A 1 320 ? 1.302 7.178 13.982 1.00 89.06 320 ALA A CA 1
ATOM 2437 C C . ALA A 1 320 ? 1.135 5.647 14.132 1.00 89.06 320 ALA A C 1
ATOM 2439 O O . ALA A 1 320 ? 0.269 5.189 14.875 1.00 89.06 320 ALA A O 1
ATOM 2440 N N . CYS A 1 321 ? 1.981 4.838 13.480 1.00 91.56 321 CYS A N 1
ATOM 2441 C CA . CYS A 1 321 ? 1.924 3.373 13.494 1.00 91.56 321 CYS A CA 1
ATOM 2442 C C . CYS A 1 321 ? 3.217 2.731 14.047 1.00 91.56 321 CYS A C 1
ATOM 2444 O O . CYS A 1 321 ? 3.885 1.974 13.339 1.00 91.56 321 CYS A O 1
ATOM 2446 N N . PRO A 1 322 ? 3.557 2.905 15.341 1.00 91.31 322 PRO A N 1
ATOM 2447 C CA . PRO A 1 322 ? 4.804 2.376 15.914 1.00 91.31 322 PRO A CA 1
ATOM 2448 C C . PRO A 1 322 ? 4.866 0.836 15.974 1.00 91.31 322 PRO A C 1
ATOM 2450 O O . PRO A 1 322 ? 5.923 0.249 16.216 1.00 91.31 322 PRO A O 1
ATOM 2453 N N . GLN A 1 323 ? 3.730 0.153 15.782 1.00 92.88 323 GLN A N 1
ATOM 2454 C CA . GLN A 1 323 ? 3.641 -1.312 15.741 1.00 92.88 323 GLN A CA 1
ATOM 2455 C C . GLN A 1 323 ? 3.706 -1.896 14.326 1.00 92.88 323 GLN A C 1
ATOM 2457 O O . GLN A 1 323 ? 3.438 -3.087 14.161 1.00 92.88 323 GLN A O 1
ATOM 2462 N N . LEU A 1 324 ? 4.052 -1.090 13.322 1.00 94.56 324 LEU A N 1
ATOM 2463 C CA . LEU A 1 324 ? 4.132 -1.561 11.950 1.00 94.56 324 LEU A CA 1
ATOM 2464 C C . LEU A 1 324 ? 5.240 -2.617 11.801 1.00 94.56 324 LEU A C 1
ATOM 2466 O O . LEU A 1 324 ? 6.399 -2.379 12.135 1.00 94.56 324 LEU A O 1
ATOM 2470 N N . GLU A 1 325 ? 4.856 -3.796 11.317 1.00 95.38 325 GLU A N 1
ATOM 2471 C CA . GLU A 1 325 ? 5.725 -4.952 11.072 1.00 95.38 325 GLU A CA 1
ATOM 2472 C C . GLU A 1 325 ? 6.015 -5.106 9.571 1.00 95.38 325 GLU A C 1
ATOM 2474 O O . GLU A 1 325 ? 7.087 -5.578 9.198 1.00 95.38 325 GLU A O 1
ATOM 2479 N N . GLN A 1 326 ? 5.090 -4.696 8.698 1.00 95.19 326 GLN A N 1
ATOM 2480 C CA . GLN A 1 326 ? 5.242 -4.778 7.247 1.00 95.19 326 GLN A CA 1
ATOM 2481 C C . GLN A 1 326 ? 4.796 -3.481 6.574 1.00 95.19 326 GLN A C 1
ATOM 2483 O O . GLN A 1 326 ? 3.685 -3.001 6.810 1.00 95.19 326 GLN A O 1
ATOM 2488 N N . LEU A 1 327 ? 5.651 -2.947 5.705 1.00 94.75 327 LEU A N 1
ATOM 2489 C CA . LEU A 1 327 ? 5.385 -1.754 4.911 1.00 94.75 327 LEU A CA 1
ATOM 2490 C C . LEU A 1 327 ? 5.747 -2.020 3.451 1.00 94.75 327 LEU A C 1
ATOM 2492 O O . LEU A 1 327 ? 6.859 -2.449 3.157 1.00 94.75 327 LEU A O 1
ATOM 2496 N N . SER A 1 328 ? 4.828 -1.739 2.531 1.00 94.38 328 SER A N 1
ATOM 2497 C CA . SER A 1 328 ? 5.130 -1.718 1.096 1.00 94.38 328 SER A CA 1
ATOM 2498 C C . SER A 1 328 ? 4.948 -0.316 0.539 1.00 94.38 328 SER A C 1
ATOM 2500 O O . SER A 1 328 ? 3.872 0.271 0.646 1.00 94.38 328 SER A O 1
ATOM 2502 N N . LEU A 1 329 ? 6.021 0.195 -0.052 1.00 94.12 329 LEU A N 1
ATOM 2503 C CA . LEU A 1 329 ? 6.125 1.457 -0.775 1.00 94.12 329 LEU A CA 1
ATOM 2504 C C . LEU A 1 329 ? 6.499 1.191 -2.239 1.00 94.12 329 LEU A C 1
ATOM 2506 O O . LEU A 1 329 ? 7.122 2.036 -2.871 1.00 94.12 329 LEU A O 1
ATOM 2510 N N . ALA A 1 330 ? 6.185 0.009 -2.774 1.00 92.69 330 ALA A N 1
ATOM 2511 C CA . ALA A 1 330 ? 6.587 -0.342 -4.129 1.00 92.69 330 ALA A CA 1
ATOM 2512 C C . ALA A 1 330 ? 6.053 0.682 -5.145 1.00 92.69 330 ALA A C 1
ATOM 2514 O O . ALA A 1 330 ? 4.882 1.054 -5.108 1.00 92.69 330 ALA A O 1
ATOM 2515 N N . GLY A 1 331 ? 6.911 1.160 -6.042 1.00 90.50 331 GLY A N 1
ATOM 2516 C CA . GLY A 1 331 ? 6.559 2.137 -7.067 1.00 90.50 331 GLY A CA 1
ATOM 2517 C C . GLY A 1 331 ? 6.248 3.533 -6.545 1.00 90.50 331 GLY A C 1
ATOM 2518 O O . GLY A 1 331 ? 5.594 4.306 -7.245 1.00 90.50 331 GLY A O 1
ATOM 2519 N N . LEU A 1 332 ? 6.652 3.845 -5.315 1.00 90.31 332 LEU A N 1
ATOM 2520 C CA . LEU A 1 332 ? 6.523 5.182 -4.767 1.00 90.31 332 LEU A CA 1
ATOM 2521 C C . LEU A 1 332 ? 7.515 6.121 -5.457 1.00 90.31 332 LEU A C 1
ATOM 2523 O O . LEU A 1 332 ? 8.711 5.851 -5.467 1.00 90.31 332 LEU A O 1
ATOM 2527 N N . GLU A 1 333 ? 7.035 7.238 -5.991 1.00 87.75 333 GLU A N 1
ATOM 2528 C CA . GLU A 1 333 ? 7.870 8.265 -6.627 1.00 87.75 333 GLU A CA 1
ATOM 2529 C C . GLU A 1 333 ? 8.217 9.333 -5.574 1.00 87.75 333 GLU A C 1
ATOM 2531 O O . GLU A 1 333 ? 7.325 9.980 -5.055 1.00 87.75 333 GLU A O 1
ATOM 2536 N N . THR A 1 334 ? 9.475 9.548 -5.190 1.00 88.44 334 THR A N 1
ATOM 2537 C CA . THR A 1 334 ? 9.814 10.643 -4.254 1.00 88.44 334 THR A CA 1
ATOM 2538 C C . THR A 1 334 ? 11.154 11.265 -4.599 1.00 88.44 334 THR A C 1
ATOM 2540 O O . THR A 1 334 ? 12.102 10.567 -4.942 1.00 88.44 334 THR A O 1
ATOM 2543 N N . SER A 1 335 ? 11.246 12.586 -4.463 1.00 86.31 335 SER A N 1
ATOM 2544 C CA . SER A 1 335 ? 12.486 13.341 -4.656 1.00 86.31 335 SER A CA 1
ATOM 2545 C C . SER A 1 335 ? 13.480 13.162 -3.501 1.00 86.31 335 SER A C 1
ATOM 2547 O O . SER A 1 335 ? 14.676 13.369 -3.677 1.00 86.31 335 SER A O 1
ATOM 2549 N N . SER A 1 336 ? 13.011 12.755 -2.311 1.00 87.62 336 SER A N 1
ATOM 2550 C CA . SER A 1 336 ? 13.830 12.659 -1.094 1.00 87.62 336 SER A CA 1
ATOM 2551 C C . SER A 1 336 ? 13.676 11.307 -0.390 1.00 87.62 336 SER A C 1
ATOM 2553 O O . SER A 1 336 ? 13.176 11.193 0.735 1.00 87.62 336 SER A O 1
ATOM 2555 N N . GLY A 1 337 ? 14.108 10.253 -1.081 1.00 88.81 337 GLY A N 1
ATOM 2556 C CA . GLY A 1 337 ? 14.052 8.872 -0.601 1.00 88.81 337 GLY A CA 1
ATOM 2557 C C . GLY A 1 337 ? 14.813 8.618 0.703 1.00 88.81 337 GLY A C 1
ATOM 2558 O O . GLY A 1 337 ? 14.303 7.997 1.634 1.00 88.81 337 GLY A O 1
ATOM 2559 N N . LEU A 1 338 ? 16.020 9.169 0.819 1.00 88.38 338 LEU A N 1
ATOM 2560 C CA . LEU A 1 338 ? 16.871 8.995 1.996 1.00 88.38 338 LEU A CA 1
ATOM 2561 C C . LEU A 1 338 ? 16.303 9.693 3.246 1.00 88.38 338 LEU A C 1
ATOM 2563 O O . LEU A 1 338 ? 16.327 9.121 4.337 1.00 88.38 338 LEU A O 1
ATOM 2567 N N . ALA A 1 339 ? 15.734 10.895 3.100 1.00 88.19 339 ALA A N 1
ATOM 2568 C CA . ALA A 1 339 ? 15.055 11.570 4.208 1.00 88.19 339 ALA A CA 1
ATOM 2569 C C . ALA A 1 339 ? 13.807 10.796 4.654 1.00 88.19 339 ALA A C 1
ATOM 2571 O O . ALA A 1 339 ? 13.566 10.661 5.854 1.00 88.19 339 ALA A O 1
ATOM 2572 N N . LEU A 1 340 ? 13.048 10.247 3.697 1.00 90.31 340 LEU A N 1
ATOM 2573 C CA . LEU A 1 340 ? 11.905 9.386 3.986 1.00 90.31 340 LEU A CA 1
ATOM 2574 C C . LEU A 1 340 ? 12.332 8.162 4.807 1.00 90.31 340 LEU A C 1
ATOM 2576 O O . LEU A 1 340 ? 11.767 7.917 5.869 1.00 90.31 340 LEU A O 1
ATOM 2580 N N . LEU A 1 341 ? 13.355 7.426 4.371 1.00 91.81 341 LEU A N 1
ATOM 2581 C CA . LEU A 1 341 ? 13.800 6.222 5.075 1.00 91.81 341 LEU A CA 1
ATOM 2582 C C . LEU A 1 341 ? 14.354 6.505 6.469 1.00 91.81 341 LEU A C 1
ATOM 2584 O O . LEU A 1 341 ? 14.072 5.748 7.392 1.00 91.81 341 LEU A O 1
ATOM 2588 N N . ARG A 1 342 ? 15.079 7.614 6.663 1.00 89.56 342 ARG A N 1
ATOM 2589 C CA . ARG A 1 342 ? 15.529 8.030 8.003 1.00 89.56 342 ARG A CA 1
ATOM 2590 C C . ARG A 1 342 ? 14.355 8.304 8.940 1.00 89.56 342 ARG A C 1
ATOM 2592 O O . ARG A 1 342 ? 14.400 7.918 10.106 1.00 89.56 342 ARG A O 1
ATOM 2599 N N . LYS A 1 343 ? 13.292 8.937 8.438 1.00 90.25 343 LYS A N 1
ATOM 2600 C CA . LYS A 1 343 ? 12.068 9.166 9.218 1.00 90.25 343 LYS A CA 1
ATOM 2601 C C . LYS A 1 343 ? 11.340 7.855 9.506 1.00 90.25 343 LYS A C 1
ATOM 2603 O O . LYS A 1 343 ? 10.963 7.612 10.648 1.00 90.25 343 LYS A O 1
ATOM 2608 N N . LEU A 1 344 ? 11.211 6.983 8.505 1.00 92.31 344 LEU A N 1
ATOM 2609 C CA . LEU A 1 344 ? 10.602 5.662 8.665 1.00 92.31 344 LEU A CA 1
ATOM 2610 C C . LEU A 1 344 ? 11.351 4.807 9.689 1.00 92.31 344 LEU A C 1
ATOM 2612 O O . LEU A 1 344 ? 10.711 4.189 10.531 1.00 92.31 344 LEU A O 1
ATOM 2616 N N . CYS A 1 345 ? 12.682 4.811 9.659 1.00 92.19 345 CYS A N 1
ATOM 2617 C CA . CYS A 1 345 ? 13.541 4.151 10.640 1.00 92.19 345 CYS A CA 1
ATOM 2618 C C . CYS A 1 345 ? 13.154 4.515 12.076 1.00 92.19 345 CYS A C 1
ATOM 2620 O O . CYS A 1 345 ? 12.840 3.635 12.877 1.00 92.19 345 CYS A O 1
ATOM 2622 N N . ARG A 1 346 ? 13.098 5.817 12.371 1.00 91.06 346 ARG A N 1
ATOM 2623 C CA . ARG A 1 346 ? 12.764 6.322 13.710 1.00 91.06 346 ARG A CA 1
ATOM 2624 C C . ARG A 1 346 ? 11.329 5.982 14.106 1.00 91.06 346 ARG A C 1
ATOM 2626 O O . ARG A 1 346 ? 11.070 5.623 15.248 1.00 91.06 346 ARG A O 1
ATOM 2633 N N . ALA A 1 347 ? 10.411 6.070 13.149 1.00 92.25 347 ALA A N 1
ATOM 2634 C CA . ALA A 1 347 ? 8.988 5.870 13.373 1.00 92.25 347 ALA A CA 1
ATOM 2635 C C . ALA A 1 347 ? 8.566 4.392 13.493 1.00 92.25 347 ALA A C 1
ATOM 2637 O O . ALA A 1 347 ? 7.578 4.081 14.154 1.00 92.25 347 ALA A O 1
ATOM 2638 N N . THR A 1 348 ? 9.296 3.466 12.862 1.00 93.75 348 THR A N 1
ATOM 2639 C CA . THR A 1 348 ? 8.902 2.048 12.745 1.00 93.75 348 THR A CA 1
ATOM 2640 C C . THR A 1 348 ? 10.000 1.096 13.227 1.00 93.75 348 THR A C 1
ATOM 2642 O O . THR A 1 348 ? 10.488 0.257 12.470 1.00 93.75 348 THR A O 1
ATOM 2645 N N . PRO A 1 349 ? 10.369 1.126 14.521 1.00 93.75 349 PRO A N 1
ATOM 2646 C CA . PRO A 1 349 ? 11.437 0.273 15.058 1.00 93.75 349 PRO A CA 1
ATOM 2647 C C . PRO A 1 349 ? 11.110 -1.231 15.000 1.00 93.75 349 PRO A C 1
ATOM 2649 O O . PRO A 1 349 ? 11.978 -2.081 15.203 1.00 93.75 349 PRO A O 1
ATOM 2652 N N . ARG A 1 350 ? 9.839 -1.579 14.758 1.00 95.38 350 ARG A N 1
ATOM 2653 C CA . ARG A 1 350 ? 9.341 -2.958 14.667 1.00 95.38 350 ARG A CA 1
ATOM 2654 C C . ARG A 1 350 ? 9.236 -3.500 13.247 1.00 95.38 350 ARG A C 1
ATOM 2656 O O . ARG A 1 350 ? 8.816 -4.648 13.096 1.00 95.38 350 ARG A O 1
ATOM 2663 N N . LEU A 1 351 ? 9.631 -2.718 12.246 1.00 95.44 351 LEU A N 1
ATOM 2664 C CA . LEU A 1 351 ? 9.502 -3.111 10.856 1.00 95.44 351 LEU A CA 1
ATOM 2665 C C . LEU A 1 351 ? 10.353 -4.354 10.566 1.00 95.44 351 LEU A C 1
ATOM 2667 O O . LEU A 1 351 ? 11.569 -4.350 10.750 1.00 95.44 351 LEU A O 1
ATOM 2671 N N . ALA A 1 352 ? 9.689 -5.426 10.141 1.00 95.75 352 ALA A N 1
ATOM 2672 C CA . ALA A 1 352 ? 10.291 -6.708 9.793 1.00 95.75 352 ALA A CA 1
ATOM 2673 C C . ALA A 1 352 ? 10.375 -6.913 8.277 1.00 95.75 352 ALA A C 1
ATOM 2675 O O . ALA A 1 352 ? 11.293 -7.574 7.795 1.00 95.75 352 ALA A O 1
ATOM 2676 N N . SER A 1 353 ? 9.445 -6.323 7.526 1.00 95.62 353 SER A N 1
ATOM 2677 C CA . SER A 1 353 ? 9.400 -6.402 6.070 1.00 95.62 353 SER A CA 1
ATOM 2678 C C . SER A 1 353 ? 9.213 -5.017 5.467 1.00 95.62 353 SER A C 1
ATOM 2680 O O . SER A 1 353 ? 8.230 -4.342 5.773 1.00 95.62 353 SER A O 1
ATOM 2682 N N . LEU A 1 354 ? 10.116 -4.626 4.572 1.00 95.44 354 LEU A N 1
ATOM 2683 C CA . LEU A 1 354 ? 10.015 -3.399 3.793 1.00 95.44 354 LEU A CA 1
ATOM 2684 C C . LEU A 1 354 ? 10.106 -3.724 2.305 1.00 95.44 354 LEU A C 1
ATOM 2686 O O . LEU A 1 354 ? 11.043 -4.377 1.857 1.00 95.44 354 LEU A O 1
ATOM 2690 N N . ASP A 1 355 ? 9.139 -3.255 1.533 1.00 95.12 355 ASP A N 1
ATOM 2691 C 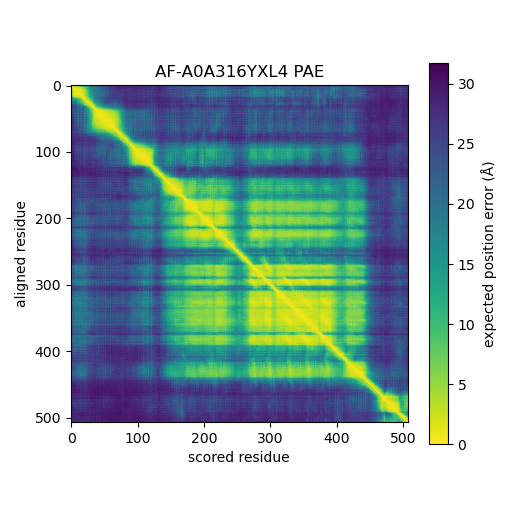CA . ASP A 1 355 ? 9.126 -3.413 0.083 1.00 95.12 355 ASP A CA 1
ATOM 2692 C C . ASP A 1 355 ? 9.257 -2.055 -0.599 1.00 95.12 355 ASP A C 1
ATOM 2694 O O . ASP A 1 355 ? 8.402 -1.186 -0.434 1.00 95.12 355 ASP A O 1
ATOM 2698 N N . LEU A 1 356 ? 10.352 -1.880 -1.337 1.00 94.81 356 LEU A N 1
ATOM 2699 C CA . LEU A 1 356 ? 10.686 -0.684 -2.106 1.00 94.81 356 LEU A CA 1
ATOM 2700 C C . LEU A 1 356 ? 10.792 -0.998 -3.605 1.00 94.81 356 LEU A C 1
ATOM 2702 O O . LEU A 1 356 ? 11.480 -0.291 -4.336 1.00 94.81 356 LEU A O 1
ATOM 2706 N N . SER A 1 357 ? 10.162 -2.079 -4.064 1.00 93.62 357 SER A N 1
ATOM 2707 C CA . SER A 1 357 ? 10.265 -2.531 -5.451 1.00 93.62 357 SER A CA 1
ATOM 2708 C C . SER A 1 357 ? 9.829 -1.437 -6.437 1.00 93.62 357 SER A C 1
ATOM 2710 O O . SER A 1 357 ? 8.847 -0.745 -6.202 1.00 93.62 357 SER A O 1
ATOM 2712 N N . HIS A 1 358 ? 10.533 -1.273 -7.556 1.00 91.12 358 HIS A N 1
ATOM 2713 C CA . HIS A 1 358 ? 10.305 -0.251 -8.592 1.00 91.12 358 HIS A CA 1
ATOM 2714 C C . HIS A 1 358 ? 10.352 1.210 -8.122 1.00 91.12 358 HIS A C 1
ATOM 2716 O O . HIS A 1 358 ? 9.884 2.097 -8.839 1.00 91.12 358 HIS A O 1
ATOM 2722 N N . CYS A 1 359 ? 10.937 1.483 -6.959 1.00 92.62 359 CYS A N 1
ATOM 2723 C CA . CYS A 1 359 ? 11.294 2.838 -6.566 1.00 92.62 359 CYS A CA 1
ATOM 2724 C C . CYS A 1 359 ? 12.557 3.273 -7.319 1.00 92.62 359 CYS A C 1
ATOM 2726 O O . CYS A 1 359 ? 13.585 2.601 -7.286 1.00 92.62 359 CYS A O 1
ATOM 2728 N N . ASP A 1 360 ? 12.487 4.400 -8.016 1.00 91.62 360 ASP A N 1
ATOM 2729 C CA . ASP A 1 360 ? 13.594 4.956 -8.801 1.00 91.62 360 ASP A CA 1
ATOM 2730 C C . ASP A 1 360 ? 14.608 5.745 -7.974 1.00 91.62 360 ASP A C 1
ATOM 2732 O O . ASP A 1 360 ? 15.772 5.831 -8.347 1.00 91.62 360 ASP A O 1
ATOM 2736 N N . TRP A 1 361 ? 14.172 6.273 -6.836 1.00 91.88 361 TRP A N 1
ATOM 2737 C CA . TRP A 1 361 ? 15.006 6.958 -5.851 1.00 91.88 361 TRP A CA 1
ATOM 2738 C C . TRP A 1 361 ? 15.825 6.010 -4.967 1.00 91.88 361 TRP A C 1
ATOM 2740 O O . TRP A 1 361 ? 16.627 6.472 -4.156 1.00 91.88 361 TRP A O 1
ATOM 2750 N N . VAL A 1 362 ? 15.593 4.698 -5.060 1.00 94.06 362 VAL A N 1
ATOM 2751 C CA . VAL A 1 362 ? 16.325 3.700 -4.279 1.00 94.06 362 VAL A CA 1
ATOM 2752 C C . VAL A 1 362 ? 17.604 3.358 -5.015 1.00 94.06 362 VAL A C 1
ATOM 2754 O O . VAL A 1 362 ? 17.551 2.819 -6.117 1.00 94.06 362 VAL A O 1
ATOM 2757 N N . ASP A 1 363 ? 18.738 3.662 -4.390 1.00 92.88 363 ASP A N 1
ATOM 2758 C CA . ASP A 1 363 ? 20.068 3.396 -4.917 1.00 92.88 363 ASP A CA 1
ATOM 2759 C C . ASP A 1 363 ? 20.917 2.540 -3.957 1.00 92.88 363 ASP A C 1
ATOM 2761 O O . ASP A 1 363 ? 20.527 2.226 -2.826 1.00 92.88 363 ASP A O 1
ATOM 2765 N N . GLY A 1 364 ? 22.099 2.125 -4.424 1.00 89.44 364 GLY A N 1
ATOM 2766 C CA . GLY A 1 364 ? 23.030 1.333 -3.617 1.00 89.44 364 GLY A CA 1
ATOM 2767 C C . GLY A 1 364 ? 23.537 2.078 -2.379 1.00 89.44 364 GLY A C 1
ATOM 2768 O O . GLY A 1 364 ? 23.749 1.453 -1.340 1.00 89.44 364 GLY A O 1
ATOM 2769 N N . THR A 1 365 ? 23.690 3.406 -2.460 1.00 88.94 365 THR A N 1
ATOM 2770 C CA . THR A 1 365 ? 24.189 4.220 -1.339 1.00 88.94 365 THR A CA 1
ATOM 2771 C C . THR A 1 365 ? 23.179 4.271 -0.199 1.00 88.94 365 THR A C 1
ATOM 2773 O O . THR A 1 365 ? 23.530 4.071 0.962 1.00 88.94 365 THR A O 1
ATOM 2776 N N . LEU A 1 366 ? 21.904 4.432 -0.532 1.00 88.69 366 LEU A N 1
ATOM 2777 C CA . LEU A 1 366 ? 20.797 4.454 0.403 1.00 88.69 366 LEU A CA 1
ATOM 2778 C C . LEU A 1 366 ? 20.608 3.098 1.086 1.00 88.69 366 LEU A C 1
ATOM 2780 O O . LEU A 1 366 ? 20.408 3.056 2.300 1.00 88.69 366 LEU A O 1
ATOM 2784 N N . VAL A 1 367 ? 20.746 1.991 0.351 1.00 88.81 367 VAL A N 1
ATOM 2785 C CA . VAL A 1 367 ? 20.723 0.649 0.953 1.00 88.81 367 VAL A CA 1
ATOM 2786 C C . VAL A 1 367 ? 21.932 0.436 1.865 1.00 88.81 367 VAL A C 1
ATOM 2788 O O . VAL A 1 367 ? 21.762 -0.049 2.981 1.00 88.81 367 VAL A O 1
ATOM 2791 N N . ALA A 1 368 ? 23.129 0.874 1.469 1.00 88.25 368 ALA A N 1
ATOM 2792 C CA . ALA A 1 368 ? 24.299 0.826 2.345 1.00 88.25 368 ALA A CA 1
ATOM 2793 C C . ALA A 1 368 ? 24.094 1.650 3.632 1.00 88.25 368 ALA A C 1
ATOM 2795 O O . ALA A 1 368 ? 24.455 1.193 4.714 1.00 88.25 368 ALA A O 1
ATOM 2796 N N . CYS A 1 369 ? 23.446 2.820 3.554 1.00 85.31 369 CYS A N 1
ATOM 2797 C CA . CYS A 1 369 ? 23.090 3.605 4.738 1.00 85.31 369 CYS A CA 1
ATOM 2798 C C . CYS A 1 369 ? 22.145 2.851 5.687 1.00 85.31 369 CYS A C 1
ATOM 2800 O O . CYS A 1 369 ? 22.323 2.942 6.901 1.00 85.31 369 CYS A O 1
ATOM 2802 N N . LEU A 1 370 ? 21.169 2.102 5.158 1.00 85.75 370 LEU A N 1
ATOM 2803 C CA . LEU A 1 370 ? 20.232 1.310 5.968 1.00 85.75 370 LEU A CA 1
ATOM 2804 C C . LEU A 1 370 ? 20.926 0.196 6.764 1.00 85.75 370 LEU A C 1
ATOM 2806 O O . LEU A 1 370 ? 20.493 -0.107 7.875 1.00 85.75 370 LEU A O 1
ATOM 2810 N N . PHE A 1 371 ? 21.986 -0.389 6.197 1.00 83.75 371 PHE A N 1
ATOM 2811 C CA . PHE A 1 371 ? 22.723 -1.523 6.768 1.00 83.75 371 PHE A CA 1
ATOM 2812 C C . PHE A 1 371 ? 24.082 -1.157 7.382 1.00 83.75 371 PHE A C 1
ATOM 2814 O O . PHE A 1 371 ? 24.838 -2.050 7.759 1.00 83.75 371 PHE A O 1
ATOM 2821 N N . SER A 1 372 ? 24.404 0.134 7.500 1.00 86.94 372 SER A N 1
ATOM 2822 C CA . SER A 1 372 ? 25.571 0.584 8.268 1.00 86.94 372 SER A CA 1
ATOM 2823 C C . SER A 1 372 ? 25.503 0.109 9.733 1.00 86.94 372 SER A C 1
ATOM 2825 O O . SER A 1 372 ? 24.441 -0.299 10.203 1.00 86.94 372 SER A O 1
ATOM 2827 N N . GLU A 1 373 ? 26.630 0.155 10.461 1.00 70.75 373 GLU A N 1
ATOM 2828 C CA . GLU A 1 373 ? 26.813 -0.427 11.814 1.00 70.75 373 GLU A CA 1
ATOM 2829 C C . GLU A 1 373 ? 25.697 -0.096 12.824 1.00 70.75 373 GLU A C 1
ATOM 2831 O O . GLU A 1 373 ? 25.450 -0.849 13.764 1.00 70.75 373 GLU A O 1
ATOM 2836 N N . HIS A 1 374 ? 24.967 0.992 12.592 1.00 76.50 374 HIS A N 1
ATOM 2837 C CA . HIS A 1 374 ? 23.776 1.372 13.334 1.00 76.50 374 HIS A CA 1
ATOM 2838 C C . HIS A 1 374 ? 22.538 1.019 12.511 1.00 76.50 374 HIS A C 1
ATOM 2840 O O . HIS A 1 374 ? 21.903 1.904 11.931 1.00 76.50 374 HIS A O 1
ATOM 2846 N N . SER A 1 375 ? 22.216 -0.278 12.432 1.00 73.50 375 SER A N 1
ATOM 2847 C CA . SER A 1 375 ? 21.052 -0.747 11.675 1.00 73.50 375 SER A CA 1
ATOM 2848 C C . SER A 1 375 ? 19.810 0.033 12.094 1.00 73.50 375 SER A C 1
ATOM 2850 O O . SER A 1 375 ? 19.317 -0.073 13.220 1.00 73.50 375 SER A O 1
ATOM 2852 N N . ALA A 1 376 ? 19.307 0.815 11.143 1.00 82.00 376 ALA A N 1
ATOM 2853 C CA . ALA A 1 376 ? 18.120 1.642 11.270 1.00 82.00 376 ALA A CA 1
ATOM 2854 C C . ALA A 1 376 ? 16.879 0.817 11.663 1.00 82.00 376 ALA A C 1
ATOM 2856 O O . ALA A 1 376 ? 15.957 1.314 12.309 1.00 82.00 376 ALA A O 1
ATOM 2857 N N . TRP A 1 377 ? 16.865 -0.466 11.306 1.00 92.38 377 TRP A N 1
ATOM 2858 C CA . TRP A 1 377 ? 15.793 -1.385 11.643 1.00 92.38 377 TRP A CA 1
ATOM 2859 C C . TRP A 1 377 ? 16.369 -2.682 12.203 1.00 92.38 377 TRP A C 1
ATOM 2861 O O . TRP A 1 377 ? 16.618 -3.624 11.447 1.00 92.38 377 TRP A O 1
ATOM 2871 N N . PRO A 1 378 ? 16.509 -2.800 13.535 1.00 91.00 378 PRO A N 1
ATOM 2872 C CA . PRO A 1 378 ? 17.115 -3.981 14.151 1.00 91.00 378 PRO A CA 1
ATOM 2873 C C . PRO A 1 378 ? 16.310 -5.269 13.916 1.00 91.00 378 PRO A C 1
ATOM 2875 O O . PRO A 1 378 ? 16.794 -6.363 14.188 1.00 91.00 378 PRO A O 1
ATOM 2878 N N . ARG A 1 379 ? 15.062 -5.152 13.445 1.00 94.25 379 ARG A N 1
ATOM 2879 C CA . ARG A 1 379 ? 14.153 -6.274 13.187 1.00 94.25 379 ARG A CA 1
ATOM 2880 C C . ARG A 1 379 ? 13.898 -6.542 11.709 1.00 94.25 379 ARG A C 1
ATOM 2882 O O . ARG A 1 379 ? 13.134 -7.461 11.425 1.00 94.25 379 ARG A O 1
ATOM 2889 N N . LEU A 1 380 ? 14.502 -5.785 10.792 1.00 94.88 380 LEU A N 1
ATOM 2890 C CA . LEU A 1 380 ? 14.253 -5.962 9.365 1.00 94.88 380 LEU A CA 1
ATOM 2891 C C . LEU A 1 380 ? 14.826 -7.303 8.898 1.00 94.88 380 LEU A C 1
ATOM 2893 O O . LEU A 1 380 ? 16.033 -7.518 8.910 1.00 94.88 380 LEU A O 1
ATOM 2897 N N . GLN A 1 381 ? 13.939 -8.211 8.502 1.00 94.94 381 GLN A N 1
ATOM 2898 C CA . GLN A 1 381 ? 14.268 -9.546 7.999 1.00 94.94 381 GLN A CA 1
ATOM 2899 C C . GLN A 1 381 ? 14.182 -9.612 6.476 1.00 94.94 381 GLN A C 1
ATOM 2901 O O . GLN A 1 381 ? 14.837 -10.443 5.853 1.00 94.94 381 GLN A O 1
ATOM 2906 N N . SER A 1 382 ? 13.338 -8.775 5.870 1.00 94.62 382 SER A N 1
ATOM 2907 C CA . SER A 1 382 ? 13.073 -8.810 4.435 1.00 94.62 382 SER A CA 1
ATOM 2908 C C . SER A 1 382 ? 13.056 -7.403 3.859 1.00 94.62 382 SER A C 1
ATOM 2910 O O . SER A 1 382 ? 12.278 -6.554 4.296 1.00 94.62 382 SER A O 1
ATOM 2912 N N . LEU A 1 383 ? 13.905 -7.180 2.858 1.00 94.44 383 LEU A N 1
ATOM 2913 C CA . LEU A 1 383 ? 13.931 -5.973 2.042 1.00 94.44 383 LEU A CA 1
ATOM 2914 C C . LEU A 1 383 ? 13.725 -6.373 0.579 1.00 94.44 383 LEU A C 1
ATOM 2916 O O . LEU A 1 383 ? 14.527 -7.130 0.033 1.00 94.44 383 LEU A O 1
ATOM 2920 N N . TYR A 1 384 ? 12.664 -5.873 -0.049 1.00 94.00 384 TYR A N 1
ATOM 2921 C CA . TYR A 1 384 ? 12.367 -6.142 -1.457 1.00 94.00 384 TYR A CA 1
ATOM 2922 C C . TYR A 1 384 ? 12.767 -4.939 -2.315 1.00 94.00 384 TYR A C 1
ATOM 2924 O O . TYR A 1 384 ? 12.333 -3.818 -2.057 1.00 94.00 384 TYR A O 1
ATOM 2932 N N . LEU A 1 385 ? 13.606 -5.185 -3.324 1.00 93.50 385 LEU A N 1
ATOM 2933 C CA . LEU A 1 385 ? 14.179 -4.177 -4.231 1.00 93.50 385 LEU A CA 1
ATOM 2934 C C . LEU A 1 385 ? 13.914 -4.525 -5.705 1.00 93.50 385 LEU A C 1
ATOM 2936 O O . LEU A 1 385 ? 14.684 -4.158 -6.593 1.00 93.50 385 LEU A O 1
ATOM 2940 N N . VAL A 1 386 ? 12.854 -5.293 -5.973 1.00 91.25 386 VAL A N 1
ATOM 2941 C CA . VAL A 1 386 ? 12.582 -5.831 -7.311 1.00 91.25 386 VAL A CA 1
ATOM 2942 C C . VAL A 1 386 ? 12.332 -4.681 -8.284 1.00 91.25 386 VAL A C 1
ATOM 2944 O O . VAL A 1 386 ? 11.552 -3.781 -8.002 1.00 91.25 386 VAL A O 1
ATOM 2947 N N . GLY A 1 387 ? 13.018 -4.676 -9.426 1.00 88.25 387 GLY A N 1
ATOM 2948 C CA . GLY A 1 387 ? 12.872 -3.647 -10.458 1.00 88.25 387 GLY A CA 1
ATOM 2949 C C . GLY A 1 387 ? 13.389 -2.244 -10.107 1.00 88.25 387 GLY A C 1
ATOM 2950 O O . GLY A 1 387 ? 13.065 -1.296 -10.825 1.00 88.25 387 GLY A O 1
ATOM 2951 N N . CYS A 1 388 ? 14.180 -2.079 -9.042 1.00 91.75 388 CYS A N 1
ATOM 2952 C CA . CYS A 1 388 ? 14.888 -0.825 -8.763 1.00 91.75 388 CYS A CA 1
ATOM 2953 C C . CYS A 1 388 ? 16.088 -0.662 -9.707 1.00 91.75 388 CYS A C 1
ATOM 2955 O O . CYS A 1 388 ? 16.975 -1.514 -9.744 1.00 91.75 388 CYS A O 1
ATOM 2957 N N . ALA A 1 389 ? 16.145 0.441 -10.458 1.00 88.88 389 ALA A N 1
ATOM 2958 C CA . ALA A 1 389 ? 17.104 0.619 -11.555 1.00 88.88 389 ALA A CA 1
ATOM 2959 C C . ALA A 1 389 ? 18.581 0.506 -11.135 1.00 88.88 389 ALA A C 1
ATOM 2961 O O . ALA A 1 389 ? 19.412 0.089 -11.930 1.00 88.88 389 ALA A O 1
ATOM 2962 N N . SER A 1 390 ? 18.918 0.837 -9.889 1.00 88.44 390 SER A N 1
ATOM 2963 C CA . SER A 1 390 ? 20.291 0.765 -9.378 1.00 88.44 390 SER A CA 1
ATOM 2964 C C . SER A 1 390 ? 20.795 -0.654 -9.103 1.00 88.44 390 SER A C 1
ATOM 2966 O O . SER A 1 390 ? 22.002 -0.851 -8.986 1.00 88.44 390 SER A O 1
ATOM 2968 N N . PHE A 1 391 ? 19.894 -1.626 -8.932 1.00 85.56 391 PHE A N 1
ATOM 2969 C CA . PHE A 1 391 ? 20.239 -3.003 -8.550 1.00 85.56 391 PHE A CA 1
ATOM 2970 C C . PHE A 1 391 ? 20.243 -3.962 -9.736 1.00 85.56 391 PHE A C 1
ATOM 2972 O O . PHE A 1 391 ? 20.849 -5.027 -9.661 1.00 85.56 391 PHE A O 1
ATOM 2979 N N . TYR A 1 392 ? 19.609 -3.573 -10.839 1.00 82.44 392 TYR A N 1
ATOM 2980 C CA . TYR A 1 392 ? 19.610 -4.338 -12.073 1.00 82.44 392 TYR A CA 1
ATOM 2981 C C . TYR A 1 392 ? 20.489 -3.620 -13.090 1.00 82.44 392 TYR A C 1
ATOM 2983 O O . TYR A 1 392 ? 20.258 -2.457 -13.410 1.00 82.44 392 TYR A O 1
ATOM 2991 N N . GLY A 1 393 ? 21.503 -4.309 -13.620 1.00 73.75 393 GLY A N 1
ATOM 2992 C CA . GLY A 1 393 ? 22.253 -3.778 -14.756 1.00 73.75 393 GLY A CA 1
ATOM 2993 C C . GLY A 1 393 ? 21.299 -3.484 -15.919 1.00 73.75 393 GLY A C 1
ATOM 2994 O O . GLY A 1 393 ? 20.362 -4.250 -16.153 1.00 73.75 393 GLY A O 1
ATOM 2995 N N . HIS A 1 394 ? 21.534 -2.395 -16.659 1.00 61.28 394 HIS A N 1
ATOM 2996 C CA . HIS A 1 394 ? 20.700 -1.995 -17.804 1.00 61.28 394 HIS A CA 1
ATOM 2997 C C . HIS A 1 394 ? 20.457 -3.141 -18.805 1.00 61.28 394 HIS A C 1
ATOM 2999 O O . HIS A 1 394 ? 19.377 -3.232 -19.384 1.00 61.28 394 HIS A O 1
ATOM 3005 N N . GLU A 1 395 ? 21.428 -4.043 -18.965 1.00 63.19 395 GLU A N 1
ATOM 3006 C CA . GLU A 1 395 ? 21.330 -5.220 -19.837 1.00 63.19 395 GLU A CA 1
ATOM 3007 C C . GLU A 1 395 ? 20.445 -6.334 -19.252 1.00 63.19 395 GLU A C 1
ATOM 3009 O O . GLU A 1 395 ? 19.731 -7.018 -19.982 1.00 63.19 395 GLU A O 1
ATOM 3014 N N . GLN A 1 396 ? 20.434 -6.489 -17.927 1.00 60.06 396 GLN A N 1
ATOM 3015 C CA . GLN A 1 396 ? 19.642 -7.509 -17.239 1.00 60.06 396 GLN A CA 1
ATOM 3016 C C . GLN A 1 396 ? 18.172 -7.114 -17.107 1.00 60.06 396 GLN A C 1
ATOM 3018 O O . GLN A 1 396 ? 17.321 -7.993 -17.161 1.00 60.06 396 GLN A O 1
ATOM 3023 N N . LEU A 1 397 ? 17.852 -5.819 -17.006 1.00 60.34 397 LEU A N 1
ATOM 3024 C CA . LEU A 1 397 ? 16.466 -5.325 -17.015 1.00 60.34 397 LEU A CA 1
ATOM 3025 C C . LEU A 1 397 ? 15.706 -5.744 -18.283 1.00 60.34 397 LEU A C 1
ATOM 3027 O O . LEU A 1 397 ? 14.541 -6.120 -18.199 1.00 60.34 397 LEU A O 1
ATOM 3031 N N . ALA A 1 398 ? 16.368 -5.738 -19.443 1.00 59.72 398 ALA A N 1
ATOM 3032 C CA . ALA A 1 398 ? 15.746 -6.136 -20.706 1.00 59.72 398 ALA A CA 1
ATOM 3033 C C . ALA A 1 398 ? 15.492 -7.653 -20.799 1.00 59.72 398 ALA A C 1
ATOM 3035 O O . ALA A 1 398 ? 14.501 -8.076 -21.390 1.00 59.72 398 ALA A O 1
ATOM 3036 N N . ALA A 1 399 ? 16.366 -8.474 -20.206 1.00 62.22 399 ALA A N 1
ATOM 3037 C CA . ALA A 1 399 ? 16.244 -9.933 -20.225 1.00 62.22 399 ALA A CA 1
ATOM 3038 C C . ALA A 1 399 ? 15.312 -10.469 -19.119 1.00 62.22 399 ALA A C 1
ATOM 3040 O O . ALA A 1 399 ? 14.528 -11.391 -19.353 1.00 62.22 399 ALA A O 1
ATOM 3041 N N . HIS A 1 400 ? 15.361 -9.875 -17.922 1.00 56.00 400 HIS A N 1
ATOM 3042 C CA . HIS A 1 400 ? 14.554 -10.290 -16.774 1.00 56.00 400 HIS A CA 1
ATOM 3043 C C . HIS A 1 400 ? 13.093 -9.856 -16.847 1.00 56.00 400 HIS A C 1
ATOM 3045 O O . HIS A 1 400 ? 12.289 -10.431 -16.126 1.00 56.00 400 HIS A O 1
ATOM 3051 N N . ASP A 1 401 ? 12.705 -8.935 -17.729 1.00 56.22 401 ASP A N 1
ATOM 3052 C CA . ASP A 1 401 ? 11.290 -8.595 -17.948 1.00 56.22 401 ASP A CA 1
ATOM 3053 C C . ASP A 1 401 ? 10.417 -9.832 -18.253 1.00 56.22 401 ASP A C 1
ATOM 3055 O O . ASP A 1 401 ? 9.230 -9.843 -17.936 1.00 56.22 401 ASP A O 1
ATOM 3059 N N . SER A 1 402 ? 11.008 -10.897 -18.806 1.00 55.34 402 SER A N 1
ATOM 3060 C CA . SER A 1 402 ? 10.298 -12.141 -19.135 1.00 55.34 402 SER A CA 1
ATOM 3061 C C . SER A 1 402 ? 10.218 -13.125 -17.956 1.00 55.34 402 SER A C 1
ATOM 3063 O O . SER A 1 402 ? 9.200 -13.782 -17.773 1.00 55.34 402 SER A O 1
ATOM 3065 N N . THR A 1 403 ? 11.274 -13.232 -17.140 1.00 51.75 403 THR A N 1
ATOM 3066 C CA . THR A 1 403 ? 11.397 -14.233 -16.054 1.00 51.75 403 THR A CA 1
ATOM 3067 C C . THR A 1 403 ? 11.069 -13.676 -14.669 1.00 51.75 403 THR A C 1
ATOM 3069 O O . THR A 1 403 ? 10.581 -14.398 -13.803 1.00 51.75 403 THR A O 1
ATOM 3072 N N . ALA A 1 404 ? 11.283 -12.378 -14.442 1.00 51.34 404 ALA A N 1
ATOM 3073 C CA . ALA A 1 404 ? 10.835 -11.688 -13.236 1.00 51.34 404 ALA A CA 1
ATOM 3074 C C . ALA A 1 404 ? 9.306 -11.606 -13.180 1.00 51.34 404 ALA A C 1
ATOM 3076 O O . ALA A 1 404 ? 8.759 -11.632 -12.083 1.00 51.34 404 ALA A O 1
ATOM 3077 N N . ALA A 1 405 ? 8.619 -11.584 -14.330 1.00 52.72 405 ALA A N 1
ATOM 3078 C CA . ALA A 1 405 ? 7.175 -11.790 -14.387 1.00 52.72 405 ALA A CA 1
ATOM 3079 C C . ALA A 1 405 ? 6.801 -13.146 -13.760 1.00 52.72 405 ALA A C 1
ATOM 3081 O O . ALA A 1 405 ? 5.954 -13.199 -12.882 1.00 52.72 405 ALA A O 1
ATOM 3082 N N . GLU A 1 406 ? 7.511 -14.221 -14.103 1.00 48.81 406 GLU A N 1
ATOM 3083 C CA . GLU A 1 406 ? 7.233 -15.576 -13.610 1.00 48.81 406 GLU A CA 1
ATOM 3084 C C . GLU A 1 406 ? 7.525 -15.755 -12.105 1.00 48.81 406 GLU A C 1
ATOM 3086 O O . GLU A 1 406 ? 6.747 -16.383 -11.386 1.00 48.81 406 GLU A O 1
ATOM 3091 N N . LEU A 1 407 ? 8.595 -15.138 -11.586 1.00 45.03 407 LEU A N 1
ATOM 3092 C CA . LEU A 1 407 ? 8.918 -15.145 -10.148 1.00 45.03 407 LEU A CA 1
ATOM 3093 C C . LEU A 1 407 ? 8.057 -14.170 -9.321 1.00 45.03 407 LEU A C 1
ATOM 3095 O O . LEU A 1 407 ? 7.784 -14.440 -8.150 1.00 45.03 407 LEU A O 1
ATOM 3099 N N . ALA A 1 408 ? 7.589 -13.062 -9.907 1.00 47.72 408 ALA A N 1
ATOM 3100 C CA . ALA A 1 408 ? 6.661 -12.131 -9.258 1.00 47.72 408 ALA A CA 1
ATOM 3101 C C . ALA A 1 408 ? 5.224 -12.681 -9.157 1.00 47.72 408 ALA A C 1
ATOM 3103 O O . ALA A 1 408 ? 4.421 -12.171 -8.372 1.00 47.72 408 ALA A O 1
ATOM 3104 N N . LEU A 1 409 ? 4.906 -13.745 -9.903 1.00 46.28 409 LEU A N 1
ATOM 3105 C CA . LEU A 1 409 ? 3.590 -14.390 -9.945 1.00 46.28 409 LEU A CA 1
ATOM 3106 C C . LEU A 1 409 ? 3.340 -15.413 -8.825 1.00 46.28 409 LEU A C 1
ATOM 3108 O O . LEU A 1 409 ? 2.251 -15.981 -8.761 1.00 46.28 409 LEU A O 1
ATOM 3112 N N . GLN A 1 410 ? 4.274 -15.622 -7.887 1.00 42.91 410 GLN A N 1
ATOM 3113 C CA . GLN A 1 410 ? 3.950 -16.262 -6.604 1.00 42.91 410 GLN A CA 1
ATOM 3114 C C . GLN A 1 410 ? 3.705 -15.200 -5.525 1.00 42.91 410 GLN A C 1
ATOM 3116 O O . GLN A 1 410 ? 4.597 -14.906 -4.724 1.00 42.91 410 GLN A O 1
ATOM 3121 N N . PRO A 1 411 ? 2.496 -14.602 -5.459 1.00 42.38 411 PRO A N 1
ATOM 3122 C CA . PRO A 1 411 ? 2.159 -13.708 -4.371 1.00 42.38 411 PRO A CA 1
ATOM 3123 C C . PRO A 1 411 ? 2.229 -14.499 -3.066 1.00 42.38 411 PRO A C 1
ATOM 3125 O O . PRO A 1 411 ? 1.548 -15.515 -2.897 1.00 42.38 411 PRO A O 1
ATOM 3128 N N . SER A 1 412 ? 3.024 -14.012 -2.113 1.00 39.19 412 SER A N 1
ATOM 3129 C CA . SER A 1 412 ? 2.868 -14.441 -0.728 1.00 39.19 412 SER A CA 1
ATOM 3130 C C . SER A 1 412 ? 1.392 -14.247 -0.349 1.00 39.19 412 SER A C 1
ATOM 3132 O O . SER A 1 412 ? 0.832 -13.177 -0.611 1.00 39.19 412 SER A O 1
ATOM 3134 N N . PRO A 1 413 ? 0.719 -15.243 0.255 1.00 44.22 413 PRO A N 1
ATOM 3135 C CA . PRO A 1 413 ? -0.725 -15.188 0.501 1.00 44.22 413 PRO A CA 1
ATOM 3136 C C . PRO A 1 413 ? -1.146 -14.025 1.414 1.00 44.22 413 PRO A C 1
ATOM 3138 O O . PRO A 1 413 ? -2.331 -13.710 1.499 1.00 44.22 413 PRO A O 1
ATOM 3141 N N . LEU A 1 414 ? -0.186 -13.388 2.088 1.00 46.53 414 LEU A N 1
ATOM 3142 C CA . LEU A 1 414 ? -0.398 -12.274 3.009 1.00 46.53 414 LEU A CA 1
ATOM 3143 C C . LEU A 1 414 ? 0.202 -10.954 2.510 1.00 46.53 414 LEU A C 1
ATOM 3145 O O . LEU A 1 414 ? -0.068 -9.914 3.104 1.00 46.53 414 LEU A O 1
ATOM 3149 N N . PHE A 1 415 ? 1.004 -10.983 1.442 1.00 53.19 415 PHE A N 1
ATOM 3150 C CA . PHE A 1 415 ? 1.753 -9.822 0.982 1.00 53.19 415 PHE A CA 1
ATOM 3151 C C . PHE A 1 415 ? 1.769 -9.759 -0.544 1.00 53.19 415 PHE A C 1
ATOM 3153 O O . PHE A 1 415 ? 2.394 -10.567 -1.227 1.00 53.19 415 PHE A O 1
ATOM 3160 N N . VAL A 1 416 ? 1.060 -8.764 -1.071 1.00 62.53 416 VAL A N 1
ATOM 3161 C CA . VAL A 1 416 ? 0.840 -8.535 -2.506 1.00 62.53 416 VAL A CA 1
ATOM 3162 C C . VAL A 1 416 ? 2.031 -7.798 -3.149 1.00 62.53 416 VAL A C 1
ATOM 3164 O O . VAL A 1 416 ? 1.971 -7.444 -4.318 1.00 62.53 416 VAL A O 1
ATOM 3167 N N . GLY A 1 417 ? 3.137 -7.606 -2.417 1.00 59.59 417 GLY A N 1
ATOM 3168 C CA . GLY A 1 417 ? 4.319 -6.844 -2.845 1.00 59.59 417 GLY A CA 1
ATOM 3169 C C . GLY A 1 417 ? 4.816 -7.151 -4.263 1.00 59.59 417 GLY A C 1
ATOM 3170 O O . GLY A 1 417 ? 4.889 -6.225 -5.063 1.00 59.59 417 GLY A O 1
ATOM 3171 N N . PRO A 1 418 ? 5.053 -8.423 -4.647 1.00 59.75 418 PRO A N 1
ATOM 3172 C CA . PRO A 1 418 ? 5.493 -8.764 -6.006 1.00 59.75 418 PRO A CA 1
ATOM 3173 C C . PRO A 1 418 ? 4.495 -8.369 -7.106 1.00 59.75 418 PRO A C 1
ATOM 3175 O O . PRO A 1 418 ? 4.877 -7.905 -8.179 1.00 59.75 418 PRO A O 1
ATOM 3178 N N . TRP A 1 419 ? 3.198 -8.484 -6.821 1.00 68.75 419 TRP A N 1
ATOM 3179 C CA . TRP A 1 419 ? 2.147 -8.048 -7.735 1.00 68.75 419 TRP A CA 1
ATOM 3180 C C . TRP A 1 419 ? 2.091 -6.508 -7.791 1.00 68.75 419 TRP A C 1
ATOM 3182 O O . TRP A 1 419 ? 2.060 -5.923 -8.872 1.00 68.75 419 TRP A O 1
ATOM 3192 N N . HIS A 1 420 ? 2.171 -5.821 -6.645 1.00 67.12 420 HIS A N 1
ATOM 3193 C CA . HIS A 1 420 ? 2.213 -4.356 -6.595 1.00 67.12 420 HIS A CA 1
ATOM 3194 C C . HIS A 1 420 ? 3.423 -3.792 -7.351 1.00 67.12 420 HIS A C 1
ATOM 3196 O O . HIS A 1 420 ? 3.292 -2.813 -8.082 1.00 67.12 420 HIS A O 1
ATOM 3202 N N . ALA A 1 421 ? 4.572 -4.450 -7.227 1.00 63.78 421 ALA A N 1
ATOM 3203 C CA . ALA A 1 421 ? 5.795 -4.154 -7.949 1.00 63.78 421 ALA A CA 1
ATOM 3204 C C . ALA A 1 421 ? 5.563 -4.185 -9.473 1.00 63.78 421 ALA A C 1
ATOM 3206 O O . ALA A 1 421 ? 5.696 -3.160 -10.151 1.00 63.78 421 ALA A O 1
ATOM 3207 N N . HIS A 1 422 ? 5.086 -5.320 -9.994 1.00 69.19 422 HIS A N 1
ATOM 3208 C CA . HIS A 1 422 ? 4.783 -5.493 -11.417 1.00 69.19 422 HIS A CA 1
ATOM 3209 C C . HIS A 1 422 ? 3.800 -4.433 -11.948 1.00 69.19 422 HIS A C 1
ATOM 3211 O O . HIS A 1 422 ? 4.012 -3.820 -12.999 1.00 69.19 422 HIS A O 1
ATOM 3217 N N . HIS A 1 423 ? 2.732 -4.148 -11.202 1.00 68.88 423 HIS A N 1
ATOM 3218 C CA . HIS A 1 423 ? 1.720 -3.191 -11.645 1.00 68.88 423 HIS A CA 1
ATOM 3219 C C . HIS A 1 423 ? 2.155 -1.731 -11.524 1.00 68.88 423 HIS A C 1
ATOM 3221 O O . HIS A 1 423 ? 1.773 -0.910 -12.368 1.00 68.88 423 HIS A O 1
ATOM 3227 N N . ALA A 1 424 ? 2.993 -1.392 -10.546 1.00 66.69 424 ALA A N 1
ATOM 3228 C CA . ALA A 1 424 ? 3.632 -0.087 -10.492 1.00 66.69 424 ALA A CA 1
ATOM 3229 C C . ALA A 1 424 ? 4.555 0.126 -11.700 1.00 66.69 424 ALA A C 1
ATOM 3231 O O . ALA A 1 424 ? 4.491 1.178 -12.343 1.00 66.69 424 ALA A O 1
ATOM 3232 N N . ALA A 1 425 ? 5.325 -0.898 -12.085 1.00 70.25 425 ALA A N 1
ATOM 3233 C CA . ALA A 1 425 ? 6.155 -0.871 -13.287 1.00 70.25 425 ALA A CA 1
ATOM 3234 C C . ALA A 1 425 ? 5.320 -0.610 -14.551 1.00 70.25 425 ALA A C 1
ATOM 3236 O O . ALA A 1 425 ? 5.636 0.283 -15.341 1.00 70.25 425 ALA A O 1
ATOM 3237 N N . ASN A 1 426 ? 4.207 -1.331 -14.716 1.00 71.31 426 ASN A N 1
ATOM 3238 C CA . ASN A 1 426 ? 3.301 -1.167 -15.855 1.00 71.31 426 ASN A CA 1
ATOM 3239 C C . ASN A 1 426 ? 2.631 0.212 -15.885 1.00 71.31 426 ASN A C 1
ATOM 3241 O O . ASN A 1 426 ? 2.512 0.833 -16.947 1.00 71.31 426 ASN A O 1
ATOM 3245 N N . SER A 1 427 ? 2.236 0.725 -14.720 1.00 70.62 427 SER A N 1
ATOM 3246 C CA . SER A 1 427 ? 1.668 2.069 -14.580 1.00 70.62 427 SER A CA 1
ATOM 3247 C C . SER A 1 427 ? 2.675 3.135 -15.011 1.00 70.62 427 SER A C 1
ATOM 3249 O O . SER A 1 427 ? 2.335 4.038 -15.781 1.00 70.62 427 SER A O 1
ATOM 3251 N N . ARG A 1 428 ? 3.940 2.985 -14.605 1.00 71.06 428 ARG A N 1
ATOM 3252 C CA . ARG A 1 428 ? 5.042 3.867 -15.003 1.00 71.06 428 ARG A CA 1
ATOM 3253 C C . ARG A 1 428 ? 5.327 3.797 -16.503 1.00 71.06 428 ARG A C 1
ATOM 3255 O O . ARG A 1 428 ? 5.384 4.843 -17.148 1.00 71.06 428 ARG A O 1
ATOM 3262 N N . ARG A 1 429 ? 5.405 2.595 -17.091 1.00 75.88 429 ARG A N 1
ATOM 3263 C CA . ARG A 1 429 ? 5.584 2.406 -18.547 1.00 75.88 429 ARG A CA 1
ATOM 3264 C C . ARG A 1 429 ? 4.491 3.105 -19.347 1.00 75.88 429 ARG A C 1
ATOM 3266 O O . ARG A 1 429 ? 4.786 3.797 -20.315 1.00 75.88 429 ARG A O 1
ATOM 3273 N N . ARG A 1 430 ? 3.229 2.993 -18.921 1.00 75.88 430 ARG A N 1
ATOM 3274 C CA . ARG A 1 430 ? 2.106 3.687 -19.575 1.00 75.88 430 ARG A CA 1
ATOM 3275 C C . ARG A 1 430 ? 2.238 5.205 -19.495 1.00 75.88 430 ARG A C 1
ATOM 3277 O O . ARG A 1 430 ? 1.923 5.882 -20.470 1.00 75.88 430 ARG A O 1
ATOM 3284 N N . ARG A 1 431 ? 2.697 5.748 -18.364 1.00 73.38 431 ARG A N 1
ATOM 3285 C CA . ARG A 1 431 ? 2.942 7.193 -18.219 1.00 73.38 431 ARG A CA 1
ATOM 3286 C C . ARG A 1 431 ? 4.076 7.658 -19.129 1.00 73.38 431 ARG A C 1
ATOM 3288 O O . ARG A 1 431 ? 3.884 8.628 -19.850 1.00 73.38 431 ARG A O 1
ATOM 3295 N N . GLN A 1 432 ? 5.193 6.932 -19.161 1.00 79.31 432 GLN A N 1
ATOM 3296 C CA . GLN A 1 432 ? 6.319 7.226 -20.054 1.00 79.31 432 GLN A CA 1
ATOM 3297 C C . GLN A 1 432 ? 5.928 7.120 -21.535 1.00 79.31 432 GLN A C 1
ATOM 3299 O O . GLN A 1 432 ? 6.319 7.954 -22.346 1.00 79.31 432 GLN A O 1
ATOM 3304 N N . ALA A 1 433 ? 5.110 6.130 -21.900 1.00 79.81 433 ALA A N 1
ATOM 3305 C CA . ALA A 1 433 ? 4.580 6.005 -23.254 1.00 79.81 433 ALA A CA 1
ATOM 3306 C C . ALA A 1 433 ? 3.661 7.185 -23.616 1.00 79.81 433 ALA A C 1
ATOM 3308 O O . ALA A 1 433 ? 3.779 7.733 -24.709 1.00 79.81 433 ALA A O 1
ATOM 3309 N N . LYS A 1 434 ? 2.787 7.617 -22.692 1.00 82.50 434 LYS A N 1
ATOM 3310 C CA . LYS A 1 434 ? 1.925 8.796 -22.880 1.00 82.50 434 LYS A CA 1
ATOM 3311 C C . LYS A 1 434 ? 2.727 10.092 -22.995 1.00 82.50 434 LYS A C 1
ATOM 3313 O O . LYS A 1 434 ? 2.448 10.872 -23.897 1.00 82.50 434 LYS A O 1
ATOM 3318 N N . SER A 1 435 ? 3.723 10.315 -22.134 1.00 82.69 435 SER A N 1
ATOM 3319 C CA . SER A 1 435 ? 4.560 11.519 -22.198 1.00 82.69 435 SER A CA 1
ATOM 3320 C C . SER A 1 435 ? 5.392 11.559 -23.479 1.00 82.69 435 SER A C 1
ATOM 3322 O O . SER A 1 435 ? 5.484 12.606 -24.112 1.00 82.69 435 SER A O 1
ATOM 3324 N N . ARG A 1 436 ? 5.923 10.412 -23.927 1.00 83.88 436 ARG A N 1
ATOM 3325 C CA . ARG A 1 436 ? 6.626 10.298 -25.212 1.00 83.88 436 ARG A CA 1
ATOM 3326 C C . ARG A 1 436 ? 5.700 10.559 -26.400 1.00 83.88 436 ARG A C 1
ATOM 3328 O O . ARG A 1 436 ? 6.095 11.273 -27.313 1.00 83.88 436 ARG A O 1
ATOM 3335 N N . ALA A 1 437 ? 4.478 10.026 -26.380 1.00 84.50 437 ALA A N 1
ATOM 3336 C CA . ALA A 1 437 ? 3.481 10.299 -27.414 1.00 84.50 437 ALA A CA 1
ATOM 3337 C C . ALA A 1 437 ? 3.080 11.785 -27.446 1.00 84.50 437 ALA A C 1
ATOM 3339 O O . ALA A 1 437 ? 2.969 12.361 -28.522 1.00 84.50 437 ALA A O 1
ATOM 3340 N N . GLN A 1 438 ? 2.931 12.426 -26.281 1.00 85.69 438 GLN A N 1
ATOM 3341 C CA . GLN A 1 438 ? 2.633 13.856 -26.181 1.00 85.69 438 GLN A CA 1
ATOM 3342 C C . GLN A 1 438 ? 3.791 14.719 -26.701 1.00 85.69 438 GLN A C 1
ATOM 3344 O O . GLN A 1 438 ? 3.552 15.635 -27.479 1.00 85.69 438 GLN A O 1
ATOM 3349 N N . ALA A 1 439 ? 5.039 14.387 -26.354 1.00 84.75 439 ALA A N 1
ATOM 3350 C CA . ALA A 1 439 ? 6.226 15.084 -26.855 1.00 84.75 439 ALA A CA 1
ATOM 3351 C C . ALA A 1 439 ? 6.423 14.929 -28.376 1.00 84.75 439 ALA A C 1
ATOM 3353 O O . ALA A 1 439 ? 7.001 15.801 -29.015 1.00 84.75 439 ALA A O 1
ATOM 3354 N N . GLN A 1 440 ? 5.947 13.827 -28.965 1.00 84.56 440 GLN A N 1
ATOM 3355 C CA . GLN A 1 440 ? 5.988 13.595 -30.414 1.00 84.56 440 GLN A CA 1
ATOM 3356 C C . GLN A 1 440 ? 4.802 14.231 -31.162 1.00 84.56 440 GLN A C 1
ATOM 3358 O O . GLN A 1 440 ? 4.917 14.509 -32.353 1.00 84.56 440 GLN A O 1
ATOM 3363 N N . GLY A 1 441 ? 3.670 14.462 -30.488 1.00 75.88 441 GLY A N 1
ATOM 3364 C CA . GLY A 1 441 ? 2.439 14.985 -31.089 1.00 75.88 441 GLY A CA 1
ATOM 3365 C C . GLY A 1 441 ? 2.385 16.507 -31.251 1.00 75.88 441 GLY A C 1
ATOM 3366 O O . GLY A 1 441 ? 1.627 16.991 -32.082 1.00 75.88 441 GLY A O 1
ATOM 3367 N N . THR A 1 442 ? 3.200 17.274 -30.523 1.00 59.31 442 THR A N 1
ATOM 3368 C CA . THR A 1 442 ? 3.197 18.752 -30.571 1.00 59.31 442 THR A CA 1
ATOM 3369 C C . THR A 1 442 ? 4.077 19.346 -31.681 1.00 59.31 442 THR A C 1
ATOM 3371 O O . THR A 1 442 ? 4.383 20.531 -31.651 1.00 59.31 442 THR A O 1
ATOM 3374 N N . GLY A 1 443 ? 4.522 18.536 -32.648 1.00 59.78 443 GLY A N 1
ATOM 3375 C CA . GLY A 1 443 ? 5.406 18.963 -33.742 1.00 59.78 443 GLY A CA 1
ATOM 3376 C C . GLY A 1 443 ? 4.709 19.405 -35.036 1.00 59.78 443 GLY A C 1
ATOM 3377 O O . GLY A 1 443 ? 5.401 19.668 -36.014 1.00 59.78 443 GLY A O 1
ATOM 3378 N N . TRP A 1 444 ? 3.373 19.462 -35.070 1.00 58.34 444 TRP A N 1
ATOM 3379 C CA . TRP A 1 444 ? 2.595 19.778 -36.275 1.00 58.34 444 TRP A CA 1
ATOM 3380 C C . TRP A 1 444 ? 1.580 20.904 -36.034 1.00 58.34 444 TRP A C 1
ATOM 3382 O O . TRP A 1 444 ? 0.395 20.706 -36.260 1.00 58.34 444 TRP A O 1
ATOM 3392 N N . GLU A 1 445 ? 2.024 22.083 -35.598 1.00 52.28 445 GLU A N 1
ATOM 3393 C CA . GLU A 1 445 ? 1.268 23.320 -35.840 1.00 52.28 445 GLU A CA 1
ATOM 3394 C C . GLU A 1 445 ? 2.198 24.431 -36.347 1.00 52.28 445 GLU A C 1
ATOM 3396 O O . GLU A 1 445 ? 3.136 24.861 -35.681 1.00 52.28 445 GLU A O 1
ATOM 3401 N N . GLU A 1 446 ? 1.924 24.786 -37.603 1.00 51.56 446 GLU A N 1
ATOM 3402 C CA . GLU A 1 446 ? 1.934 26.120 -38.207 1.00 51.56 446 GLU A CA 1
ATOM 3403 C C . GLU A 1 446 ? 3.177 26.995 -38.001 1.00 51.56 446 GLU A C 1
ATOM 3405 O O . GLU A 1 446 ? 3.310 27.781 -37.065 1.00 51.56 446 GLU A O 1
ATOM 3410 N N . GLY A 1 447 ? 4.064 26.931 -38.999 1.00 50.59 447 GLY A N 1
ATOM 3411 C CA . GLY A 1 447 ? 5.035 27.991 -39.232 1.00 50.59 447 GLY A CA 1
ATOM 3412 C C . GLY A 1 447 ? 4.326 29.339 -39.449 1.00 50.59 447 GLY A C 1
ATOM 3413 O O . GLY A 1 447 ? 3.314 29.389 -40.154 1.00 50.59 447 GLY A O 1
ATOM 3414 N N . PRO A 1 448 ? 4.845 30.441 -38.879 1.00 55.75 448 PRO A N 1
ATOM 3415 C CA . PRO A 1 448 ? 4.269 31.758 -39.081 1.00 55.75 448 PRO A CA 1
ATOM 3416 C C . PRO A 1 448 ? 4.437 32.167 -40.544 1.00 55.75 448 PRO A C 1
ATOM 3418 O O . PRO A 1 448 ? 5.540 32.146 -41.095 1.00 55.75 448 PRO A O 1
ATOM 3421 N N . GLY A 1 449 ? 3.322 32.542 -41.166 1.00 50.00 449 GLY A N 1
ATOM 3422 C CA . GLY A 1 449 ? 3.290 33.070 -42.519 1.00 50.00 449 GLY A CA 1
ATOM 3423 C C . GLY A 1 449 ? 4.196 34.290 -42.665 1.00 50.00 449 GLY A C 1
ATOM 3424 O O . GLY A 1 449 ? 3.953 35.337 -42.070 1.00 50.00 449 GLY A O 1
ATOM 3425 N N . SER A 1 450 ? 5.212 34.165 -43.514 1.00 43.91 450 SER A N 1
ATOM 3426 C CA . SER A 1 450 ? 5.863 35.295 -44.160 1.00 43.91 450 SER A CA 1
ATOM 3427 C C . SER A 1 450 ? 5.194 35.525 -45.513 1.00 43.91 450 SER A C 1
ATOM 3429 O O . SER A 1 450 ? 5.301 34.746 -46.459 1.00 43.91 450 SER A O 1
ATOM 3431 N N . SER A 1 451 ? 4.462 36.628 -45.591 1.00 57.78 451 SER A N 1
ATOM 3432 C CA . SER A 1 451 ? 4.012 37.222 -46.837 1.00 57.78 451 SER A CA 1
ATOM 3433 C C . SER A 1 451 ? 5.214 37.745 -47.625 1.00 57.78 451 SER A C 1
ATOM 3435 O O . SER A 1 451 ? 5.800 38.756 -47.242 1.00 57.78 451 SER A O 1
ATOM 3437 N N . SER A 1 452 ? 5.533 37.131 -48.760 1.00 45.50 452 SER A N 1
ATOM 3438 C CA . SER A 1 452 ? 5.915 37.885 -49.956 1.00 45.50 452 SER A CA 1
ATOM 3439 C C . SER A 1 452 ? 5.801 37.029 -51.214 1.00 45.50 452 SER A C 1
ATOM 3441 O O . SER A 1 452 ? 6.304 35.919 -51.346 1.00 45.50 452 SER A O 1
ATOM 3443 N N . SER A 1 453 ? 5.052 37.602 -52.139 1.00 51.84 453 SER A N 1
ATOM 3444 C CA . SER A 1 453 ? 4.757 37.175 -53.493 1.00 51.84 453 SER A CA 1
ATOM 3445 C C . SER A 1 453 ? 6.005 36.952 -54.345 1.00 51.84 453 SER A C 1
ATOM 3447 O O . SER A 1 453 ? 6.816 37.863 -54.513 1.00 51.84 453 SER A O 1
ATOM 3449 N N . SER A 1 454 ? 6.086 35.809 -55.023 1.00 41.12 454 SER A N 1
ATOM 3450 C CA . SER A 1 454 ? 6.603 35.768 -56.395 1.00 41.12 454 SER A CA 1
ATOM 3451 C C . SER A 1 454 ? 6.017 34.575 -57.143 1.00 41.12 454 SER A C 1
ATOM 3453 O O . SER A 1 454 ? 6.154 33.413 -56.775 1.00 41.12 454 SER A O 1
ATOM 3455 N N . SER A 1 455 ? 5.317 34.924 -58.209 1.00 55.00 455 SER A N 1
ATOM 3456 C CA . SER A 1 455 ? 4.761 34.085 -59.255 1.00 55.00 455 SER A CA 1
ATOM 3457 C C . SER A 1 455 ? 5.761 33.074 -59.817 1.00 55.00 455 SER A C 1
ATOM 3459 O O . SER A 1 455 ? 6.764 33.462 -60.412 1.00 55.00 455 SER A O 1
ATOM 3461 N N . SER A 1 456 ? 5.423 31.789 -59.753 1.00 38.56 456 SER A N 1
ATOM 3462 C CA . SER A 1 456 ? 5.779 30.840 -60.810 1.00 38.56 456 SER A CA 1
ATOM 3463 C C . SER A 1 456 ? 4.783 29.682 -60.833 1.00 38.56 456 SER A C 1
ATOM 3465 O O . SER A 1 456 ? 4.655 28.884 -59.908 1.00 38.56 456 SER A O 1
ATOM 3467 N N . SER A 1 457 ? 4.030 29.637 -61.925 1.00 50.97 457 SER A N 1
ATOM 3468 C CA . SER A 1 457 ? 3.122 28.563 -62.289 1.00 50.97 457 SER A CA 1
ATOM 3469 C C . SER A 1 457 ? 3.901 27.256 -62.425 1.00 50.97 457 SER A C 1
ATOM 3471 O O . SER A 1 457 ? 4.611 27.054 -63.406 1.00 50.97 457 SER A O 1
ATOM 3473 N N . SER A 1 458 ? 3.744 26.341 -61.472 1.00 39.66 458 SER A N 1
ATOM 3474 C CA . SER A 1 458 ? 4.108 24.939 -61.662 1.00 39.66 458 SER A CA 1
ATOM 3475 C C . SER A 1 458 ? 2.919 24.067 -61.274 1.00 39.66 458 SER A C 1
ATOM 3477 O O . SER A 1 458 ? 2.377 24.135 -60.174 1.00 39.66 458 SER A O 1
ATOM 3479 N N . ARG A 1 459 ? 2.442 23.309 -62.262 1.00 44.88 459 ARG A N 1
ATOM 3480 C CA . ARG A 1 459 ? 1.373 22.322 -62.128 1.00 44.88 459 ARG A CA 1
ATOM 3481 C C . ARG A 1 459 ? 1.773 21.291 -61.073 1.00 44.88 459 ARG A C 1
ATOM 3483 O O . ARG A 1 459 ? 2.718 20.537 -61.292 1.00 44.88 459 ARG A O 1
ATOM 3490 N N . SER A 1 460 ? 1.015 21.215 -59.986 1.00 36.00 460 SER A N 1
ATOM 3491 C CA . SER A 1 460 ? 1.058 20.080 -59.065 1.00 36.00 460 SER A CA 1
ATOM 3492 C C . SER A 1 460 ? 0.687 18.794 -59.815 1.00 36.00 460 SER A C 1
ATOM 3494 O O . SER A 1 460 ? -0.370 18.756 -60.454 1.00 36.00 460 SER A O 1
ATOM 3496 N N . PRO A 1 461 ? 1.497 17.725 -59.754 1.00 41.22 461 PRO A N 1
ATOM 3497 C CA . PRO A 1 461 ? 1.030 16.410 -60.146 1.00 41.22 461 PRO A CA 1
ATOM 3498 C C . PRO A 1 461 ? 0.066 15.910 -59.067 1.00 41.22 461 PRO A C 1
ATOM 3500 O O . PRO A 1 461 ? 0.348 15.993 -57.871 1.00 41.22 461 PRO A O 1
ATOM 3503 N N . ALA A 1 462 ? -1.087 15.401 -59.498 1.00 39.81 462 ALA A N 1
ATOM 3504 C CA . ALA A 1 462 ? -2.000 14.667 -58.638 1.00 39.81 462 ALA A CA 1
ATOM 3505 C C . ALA A 1 462 ? -1.220 13.587 -57.874 1.00 39.81 462 ALA A C 1
ATOM 3507 O O . ALA A 1 462 ? -0.442 12.835 -58.471 1.00 39.81 462 ALA A O 1
ATOM 3508 N N . SER A 1 463 ? -1.424 13.520 -56.560 1.00 40.47 463 SER A N 1
ATOM 3509 C CA . SER A 1 463 ? -0.918 12.459 -55.699 1.00 40.47 463 SER A CA 1
ATOM 3510 C C . SER A 1 463 ? -1.543 11.127 -56.120 1.00 40.47 463 SER A C 1
ATOM 3512 O O . SER A 1 463 ? -2.551 10.668 -55.592 1.00 40.47 463 SER A O 1
ATOM 3514 N N . SER A 1 464 ? -0.928 10.493 -57.115 1.00 41.09 464 SER A N 1
ATOM 3515 C CA . SER A 1 464 ? -1.133 9.090 -57.438 1.00 41.09 464 SER A CA 1
ATOM 3516 C C . SER A 1 464 ? -0.723 8.282 -56.211 1.00 41.09 464 SER A C 1
ATOM 3518 O O . SER A 1 464 ? 0.463 8.041 -55.984 1.00 41.09 464 SER A O 1
ATOM 3520 N N . SER A 1 465 ? -1.704 7.873 -55.406 1.00 49.91 465 SER A N 1
ATOM 3521 C CA . SER A 1 465 ? -1.531 6.850 -54.383 1.00 49.91 465 SER A CA 1
ATOM 3522 C C . SER A 1 465 ? -1.034 5.582 -55.076 1.00 49.91 465 SER A C 1
ATOM 3524 O O . SER A 1 465 ? -1.811 4.852 -55.697 1.00 49.91 465 SER A O 1
ATOM 3526 N N . TYR A 1 466 ? 0.274 5.338 -55.038 1.00 45.97 466 TYR A N 1
ATOM 3527 C CA . TYR A 1 466 ? 0.830 4.094 -55.545 1.00 45.97 466 TYR A CA 1
ATOM 3528 C C . TYR A 1 466 ? 0.252 2.949 -54.704 1.00 45.97 466 TYR A C 1
ATOM 3530 O O . TYR A 1 466 ? 0.414 2.955 -53.483 1.00 45.97 466 TYR A O 1
ATOM 3538 N N . PRO A 1 467 ? -0.448 1.979 -55.309 1.00 53.62 467 PRO A N 1
ATOM 3539 C CA . PRO A 1 467 ? -1.010 0.870 -54.557 1.00 53.62 467 PRO A CA 1
ATOM 3540 C C . PRO A 1 467 ? 0.117 0.017 -53.987 1.00 53.62 467 PRO A C 1
ATOM 3542 O O . PRO A 1 467 ? 1.025 -0.417 -54.703 1.00 53.62 467 PRO A O 1
ATOM 3545 N N . THR A 1 468 ? 0.033 -0.218 -52.685 1.00 70.38 468 THR A N 1
ATOM 3546 C CA . THR A 1 468 ? 0.965 -1.018 -51.903 1.00 70.38 468 THR A CA 1
ATOM 3547 C C . THR A 1 468 ? 0.972 -2.450 -52.441 1.00 70.38 468 THR A C 1
ATOM 3549 O O . THR A 1 468 ? -0.035 -3.160 -52.403 1.00 70.38 468 THR A O 1
ATOM 3552 N N . ARG A 1 469 ? 2.110 -2.890 -52.984 1.00 76.00 469 ARG A N 1
ATOM 3553 C CA . ARG A 1 469 ? 2.313 -4.293 -53.368 1.00 76.00 469 ARG A CA 1
ATOM 3554 C C . ARG A 1 469 ? 2.760 -5.093 -52.147 1.00 76.00 469 ARG A C 1
ATOM 3556 O O . ARG A 1 469 ? 3.541 -4.599 -51.338 1.00 76.00 469 ARG A O 1
ATOM 3563 N N . CYS A 1 470 ? 2.260 -6.316 -52.005 1.00 72.00 470 CYS A N 1
ATOM 3564 C CA . CYS A 1 470 ? 2.740 -7.248 -50.985 1.00 72.00 470 CYS A CA 1
ATOM 3565 C C . CYS A 1 470 ? 4.221 -7.570 -51.250 1.00 72.00 470 CYS A C 1
ATOM 3567 O O . CYS A 1 470 ? 4.574 -7.937 -52.369 1.00 72.00 470 CYS A O 1
ATOM 3569 N N . THR A 1 471 ? 5.088 -7.448 -50.243 1.00 64.44 471 THR A N 1
ATOM 3570 C CA . THR A 1 471 ? 6.537 -7.699 -50.378 1.00 64.44 471 THR A CA 1
ATOM 3571 C C . THR A 1 471 ? 6.880 -9.173 -50.588 1.00 64.44 471 THR A C 1
ATOM 3573 O O . THR A 1 471 ? 7.952 -9.474 -51.098 1.00 64.44 471 THR A O 1
ATOM 3576 N N . VAL A 1 472 ? 5.968 -10.084 -50.233 1.00 67.75 472 VAL A N 1
ATOM 3577 C CA . VAL A 1 472 ? 6.155 -11.536 -50.370 1.00 67.75 472 VAL A CA 1
ATOM 3578 C C . VAL A 1 472 ? 5.640 -12.044 -51.718 1.00 67.75 472 VAL A C 1
ATOM 3580 O O . VAL A 1 472 ? 6.309 -12.836 -52.370 1.00 67.75 472 VAL A O 1
ATOM 3583 N N . THR A 1 473 ? 4.469 -11.580 -52.169 1.00 78.69 473 THR A N 1
ATOM 3584 C CA . THR A 1 473 ? 3.830 -12.092 -53.399 1.00 78.69 473 THR A CA 1
ATOM 3585 C C . THR A 1 473 ? 3.958 -11.159 -54.604 1.00 78.69 473 THR A C 1
ATOM 3587 O O . THR A 1 473 ? 3.628 -11.550 -55.721 1.00 78.69 473 THR A O 1
ATOM 3590 N N . GLY A 1 474 ? 4.380 -9.904 -54.414 1.00 82.69 474 GLY A N 1
ATOM 3591 C CA . GLY A 1 474 ? 4.514 -8.895 -55.474 1.00 82.69 474 GLY A CA 1
ATOM 3592 C C . GLY A 1 474 ? 3.192 -8.396 -56.084 1.00 82.69 474 GLY A C 1
ATOM 3593 O O . GLY A 1 474 ? 3.206 -7.487 -56.926 1.00 82.69 474 GLY A O 1
ATOM 3594 N N . LYS A 1 475 ? 2.047 -8.959 -55.668 1.00 83.88 475 LYS A N 1
ATOM 3595 C CA . LYS A 1 475 ? 0.704 -8.591 -56.141 1.00 83.88 475 LYS A CA 1
ATOM 3596 C C . LYS A 1 475 ? 0.249 -7.264 -55.526 1.00 83.88 475 LYS A C 1
ATOM 3598 O O . LYS A 1 475 ? 0.620 -6.926 -54.399 1.00 83.88 475 LYS A O 1
ATOM 3603 N N . ARG A 1 476 ? -0.558 -6.499 -56.274 1.00 80.19 476 ARG A N 1
ATOM 3604 C CA . ARG A 1 476 ? -1.246 -5.305 -55.751 1.00 80.19 476 ARG A CA 1
ATOM 3605 C C . ARG A 1 476 ? -2.296 -5.755 -54.738 1.00 80.19 476 ARG A C 1
ATOM 3607 O O . ARG A 1 476 ? -3.109 -6.613 -55.062 1.00 80.19 476 ARG A O 1
ATOM 3614 N N . VAL A 1 477 ? -2.266 -5.163 -53.550 1.00 82.00 477 VAL A N 1
ATOM 3615 C CA . VAL A 1 477 ? -3.238 -5.417 -52.485 1.00 82.00 477 VAL A CA 1
ATOM 3616 C C . VAL A 1 477 ? -4.037 -4.137 -52.278 1.00 82.00 477 VAL A C 1
ATOM 3618 O O . VAL A 1 477 ? -3.459 -3.051 -52.200 1.00 82.00 477 VAL A O 1
ATOM 3621 N N . GLU A 1 478 ? -5.363 -4.244 -52.232 1.00 81.81 478 GLU A N 1
ATOM 3622 C CA . GLU A 1 478 ? -6.211 -3.081 -51.977 1.00 81.81 478 GLU A CA 1
ATOM 3623 C C . GLU A 1 478 ? -6.009 -2.562 -50.548 1.00 81.81 478 GLU A C 1
ATOM 3625 O O . GLU A 1 478 ? -5.774 -3.334 -49.616 1.00 81.81 478 GLU A O 1
ATOM 3630 N N . ALA A 1 479 ? -6.115 -1.244 -50.355 1.00 74.62 479 ALA A N 1
ATOM 3631 C CA . ALA A 1 479 ? -5.799 -0.589 -49.082 1.00 74.62 479 ALA A CA 1
ATOM 3632 C C . ALA A 1 479 ? -6.552 -1.204 -47.883 1.00 74.62 479 ALA A C 1
ATOM 3634 O O . ALA A 1 479 ? -5.958 -1.430 -46.829 1.00 74.62 479 ALA A O 1
ATOM 3635 N N . HIS A 1 480 ? -7.821 -1.573 -48.076 1.00 74.88 480 HIS A N 1
ATOM 3636 C CA . HIS A 1 480 ? -8.659 -2.167 -47.033 1.00 74.88 480 HIS A CA 1
ATOM 3637 C C . HIS A 1 480 ? -8.195 -3.577 -46.608 1.00 74.88 480 HIS A C 1
ATOM 3639 O O . HIS A 1 480 ? -8.356 -3.969 -45.452 1.00 74.88 480 HIS A O 1
ATOM 3645 N N . GLN A 1 481 ? -7.587 -4.348 -47.515 1.00 77.31 481 GLN A N 1
ATOM 3646 C CA . GLN A 1 481 ? -7.047 -5.680 -47.212 1.00 77.31 481 GLN A CA 1
ATOM 3647 C C . GLN A 1 481 ? -5.754 -5.575 -46.402 1.00 77.31 481 GLN A C 1
ATOM 3649 O O . GLN A 1 481 ? -5.523 -6.372 -45.494 1.00 77.31 481 GLN A O 1
ATOM 3654 N N . TRP A 1 482 ? -4.952 -4.545 -46.678 1.00 76.00 482 TRP A N 1
ATOM 3655 C CA . TRP A 1 482 ? -3.775 -4.201 -45.884 1.00 76.00 482 TRP A CA 1
ATOM 3656 C C . TRP A 1 482 ? -4.143 -3.801 -44.454 1.00 76.00 482 TRP A C 1
ATOM 3658 O O . TRP A 1 482 ? -3.499 -4.223 -43.494 1.00 76.00 482 TRP A O 1
ATOM 3668 N N . GLU A 1 483 ? -5.197 -3.006 -44.304 1.00 68.75 483 GLU A N 1
ATOM 3669 C CA . GLU A 1 483 ? -5.680 -2.549 -43.003 1.00 68.75 483 GLU A CA 1
ATOM 3670 C C . GLU A 1 483 ? -6.279 -3.704 -42.186 1.00 68.75 483 GLU A C 1
ATOM 3672 O O . GLU A 1 483 ? -5.976 -3.862 -41.001 1.00 68.75 483 GLU A O 1
ATOM 3677 N N . ARG A 1 484 ? -7.018 -4.604 -42.849 1.00 70.75 484 ARG A N 1
ATOM 3678 C CA . ARG A 1 484 ? -7.525 -5.847 -42.252 1.00 70.75 484 ARG A CA 1
ATOM 3679 C C . ARG A 1 484 ? -6.398 -6.797 -41.834 1.00 70.75 484 ARG A C 1
ATOM 3681 O O . ARG A 1 484 ? -6.473 -7.367 -40.750 1.00 70.75 484 ARG A O 1
ATOM 3688 N N . ALA A 1 485 ? -5.347 -6.941 -42.643 1.00 66.50 485 ALA A N 1
ATOM 3689 C CA . ALA A 1 485 ? -4.181 -7.755 -42.299 1.00 66.50 485 ALA A CA 1
ATOM 3690 C C . ALA A 1 485 ? -3.430 -7.194 -41.079 1.00 66.50 485 ALA A C 1
ATOM 3692 O O . ALA A 1 485 ? -3.110 -7.959 -40.176 1.00 66.50 485 ALA A O 1
ATOM 3693 N N . ARG A 1 486 ? -3.235 -5.868 -40.981 1.00 66.75 486 ARG A N 1
ATOM 3694 C CA . ARG A 1 486 ? -2.648 -5.238 -39.777 1.00 66.75 486 ARG A CA 1
ATOM 3695 C C . ARG A 1 486 ? -3.497 -5.458 -38.531 1.00 66.75 486 ARG A C 1
ATOM 3697 O O . ARG A 1 486 ? -2.951 -5.720 -37.464 1.00 66.75 486 ARG A O 1
ATOM 3704 N N . ALA A 1 487 ? -4.819 -5.354 -38.659 1.00 64.50 487 ALA A N 1
ATOM 3705 C CA . ALA A 1 487 ? -5.727 -5.601 -37.545 1.00 64.50 487 ALA A CA 1
ATOM 3706 C C . ALA A 1 487 ? -5.662 -7.064 -37.076 1.00 64.50 487 ALA A C 1
ATOM 3708 O O . ALA A 1 487 ? -5.668 -7.318 -35.876 1.00 64.50 487 ALA A O 1
ATOM 3709 N N . LEU A 1 488 ? -5.548 -8.023 -38.001 1.00 60.12 488 LEU A N 1
ATOM 3710 C CA . LEU A 1 488 ? -5.415 -9.445 -37.672 1.00 60.12 488 LEU A CA 1
ATOM 3711 C C . LEU A 1 488 ? -4.033 -9.796 -37.100 1.00 60.12 488 LEU A C 1
ATOM 3713 O O . LEU A 1 488 ? -3.954 -10.600 -36.174 1.00 60.12 488 LEU A O 1
ATOM 3717 N N . ASP A 1 489 ? -2.964 -9.161 -37.579 1.00 56.62 489 ASP A N 1
ATOM 3718 C CA . ASP A 1 489 ? -1.603 -9.346 -37.058 1.00 56.62 489 ASP A CA 1
ATOM 3719 C C . ASP A 1 489 ? -1.478 -8.802 -35.620 1.00 56.62 489 ASP A C 1
ATOM 3721 O O . ASP A 1 489 ? -0.915 -9.451 -34.738 1.00 56.62 489 ASP A O 1
ATOM 3725 N N . ALA A 1 490 ? -2.137 -7.672 -35.332 1.00 55.31 490 ALA A N 1
ATOM 3726 C CA . ALA A 1 490 ? -2.240 -7.112 -33.982 1.00 55.31 490 ALA A CA 1
ATOM 3727 C C . ALA A 1 490 ? -3.011 -8.019 -33.001 1.00 55.31 490 ALA A C 1
ATOM 3729 O O . ALA A 1 490 ? -2.754 -7.982 -31.799 1.00 55.31 490 ALA A O 1
ATOM 3730 N N . VAL A 1 491 ? -3.938 -8.843 -33.503 1.00 51.12 491 VAL A N 1
ATOM 3731 C CA . VAL A 1 491 ? -4.704 -9.819 -32.706 1.00 51.12 491 VAL A CA 1
ATOM 3732 C C . VAL A 1 491 ? -3.939 -11.139 -32.540 1.00 51.12 491 VAL A C 1
ATOM 3734 O O . VAL A 1 491 ? -4.108 -11.817 -31.531 1.00 51.12 491 VAL A O 1
ATOM 3737 N N . SER A 1 492 ? -3.074 -11.493 -33.495 1.00 47.66 492 SER A N 1
ATOM 3738 C CA . SER A 1 492 ? -2.408 -12.804 -33.563 1.00 47.66 492 SER A CA 1
ATOM 3739 C C . SER A 1 492 ? -1.026 -12.850 -32.896 1.00 47.66 492 SER A C 1
ATOM 3741 O O . SER A 1 492 ? -0.497 -13.935 -32.664 1.00 47.66 492 SER A O 1
ATOM 3743 N N . CYS A 1 493 ? -0.443 -11.708 -32.516 1.00 40.97 493 CYS A N 1
ATOM 3744 C CA . CYS A 1 493 ? 0.868 -11.630 -31.853 1.00 40.97 493 CYS A CA 1
ATOM 3745 C C . CYS A 1 493 ? 0.936 -12.217 -30.417 1.00 40.97 493 CYS A C 1
ATOM 3747 O O . CYS A 1 493 ? 1.907 -11.956 -29.709 1.00 40.97 493 CYS A O 1
ATOM 3749 N N . SER A 1 494 ? -0.032 -13.028 -29.969 1.00 42.88 494 SER A N 1
ATOM 3750 C CA . SER A 1 494 ? -0.001 -13.689 -28.652 1.00 42.88 494 SER A CA 1
ATOM 3751 C C . SER A 1 494 ? 0.594 -15.107 -28.651 1.00 42.88 494 SER A C 1
ATOM 3753 O O . SER A 1 494 ? 0.490 -15.798 -27.640 1.00 42.88 494 SER A O 1
ATOM 3755 N N . ALA A 1 495 ? 1.210 -15.574 -29.742 1.00 39.50 495 ALA A N 1
ATOM 3756 C CA . ALA A 1 495 ? 1.908 -16.863 -29.765 1.00 39.50 495 ALA A CA 1
ATOM 3757 C C . ALA A 1 495 ? 3.193 -16.796 -30.612 1.00 39.50 495 ALA A C 1
ATOM 3759 O O . ALA A 1 495 ? 3.130 -16.423 -31.786 1.00 39.50 495 ALA A O 1
ATOM 3760 N N . PRO A 1 496 ? 4.370 -17.176 -30.077 1.00 47.16 496 PRO A N 1
ATOM 3761 C CA . PRO A 1 496 ? 5.589 -17.231 -30.859 1.00 47.16 496 PRO A CA 1
ATOM 3762 C C . PRO A 1 496 ? 5.700 -18.619 -31.493 1.00 47.16 496 PRO A C 1
ATOM 3764 O O . PRO A 1 496 ? 6.258 -19.529 -30.887 1.00 47.16 496 PRO A O 1
ATOM 3767 N N . ARG A 1 497 ? 5.160 -18.794 -32.702 1.00 45.50 497 ARG A N 1
ATOM 3768 C CA . ARG A 1 497 ? 5.613 -19.816 -33.663 1.00 45.50 497 ARG A CA 1
ATOM 3769 C C . ARG A 1 497 ? 5.089 -19.484 -35.065 1.00 45.50 497 ARG A C 1
ATOM 3771 O O . ARG A 1 497 ? 3.897 -19.298 -35.264 1.00 45.50 497 ARG A O 1
ATOM 3778 N N . ASP A 1 498 ? 6.032 -19.394 -36.000 1.00 48.19 498 ASP A N 1
ATOM 3779 C CA . ASP A 1 498 ? 5.869 -19.395 -37.461 1.00 48.19 498 ASP A CA 1
ATOM 3780 C C . ASP A 1 498 ? 5.288 -18.150 -38.155 1.00 48.19 498 ASP A C 1
ATOM 3782 O O . ASP A 1 498 ? 4.230 -18.163 -38.780 1.00 48.19 498 ASP A O 1
ATOM 3786 N N . ARG A 1 499 ? 6.106 -17.087 -38.206 1.00 44.06 499 ARG A N 1
ATOM 3787 C CA . ARG A 1 499 ? 5.902 -15.920 -39.094 1.00 44.06 499 ARG A CA 1
ATOM 3788 C C . ARG A 1 499 ? 5.965 -16.242 -40.599 1.00 44.06 499 ARG A C 1
ATOM 3790 O O . ARG A 1 499 ? 5.570 -15.404 -41.402 1.00 44.06 499 ARG A O 1
ATOM 3797 N N . ALA A 1 500 ? 6.442 -17.424 -41.000 1.00 44.66 500 ALA A N 1
ATOM 3798 C CA . ALA A 1 500 ? 6.626 -17.771 -42.412 1.00 44.66 500 ALA A CA 1
ATOM 3799 C C . ALA A 1 500 ? 5.382 -18.385 -43.089 1.00 44.66 500 ALA A C 1
ATOM 3801 O O . ALA A 1 500 ? 5.254 -18.273 -44.305 1.00 44.66 500 ALA A O 1
ATOM 3802 N N . MET A 1 501 ? 4.441 -18.987 -42.347 1.00 43.88 501 MET A N 1
ATOM 3803 C CA . MET A 1 501 ? 3.290 -19.678 -42.962 1.00 43.88 501 MET A CA 1
ATOM 3804 C C . MET A 1 501 ? 2.076 -18.780 -43.246 1.00 43.88 501 MET A C 1
ATOM 3806 O O . MET A 1 501 ? 1.253 -19.104 -44.100 1.00 43.88 501 MET A O 1
ATOM 3810 N N . PHE A 1 502 ? 1.948 -17.631 -42.579 1.00 43.78 502 PHE A N 1
ATOM 3811 C CA . PHE A 1 502 ? 0.708 -16.845 -42.642 1.00 43.78 502 PHE A CA 1
ATOM 3812 C C . PHE A 1 502 ? 0.467 -16.120 -43.976 1.00 43.78 502 PHE A C 1
ATOM 3814 O O . PHE A 1 502 ? -0.685 -15.878 -44.333 1.00 43.78 502 PHE A O 1
ATOM 3821 N N . CYS A 1 503 ? 1.511 -15.826 -44.761 1.00 39.28 503 CYS A N 1
ATOM 3822 C CA . CYS A 1 503 ? 1.337 -15.197 -46.079 1.00 39.28 503 CYS A CA 1
ATOM 3823 C C . CYS A 1 503 ? 0.753 -16.138 -47.145 1.00 39.28 503 CYS A C 1
ATOM 3825 O O . CYS A 1 503 ? 0.274 -15.649 -48.162 1.00 39.28 503 CYS A O 1
ATOM 3827 N N . GLN A 1 504 ? 0.766 -17.458 -46.934 1.00 42.19 504 GLN A N 1
ATOM 3828 C CA . GLN A 1 504 ? 0.340 -18.427 -47.952 1.00 42.19 504 GLN A CA 1
ATOM 3829 C C . GLN A 1 504 ? -1.155 -18.779 -47.876 1.00 42.19 504 GLN A C 1
ATOM 3831 O O . GLN A 1 504 ? -1.704 -19.326 -48.825 1.00 42.19 504 GLN A O 1
ATOM 3836 N N . VAL A 1 505 ? -1.822 -18.459 -46.762 1.00 45.81 505 VAL A N 1
ATOM 3837 C CA . VAL A 1 505 ? -3.214 -18.875 -46.505 1.00 45.81 505 VAL A CA 1
ATOM 3838 C C . VAL A 1 505 ? -4.237 -17.793 -46.885 1.00 45.81 505 VAL A C 1
ATOM 3840 O O . VAL A 1 505 ? -5.420 -18.094 -47.016 1.00 45.81 505 VAL A O 1
ATOM 3843 N N . TYR A 1 506 ? -3.811 -16.545 -47.113 1.00 47.41 506 TYR A N 1
ATOM 3844 C CA . TYR A 1 506 ? -4.737 -15.414 -47.270 1.00 47.41 506 TYR A CA 1
ATOM 3845 C C . TYR A 1 506 ? -4.557 -14.540 -48.531 1.00 47.41 506 TYR A C 1
ATOM 3847 O O . TYR A 1 506 ? -5.355 -13.617 -48.697 1.00 47.41 506 TYR A O 1
ATOM 3855 N N . PHE A 1 507 ? -3.594 -14.812 -49.433 1.00 47.91 507 PHE A N 1
ATOM 3856 C CA . PHE A 1 507 ? -3.349 -13.992 -50.645 1.00 47.91 507 PHE A CA 1
ATOM 3857 C C . PHE A 1 507 ? -2.932 -14.764 -51.908 1.00 47.91 507 PHE A C 1
ATOM 3859 O O . PHE A 1 507 ? -2.221 -15.782 -51.779 1.00 47.91 507 PHE A O 1
#

Organism: NCBI:txid215250